Protein AF-A0A1J7H686-F1 (afdb_monomer_lite)

pLDDT: mean 70.65, std 25.79, range [24.3, 98.88]

Radius of gyration: 44.84 Å; chains: 1; bounding box: 92×86×165 Å

Sequence (521 aa):
MHNPRNVSSAALVGDIDTSAPTTIPLVNSVSRFGEVKRVTKETNVAVRINLDGSGVADSSTGIPFLDHMLDQIASHGVFDVHVKATGDIHIDDHHTNEDVALAIGTALLQALGDRKGINRFGDFSAPLDEALVHVSLDLSGRPHLGYNLDIPTQRVGTYDTQLVEHFFQSLVNTSGMTLHIRQLAGTNSHHIIEATFKAFARALRQATEHDPRRLGTVPSYIGWMGVRKKETRFVTEDTTSDDKVEDLNEEVSASESGSESGSESEGDEDVKLPEPSKIAVNNRGALLDKLGDIIWPENVEWTHKLAIDIDQEQEVDVNDDLARELAFYTQALEGTKQAFDKIQSTGQPFLRPPDYYAEMVKTDTHMVKVKGRLLAEKRKMEEADERRKARESKKLAKEIQAQKTKERAKQKKEDIESVKQWRKQRQKSGFASGGNDAEFNFEDGKVFERSKKKRPGVLPGDRSGGKARQGFSKGKKPNKRESRDSKFGFGGRKGLKKQNTADTTYGINKGSAQGNKKRKR

Foldseek 3Di:
DDDDDDDDDDDDDDDDPPPDDPPPPPPPDDFLKFWDWDDDPFKTKIKIKTQCAQLAAADDLVPVLVSVLVSLLSNLLVMHIHMDMDGDCVVHCAVSLLVSLLRLLQGLQRSCPQVWQFQQKFWFWFADVFWIKIKIKGLFQAQAEAEDDDQPDQDDPRHGLVSLVSSNNSSSVNNSMHMYMDTPGDDHNSRHSSSRSSNCSRRVSRRGHGDPVRVGARPDPVRGRHDDDPDPDDDDDDDDDDDDDDDDDDDDDDDDDDDDDDDDDDDDDCPPDDDDDPPPVPPVVVVVVVVVVVDDPPPDPPPPPLDDDDDDPDDFDPPPPLSVVVVVVVRVVVSVVVNVVVVVVVVDDDDDDPDPVSVVPPDPVVVVVVVVVSVVVVVVVVVVVVVVVVVVVVVVQVVVVVVVVVVVVVVVVVVVVVVVVVVVVVVVVDDDDDDDPDDPPPPDDDDPDPPPPDDPDDDPPDPDDDDDDDDDDDDDDDDPQCVQCVVANHPHDDDDDDDDDPVVPPDDDDDDDDDDDDDDD

Secondary structure (DSSP, 8-state):
--------------------------------EEEEEEE-SSEEEEEEEESS----EEEE-S-HHHHHHHHHHHHHHT-EEEEEEEE-TTT-SHHHHHHHHHHHHHHHHHHHTT--SB--EEEEEEEETTEEEEEEEE--SS-EEEE-----SSEETTEETHHHHHHHHHHHHHHT-EEEEEEEE-S-HHHHHHHHHHHHHHHHHHHHSB-TTSTT--S-TTS--S----------------------------------------------PPPPPS-----HHHHHHHHHTS---TTS---TT-------SSPPPTT-HHHHHHHHHHHHHHHHHHHHHHHHHTT--------HHHHTS--HHHHHHHHHHHHHHHHHHHHHHHHHHHHHHHHHHHHHHHHHHHHHHHHHHHHHHHHHHHHHHHHHTT-------------S-----------TT--TT-----PPPP---------TTHHHHHHH-TT--PPPPPPPPGGGSS---------------

Organism: Lupinus angustifolius (NCBI:txid3871)

InterPro domains:
  IPR000807 Imidazoleglycerol-phosphate dehydratase [MF_00076] (32-225)
  IPR000807 Imidazoleglycerol-phosphate dehydratase [PF00475] (61-204)
  IPR000807 Imidazoleglycerol-phosphate dehydratase [PTHR23133] (22-223)
  IPR000807 Imidazoleglycerol-phosphate dehydratase [cd07914] (34-220)
  IPR008610 Eukaryotic rRNA processing [PF05890] (281-517)
  IPR020565 Imidazoleglycerol-phosphate dehydratase, conserved site [PS00954] (91-104)
  IPR020565 Imidazoleglycerol-phosphate dehydratase, conserved site [PS00955] (186-198)
  IPR020568 Ribosomal protein uS5 domain 2-type superfamily [SSF54211] (32-116)
  IPR020568 Ribosomal protein uS5 domain 2-type superfamily [SSF54211] (117-209)
  IPR038494 Imidazole glycerol phosphate dehydratase domain superfamily [G3DSA:3.30.230.40] (22-119)
  IPR038494 Imidazole glycerol phosphate dehydratase domain superfamily [G3DSA:3.30.230.40] (120-226)

Structure (mmCIF, N/CA/C/O backbone):
data_AF-A0A1J7H686-F1
#
_entry.id   AF-A0A1J7H686-F1
#
loop_
_atom_site.group_PDB
_atom_site.id
_atom_site.type_symbol
_atom_site.label_atom_id
_atom_site.label_alt_id
_atom_site.label_comp_id
_atom_site.label_asym_id
_atom_site.label_entity_id
_atom_site.label_seq_id
_atom_site.pdbx_PDB_ins_code
_atom_site.Cartn_x
_atom_site.Cartn_y
_atom_site.Cartn_z
_atom_site.occupancy
_atom_site.B_iso_or_equiv
_atom_site.auth_seq_id
_atom_site.auth_comp_id
_atom_site.auth_asym_id
_atom_site.auth_atom_id
_atom_site.pdbx_PDB_model_num
ATOM 1 N N . MET A 1 1 ? -12.361 -36.913 -59.552 1.00 39.75 1 MET A N 1
ATOM 2 C CA . MET A 1 1 ? -11.935 -36.413 -60.878 1.00 39.75 1 MET A CA 1
ATOM 3 C C . MET A 1 1 ? -13.042 -35.552 -61.465 1.00 39.75 1 MET A C 1
ATOM 5 O O . MET A 1 1 ? -14.134 -36.077 -61.627 1.00 39.75 1 MET A O 1
ATOM 9 N N . HIS A 1 2 ? -12.764 -34.285 -61.775 1.00 31.27 2 HIS A N 1
ATOM 10 C CA . HIS A 1 2 ? -13.362 -33.489 -62.862 1.00 31.27 2 HIS A CA 1
ATOM 11 C C . HIS A 1 2 ? -12.447 -32.267 -63.078 1.00 31.27 2 HIS A C 1
ATOM 13 O O . HIS A 1 2 ? -11.793 -31.836 -62.130 1.00 31.27 2 HIS A O 1
ATOM 19 N N . ASN A 1 3 ? -12.319 -31.783 -64.316 1.00 30.92 3 ASN A N 1
ATOM 20 C CA . ASN A 1 3 ? -11.260 -30.841 -64.718 1.00 30.92 3 ASN A CA 1
ATOM 21 C C . ASN A 1 3 ? -11.789 -29.387 -64.819 1.00 30.92 3 ASN A C 1
ATOM 23 O O . ASN A 1 3 ? -12.965 -29.214 -65.143 1.00 30.92 3 ASN A O 1
ATOM 27 N N . PRO A 1 4 ? -10.967 -28.344 -64.581 1.00 52.16 4 PRO A N 1
ATOM 28 C CA . PRO A 1 4 ? -11.414 -26.947 -64.546 1.00 52.16 4 PRO A CA 1
ATOM 29 C C . PRO A 1 4 ? -11.365 -26.262 -65.924 1.00 52.16 4 PRO A C 1
ATOM 31 O O . PRO A 1 4 ? -10.678 -26.732 -66.834 1.00 52.16 4 PRO A O 1
ATOM 34 N N . ARG A 1 5 ? -12.014 -25.092 -66.057 1.00 31.86 5 ARG A N 1
ATOM 35 C CA . ARG A 1 5 ? -11.754 -24.113 -67.135 1.00 31.86 5 ARG A CA 1
ATOM 36 C C . ARG A 1 5 ? -11.869 -22.661 -66.649 1.00 31.86 5 ARG A C 1
ATOM 38 O O . ARG A 1 5 ? -12.797 -22.322 -65.926 1.00 31.86 5 ARG A O 1
ATOM 45 N N . ASN A 1 6 ? -10.932 -21.826 -67.101 1.00 33.28 6 ASN A N 1
ATOM 46 C CA . ASN A 1 6 ? -10.921 -20.367 -66.939 1.00 33.28 6 ASN A CA 1
ATOM 47 C C . ASN A 1 6 ? -11.877 -19.674 -67.920 1.00 33.28 6 ASN A C 1
ATOM 49 O O . ASN A 1 6 ? -11.956 -20.121 -69.061 1.00 33.28 6 ASN A O 1
ATOM 53 N N . VAL A 1 7 ? -12.445 -18.531 -67.514 1.00 30.75 7 VAL A N 1
ATOM 54 C CA . VAL A 1 7 ? -12.477 -17.207 -68.199 1.00 30.75 7 VAL A CA 1
ATOM 55 C C . VAL A 1 7 ? -13.204 -16.208 -67.272 1.00 30.75 7 VAL A C 1
ATOM 57 O O . VAL A 1 7 ? -14.028 -16.637 -66.473 1.00 30.75 7 VAL A O 1
ATOM 60 N N . SER A 1 8 ? -12.990 -14.888 -67.289 1.00 29.44 8 SER A N 1
ATOM 61 C CA . SER A 1 8 ? -11.933 -14.034 -67.870 1.00 29.44 8 SER A CA 1
ATOM 62 C C . SER A 1 8 ? -12.016 -12.643 -67.220 1.00 29.44 8 SER A C 1
ATOM 64 O O . SER A 1 8 ? -13.100 -12.222 -66.823 1.00 29.44 8 SER A O 1
ATOM 66 N N . SER A 1 9 ? -10.916 -11.892 -67.163 1.00 31.05 9 SER A N 1
ATOM 67 C CA . SER A 1 9 ? -10.921 -10.501 -66.687 1.00 31.05 9 SER A CA 1
ATOM 68 C C . SER A 1 9 ? -11.555 -9.535 -67.697 1.00 31.05 9 SER A C 1
ATOM 70 O O . SER A 1 9 ? -11.098 -9.460 -68.838 1.00 31.05 9 SER A O 1
ATOM 72 N N . ALA A 1 10 ? -12.511 -8.723 -67.251 1.00 30.67 10 ALA A N 1
ATOM 73 C CA . ALA A 1 10 ? -12.923 -7.484 -67.909 1.00 30.67 10 ALA A CA 1
ATOM 74 C C . ALA A 1 10 ? -13.130 -6.416 -66.826 1.00 30.67 10 ALA A C 1
ATOM 76 O O . ALA A 1 10 ? -13.775 -6.687 -65.814 1.00 30.67 10 ALA A O 1
ATOM 77 N N . ALA A 1 11 ? -12.539 -5.234 -67.000 1.00 32.09 11 ALA A N 1
ATOM 78 C CA . ALA A 1 11 ? -12.583 -4.177 -65.996 1.00 32.09 11 ALA A CA 1
ATOM 79 C C . ALA A 1 11 ? -13.784 -3.249 -66.213 1.00 32.09 11 ALA A C 1
ATOM 81 O O . ALA A 1 11 ? -14.026 -2.793 -67.330 1.00 32.09 11 ALA A O 1
ATOM 82 N N . LEU A 1 12 ? -14.463 -2.898 -65.123 1.00 31.48 12 LEU A N 1
ATOM 83 C CA . LEU A 1 12 ? -15.243 -1.670 -65.016 1.00 31.48 12 LEU A CA 1
ATOM 84 C C . LEU A 1 12 ? -14.747 -0.924 -63.782 1.00 31.48 12 LEU A C 1
ATOM 86 O O . LEU A 1 12 ? -14.776 -1.458 -62.675 1.00 31.48 12 LEU A O 1
ATOM 90 N N . VAL A 1 13 ? -14.252 0.293 -63.997 1.00 36.62 13 VAL A N 1
ATOM 91 C CA . VAL A 1 13 ? -13.918 1.219 -62.915 1.00 36.62 13 VAL A CA 1
ATOM 92 C C . VAL A 1 13 ? -15.229 1.820 -62.421 1.00 36.62 13 VAL A C 1
ATOM 94 O O . VAL A 1 13 ? -15.971 2.407 -63.205 1.00 36.62 13 VAL A O 1
ATOM 97 N N . GLY A 1 14 ? -15.509 1.644 -61.136 1.00 29.59 14 GLY A N 1
ATOM 98 C CA . GLY A 1 14 ? -16.566 2.336 -60.411 1.00 29.59 14 GLY A CA 1
ATOM 99 C C . GLY A 1 14 ? -15.992 2.765 -59.071 1.00 29.59 14 GLY A C 1
ATOM 100 O O . GLY A 1 14 ? -15.323 1.965 -58.411 1.00 29.59 14 GLY A O 1
ATOM 101 N N . ASP A 1 15 ? -16.177 4.031 -58.718 1.00 31.72 15 ASP A N 1
ATOM 102 C CA . ASP A 1 15 ? -15.486 4.643 -57.590 1.00 31.72 15 ASP A CA 1
ATOM 103 C C . ASP A 1 15 ? -15.891 3.996 -56.261 1.00 31.72 15 ASP A C 1
ATOM 105 O O . ASP A 1 15 ? -17.068 3.949 -55.894 1.00 31.72 15 ASP A O 1
ATOM 109 N N . ILE A 1 16 ? -14.896 3.496 -55.525 1.00 34.72 16 ILE A N 1
ATOM 110 C CA . ILE A 1 16 ? -15.087 3.051 -54.146 1.00 34.72 16 ILE A CA 1
ATOM 111 C C . ILE A 1 16 ? -15.113 4.309 -53.284 1.00 34.72 16 ILE A C 1
ATOM 113 O O . ILE A 1 16 ? -14.063 4.828 -52.902 1.00 34.72 16 ILE A O 1
ATOM 117 N N . ASP A 1 17 ? -16.322 4.793 -52.998 1.00 32.09 17 ASP A N 1
ATOM 118 C CA . ASP A 1 17 ? -16.550 5.821 -51.986 1.00 32.09 17 ASP A CA 1
ATOM 119 C C . ASP A 1 17 ? -15.909 5.368 -50.666 1.00 32.09 17 ASP A C 1
ATOM 121 O O . ASP A 1 17 ? -16.207 4.291 -50.136 1.00 32.09 17 ASP A O 1
ATOM 125 N N . THR A 1 18 ? -14.946 6.149 -50.178 1.00 35.16 18 THR A N 1
ATOM 126 C CA . THR A 1 18 ? -14.102 5.767 -49.048 1.00 35.16 18 THR A CA 1
ATOM 127 C C . THR A 1 18 ? -14.877 5.941 -47.751 1.00 35.16 18 THR A C 1
ATOM 129 O O . THR A 1 18 ? -14.749 6.964 -47.076 1.00 35.16 18 THR A O 1
ATOM 132 N N . SER A 1 19 ? -15.676 4.926 -47.408 1.00 35.41 19 SER A N 1
ATOM 133 C CA . SER A 1 19 ? -16.452 4.861 -46.169 1.00 35.41 19 SER A CA 1
ATOM 134 C C . SER A 1 19 ? -15.579 5.257 -44.978 1.00 35.41 19 SER A C 1
ATOM 136 O O . SER A 1 19 ? -14.616 4.553 -44.652 1.00 35.41 19 SER A O 1
ATOM 138 N N . ALA A 1 20 ? -15.897 6.397 -44.363 1.00 36.56 20 ALA A N 1
ATOM 139 C CA . ALA A 1 20 ? -15.092 6.969 -43.294 1.00 36.56 20 ALA A CA 1
ATOM 140 C C . ALA A 1 20 ? -14.883 5.948 -42.160 1.00 36.56 20 ALA A C 1
ATOM 142 O O . ALA A 1 20 ? -15.819 5.210 -41.832 1.00 36.56 20 ALA A O 1
ATOM 143 N N . PRO A 1 21 ? -13.691 5.894 -41.535 1.00 37.41 21 PRO A N 1
ATOM 144 C CA . PRO A 1 21 ? -13.490 5.044 -40.373 1.00 37.41 21 PRO A CA 1
ATOM 145 C C . PRO A 1 21 ? -14.493 5.460 -39.298 1.00 37.41 21 PRO A C 1
ATOM 147 O O . PRO A 1 21 ? -14.532 6.630 -38.916 1.00 37.41 21 PRO A O 1
ATOM 150 N N . THR A 1 22 ? -15.304 4.512 -38.821 1.00 34.34 22 THR A N 1
ATOM 151 C CA . THR A 1 22 ? -16.288 4.763 -37.764 1.00 34.34 22 THR A CA 1
ATOM 152 C C . THR A 1 22 ? -15.555 5.176 -36.496 1.00 34.34 22 THR A C 1
ATOM 154 O O . THR A 1 22 ? -15.101 4.334 -35.718 1.00 34.34 22 THR A O 1
ATOM 157 N N . THR A 1 23 ? -15.418 6.483 -36.295 1.00 33.94 23 THR A N 1
ATOM 158 C CA . THR A 1 23 ? -14.852 7.062 -35.088 1.00 33.94 23 THR A CA 1
ATOM 159 C C . THR A 1 23 ? -15.766 6.707 -33.929 1.00 33.94 23 THR A C 1
ATOM 161 O O . THR A 1 23 ? -16.833 7.291 -33.743 1.00 33.94 23 THR A O 1
ATOM 164 N N . ILE A 1 24 ? -15.336 5.716 -33.142 1.00 41.66 24 ILE A N 1
ATOM 165 C CA . ILE A 1 24 ? -15.872 5.475 -31.803 1.00 41.66 24 ILE A CA 1
ATOM 166 C C . ILE A 1 24 ? -15.877 6.844 -31.113 1.00 41.66 24 ILE A C 1
ATOM 168 O O . ILE A 1 24 ? -14.822 7.488 -31.098 1.00 41.66 24 ILE A O 1
ATOM 172 N N . PRO A 1 25 ? -17.025 7.332 -30.608 1.00 34.59 25 PRO A N 1
ATOM 173 C CA . PRO A 1 25 ? -17.081 8.650 -30.006 1.00 34.59 25 PRO A CA 1
ATOM 174 C C . PRO A 1 25 ? -16.126 8.656 -28.820 1.00 34.59 25 PRO A C 1
ATOM 176 O O . PRO A 1 25 ? -16.355 7.958 -27.829 1.00 34.59 25 PRO A O 1
ATOM 179 N N . LEU A 1 26 ? -15.037 9.416 -28.949 1.00 38.59 26 LEU A N 1
ATOM 180 C CA . LEU A 1 26 ? -14.107 9.639 -27.859 1.00 38.59 26 LEU A CA 1
ATOM 181 C C . LEU A 1 26 ? -14.907 10.358 -26.776 1.00 38.59 26 LEU A C 1
ATOM 183 O O . LEU A 1 26 ? -15.254 11.531 -26.919 1.00 38.59 26 LEU A O 1
ATOM 187 N N . VAL A 1 27 ? -15.290 9.619 -25.737 1.00 45.78 27 VAL A N 1
ATOM 188 C CA . VAL A 1 27 ? -15.970 10.200 -24.586 1.00 45.78 27 VAL A CA 1
ATOM 189 C C . VAL A 1 27 ? -15.028 11.268 -24.049 1.00 45.78 27 VAL A C 1
ATOM 191 O O . VAL A 1 27 ? -13.878 10.958 -23.748 1.00 45.78 27 VAL A O 1
ATOM 194 N N . ASN A 1 28 ? -15.504 12.511 -23.935 1.00 42.47 28 ASN A N 1
ATOM 195 C CA . ASN A 1 28 ? -14.782 13.575 -23.240 1.00 42.47 28 ASN A CA 1
ATOM 196 C C . ASN A 1 28 ? -14.765 13.242 -21.740 1.00 42.47 28 ASN A C 1
ATOM 198 O O . ASN A 1 28 ? -15.527 13.793 -20.946 1.00 42.47 28 ASN A O 1
ATOM 202 N N . SER A 1 29 ? -13.934 12.268 -21.375 1.00 56.56 29 SER A N 1
ATOM 203 C CA . SER A 1 29 ? -13.688 11.841 -20.012 1.00 56.56 29 SER A CA 1
ATOM 204 C C . SER A 1 29 ? -13.017 12.984 -19.270 1.00 56.56 29 SER A C 1
ATOM 206 O O . SER A 1 29 ? -11.906 13.393 -19.611 1.00 56.56 29 SER A O 1
ATOM 208 N N . VAL A 1 30 ? -13.693 13.491 -18.242 1.00 72.75 30 VAL A N 1
ATOM 209 C CA . VAL A 1 30 ? -13.059 14.358 -17.251 1.00 72.75 30 VAL A CA 1
ATOM 210 C C . VAL A 1 30 ? -11.894 13.571 -16.653 1.00 72.75 30 VAL A C 1
ATOM 212 O O . VAL A 1 30 ? -12.115 12.502 -16.087 1.00 72.75 30 VAL A O 1
ATOM 215 N N . SER A 1 31 ? -10.676 14.090 -16.834 1.00 82.62 31 SER A N 1
ATOM 216 C CA . SER A 1 31 ? -9.424 13.504 -16.339 1.00 82.62 31 SER A CA 1
ATOM 217 C C . SER A 1 31 ? -9.568 13.048 -14.885 1.00 82.62 31 SER A C 1
ATOM 219 O O . SER A 1 31 ? -9.949 13.829 -14.007 1.00 82.62 31 SER A O 1
ATOM 221 N N . ARG A 1 32 ? -9.294 11.765 -14.636 1.00 93.94 32 ARG A N 1
ATOM 222 C CA . ARG A 1 32 ? -9.446 11.146 -13.318 1.00 93.94 32 ARG A CA 1
ATOM 223 C C . ARG A 1 32 ? -8.250 11.492 -12.444 1.00 93.94 32 ARG A C 1
ATOM 225 O O . ARG A 1 32 ? -7.170 10.916 -12.563 1.00 93.94 32 ARG A O 1
ATOM 232 N N . PHE A 1 33 ? -8.476 12.455 -11.563 1.00 94.62 33 PHE A N 1
ATOM 233 C CA . PHE A 1 33 ? -7.445 13.174 -10.830 1.00 94.62 33 PHE A CA 1
ATOM 234 C C . PHE A 1 33 ? -7.692 13.118 -9.318 1.00 94.62 33 PHE A C 1
ATOM 236 O O . PHE A 1 33 ? -8.837 13.176 -8.865 1.00 94.62 33 PHE A O 1
ATOM 243 N N . GLY A 1 34 ? -6.616 13.025 -8.538 1.00 96.75 34 GLY A N 1
ATOM 244 C CA . GLY A 1 34 ? -6.642 13.065 -7.077 1.00 96.75 34 GLY A CA 1
ATOM 245 C C . GLY A 1 34 ?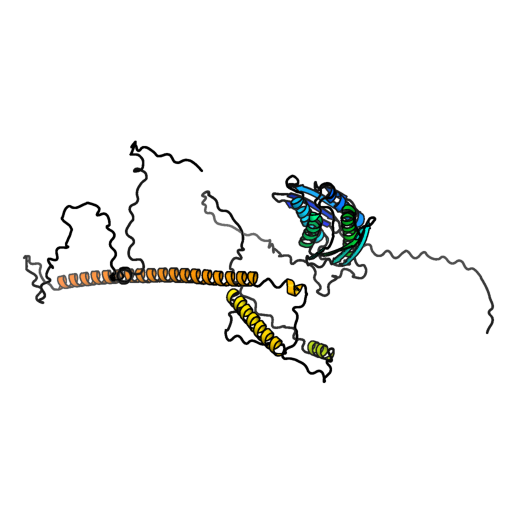 -5.516 13.937 -6.529 1.00 96.75 34 GLY A C 1
ATOM 246 O O . GLY A 1 34 ? -4.386 13.880 -7.018 1.00 96.75 34 GLY A O 1
ATOM 247 N N . GLU A 1 35 ? -5.821 14.729 -5.504 1.00 97.50 35 GLU A N 1
ATOM 248 C CA . GLU A 1 35 ? -4.879 15.634 -4.848 1.00 97.50 35 GLU A CA 1
ATOM 249 C C . GLU A 1 35 ? -5.025 15.551 -3.325 1.00 97.50 35 GLU A C 1
ATOM 251 O O . GLU A 1 35 ? -6.110 15.688 -2.750 1.00 97.50 35 GLU A O 1
ATOM 256 N N . VAL A 1 36 ? -3.904 15.289 -2.656 1.00 97.81 36 VAL A N 1
ATOM 257 C CA . VAL A 1 36 ? -3.842 15.033 -1.218 1.00 97.81 36 VAL A CA 1
ATOM 258 C C . VAL A 1 36 ? -2.710 15.843 -0.620 1.00 97.81 36 VAL A C 1
ATOM 260 O O . VAL A 1 36 ? -1.552 15.683 -1.000 1.00 97.81 36 VAL A O 1
ATOM 263 N N . LYS A 1 37 ? -3.040 16.664 0.378 1.00 97.62 37 LYS A N 1
ATOM 264 C CA . LYS A 1 37 ? -2.063 17.309 1.251 1.00 97.62 37 LYS A CA 1
ATOM 265 C C . LYS A 1 37 ? -2.237 16.790 2.674 1.00 97.62 37 LYS A C 1
ATOM 267 O O . LYS A 1 37 ? -3.321 16.902 3.243 1.00 97.62 37 LYS A O 1
ATOM 272 N N . ARG A 1 38 ? -1.171 16.228 3.240 1.00 94.81 38 ARG A N 1
ATOM 273 C CA . ARG A 1 38 ? -1.128 15.611 4.571 1.00 94.81 38 ARG A CA 1
ATOM 274 C C . ARG A 1 38 ? 0.029 16.226 5.356 1.00 94.81 38 ARG A C 1
ATOM 276 O O . ARG A 1 38 ? 1.131 16.337 4.834 1.00 94.81 38 ARG A O 1
ATOM 283 N N . VAL A 1 39 ? -0.226 16.649 6.592 1.00 96.94 39 VAL A N 1
ATOM 284 C CA . VAL A 1 39 ? 0.766 17.318 7.450 1.00 96.94 39 VAL A CA 1
ATOM 285 C C . VAL A 1 39 ? 0.673 16.735 8.857 1.00 96.94 39 VAL A C 1
ATOM 287 O O . VAL A 1 39 ? -0.416 16.715 9.433 1.00 96.94 39 VAL A O 1
ATOM 290 N N . THR A 1 40 ? 1.793 16.263 9.400 1.00 95.75 40 THR A N 1
ATOM 291 C CA . THR A 1 40 ? 1.935 15.786 10.786 1.00 95.75 40 THR A CA 1
ATOM 292 C C . THR A 1 40 ? 3.018 16.597 11.506 1.00 95.75 40 THR A C 1
ATOM 294 O O . THR A 1 40 ? 3.242 17.764 11.180 1.00 95.75 40 THR A O 1
ATOM 297 N N . LYS A 1 41 ? 3.648 16.020 12.537 1.00 95.38 41 LYS A N 1
ATOM 298 C CA . LYS A 1 41 ? 4.842 16.586 13.177 1.00 95.38 41 LYS A CA 1
ATOM 299 C C . LYS A 1 41 ? 6.129 16.041 12.556 1.00 95.38 41 LYS A C 1
ATOM 301 O O . LYS A 1 41 ? 7.133 16.742 12.590 1.00 95.38 41 LYS A O 1
ATOM 306 N N . GLU A 1 42 ? 6.077 14.830 12.004 1.00 95.38 42 GLU A N 1
ATOM 307 C CA . GLU A 1 42 ? 7.183 14.172 11.306 1.00 95.38 42 GLU A CA 1
ATOM 308 C C . GLU A 1 42 ? 7.294 14.651 9.849 1.00 95.38 42 GLU A C 1
ATOM 310 O O . GLU A 1 42 ? 8.391 14.961 9.388 1.00 95.38 42 GLU A O 1
ATOM 315 N N . THR A 1 43 ? 6.167 14.766 9.124 1.00 97.19 43 THR A N 1
ATOM 316 C CA . THR A 1 43 ? 6.167 15.025 7.671 1.00 97.19 43 THR A CA 1
ATOM 317 C C . THR A 1 43 ? 5.172 16.096 7.206 1.00 97.19 43 THR A C 1
ATOM 319 O O . THR A 1 43 ? 4.168 16.416 7.846 1.00 97.19 43 THR A O 1
ATOM 322 N N . ASN A 1 44 ? 5.441 16.642 6.021 1.00 97.88 44 ASN A N 1
ATOM 323 C CA . ASN A 1 44 ? 4.538 17.470 5.228 1.00 97.88 44 ASN A CA 1
ATOM 324 C C . ASN A 1 44 ? 4.614 16.975 3.780 1.00 97.88 44 ASN A C 1
ATOM 326 O O . ASN A 1 44 ? 5.668 17.062 3.150 1.00 97.88 44 ASN A O 1
ATOM 330 N N . VAL A 1 45 ? 3.507 16.428 3.281 1.00 98.19 45 VAL A N 1
ATOM 331 C CA . VAL A 1 45 ? 3.418 15.687 2.019 1.00 98.19 45 VAL A CA 1
ATOM 332 C C . VAL A 1 45 ? 2.298 16.265 1.158 1.00 98.19 45 VAL A C 1
ATOM 334 O O . VAL A 1 45 ? 1.164 16.421 1.615 1.00 98.19 45 VAL A O 1
ATOM 337 N N . ALA A 1 46 ? 2.600 16.544 -0.107 1.00 98.31 46 ALA A N 1
ATOM 338 C CA . ALA A 1 46 ? 1.638 16.882 -1.148 1.00 98.31 46 ALA A CA 1
ATOM 339 C C . ALA A 1 46 ? 1.792 15.907 -2.325 1.00 98.31 46 ALA A C 1
ATOM 341 O O . ALA A 1 46 ? 2.881 15.765 -2.881 1.00 98.31 46 ALA A O 1
ATOM 342 N N . VAL A 1 47 ? 0.699 15.242 -2.699 1.00 98.38 47 VAL A N 1
ATOM 343 C CA . VAL A 1 47 ? 0.634 14.274 -3.801 1.00 98.38 47 VAL A CA 1
ATOM 344 C C . VAL A 1 47 ? -0.471 14.670 -4.767 1.00 98.38 47 VAL A C 1
ATOM 346 O O . VAL A 1 47 ? -1.576 15.013 -4.345 1.00 98.38 47 VAL A O 1
ATOM 349 N N . ARG A 1 48 ? -0.177 14.580 -6.065 1.00 98.12 48 ARG A N 1
ATOM 350 C CA . ARG A 1 48 ? -1.088 14.899 -7.163 1.00 98.12 48 ARG A CA 1
ATOM 351 C C . ARG A 1 48 ? -0.950 13.830 -8.247 1.00 98.12 48 ARG A C 1
ATOM 353 O O . ARG A 1 48 ? 0.140 13.677 -8.797 1.00 98.12 48 ARG A O 1
ATOM 360 N N . ILE A 1 49 ? -2.020 13.088 -8.532 1.00 97.88 49 ILE A N 1
ATOM 361 C CA . ILE A 1 49 ? -2.008 11.965 -9.487 1.00 97.88 49 ILE A CA 1
ATOM 362 C C . ILE A 1 49 ? -3.114 12.142 -10.529 1.00 97.88 49 ILE A C 1
ATOM 364 O O . ILE A 1 49 ? -4.277 12.318 -10.170 1.00 97.88 49 ILE A O 1
ATOM 368 N N . ASN A 1 50 ? -2.752 12.031 -11.808 1.00 97.31 50 ASN A N 1
ATOM 369 C CA . ASN A 1 50 ? -3.677 11.853 -12.930 1.00 97.31 50 ASN A CA 1
ATOM 370 C C . ASN A 1 50 ? -3.603 10.402 -13.434 1.00 97.31 50 ASN A C 1
ATOM 372 O O . ASN A 1 50 ? -2.535 9.948 -13.848 1.00 97.31 50 ASN A O 1
ATOM 376 N N . LEU A 1 51 ? -4.734 9.689 -13.416 1.00 96.25 51 LEU A N 1
ATOM 377 C CA . LEU A 1 51 ? -4.852 8.329 -13.957 1.00 96.25 51 LEU A CA 1
ATOM 378 C C . LEU A 1 51 ? -4.961 8.305 -15.489 1.00 96.25 51 LEU A C 1
ATOM 380 O O . LEU A 1 51 ? -4.593 7.312 -16.109 1.00 96.25 51 LEU A O 1
ATOM 384 N N . ASP A 1 52 ? -5.449 9.389 -16.093 1.00 95.00 52 ASP A N 1
ATOM 385 C CA . ASP A 1 52 ? -5.572 9.570 -17.545 1.00 95.00 52 ASP A CA 1
ATOM 386 C C . ASP A 1 52 ? -4.425 10.461 -18.042 1.00 95.00 52 ASP A C 1
ATOM 388 O O . ASP A 1 52 ? -4.635 11.555 -18.573 1.00 95.00 52 ASP A O 1
ATOM 392 N N . GLY A 1 53 ? -3.200 10.036 -17.726 1.00 93.19 53 GLY A N 1
ATOM 393 C CA . GLY A 1 53 ? -1.991 10.840 -17.858 1.00 93.19 53 GLY A CA 1
ATOM 394 C C . GLY A 1 53 ? -1.202 10.644 -19.145 1.00 93.19 53 GLY A C 1
ATOM 395 O O . GLY A 1 53 ? -1.617 9.993 -20.104 1.00 93.19 53 GLY A O 1
ATOM 396 N N . SER A 1 54 ? -0.019 11.249 -19.136 1.00 93.56 54 SER A N 1
ATOM 397 C CA . SER A 1 54 ? 0.991 11.189 -20.194 1.00 93.56 54 SER A CA 1
ATOM 398 C C . SER A 1 54 ? 2.310 10.550 -19.739 1.00 93.56 54 SER A C 1
ATOM 400 O O . SER A 1 54 ? 3.171 10.273 -20.573 1.00 93.56 54 SER A O 1
ATOM 402 N N . GLY A 1 55 ? 2.452 10.268 -18.439 1.00 93.94 55 GLY A N 1
ATOM 403 C CA . GLY A 1 55 ? 3.661 9.699 -17.838 1.00 93.94 55 GLY A CA 1
ATOM 404 C C . GLY A 1 55 ? 4.616 10.737 -17.243 1.00 93.94 55 GLY A C 1
ATOM 405 O O . GLY A 1 55 ? 5.797 10.437 -17.072 1.00 93.94 55 GLY A O 1
ATOM 406 N N . VAL A 1 56 ? 4.147 11.961 -16.963 1.00 96.00 56 VAL A N 1
ATOM 407 C CA . VAL A 1 56 ? 4.980 13.021 -16.371 1.00 96.00 56 VAL A CA 1
ATOM 408 C C . VAL A 1 56 ? 5.307 12.693 -14.916 1.00 96.00 56 VAL A C 1
ATOM 410 O O . VAL A 1 56 ? 4.407 12.524 -14.097 1.00 96.00 56 VAL A O 1
ATOM 413 N N . ALA A 1 57 ? 6.596 12.668 -14.585 1.00 96.38 57 ALA A N 1
ATOM 414 C CA . ALA A 1 57 ? 7.081 12.492 -13.223 1.00 96.38 57 ALA A CA 1
ATOM 415 C C . ALA A 1 57 ? 7.639 13.808 -12.658 1.00 96.38 57 ALA A C 1
ATOM 417 O O . ALA A 1 57 ? 8.363 14.533 -13.341 1.00 96.38 57 ALA A O 1
ATOM 418 N N . ASP A 1 58 ? 7.294 14.110 -11.409 1.00 97.25 58 ASP A N 1
ATOM 419 C CA . ASP A 1 58 ? 7.769 15.272 -10.651 1.00 97.25 58 ASP A CA 1
ATOM 420 C C . ASP A 1 58 ? 7.921 14.890 -9.164 1.00 97.25 58 ASP A C 1
ATOM 422 O O . ASP A 1 58 ? 7.358 15.509 -8.250 1.00 97.25 58 ASP A O 1
ATOM 426 N N . SER A 1 59 ? 8.659 13.806 -8.927 1.00 96.94 59 SER A N 1
ATOM 427 C CA . SER A 1 59 ? 8.926 13.227 -7.609 1.00 96.94 59 SER A CA 1
ATOM 428 C C . SER A 1 59 ? 10.034 13.993 -6.880 1.00 96.94 59 SER A C 1
ATOM 430 O O . SER A 1 59 ? 11.102 14.254 -7.428 1.00 96.94 59 SER A O 1
ATOM 432 N N . SER A 1 60 ? 9.782 14.404 -5.639 1.00 98.00 60 SER A N 1
ATOM 433 C CA . SER A 1 60 ? 10.804 14.914 -4.723 1.00 98.00 60 SER A CA 1
ATOM 434 C C . SER A 1 60 ? 10.353 14.690 -3.281 1.00 98.00 60 SER A C 1
ATOM 436 O O . SER A 1 60 ? 9.676 15.518 -2.667 1.00 98.00 60 SER A O 1
ATOM 438 N N . THR A 1 61 ? 10.686 13.514 -2.764 1.00 97.06 61 THR A N 1
ATOM 439 C CA . THR A 1 61 ? 10.377 13.054 -1.405 1.00 97.06 61 THR A CA 1
ATOM 440 C C . THR A 1 61 ? 11.489 13.372 -0.408 1.00 97.06 61 THR A C 1
ATOM 442 O O . THR A 1 61 ? 11.268 13.327 0.798 1.00 97.06 61 THR A O 1
ATOM 445 N N . GLY A 1 62 ? 12.691 13.667 -0.914 1.00 95.50 62 GLY A N 1
ATOM 446 C CA . GLY A 1 62 ? 13.924 13.736 -0.127 1.00 95.50 62 GLY A CA 1
ATOM 447 C C . GLY A 1 62 ? 14.651 12.391 -0.014 1.00 95.50 62 GLY A C 1
ATOM 448 O O . GLY A 1 62 ? 15.774 12.363 0.485 1.00 95.50 62 GLY A O 1
ATOM 449 N N . ILE A 1 63 ? 14.058 11.303 -0.521 1.00 97.50 63 ILE A N 1
ATOM 450 C CA . ILE A 1 63 ? 14.628 9.953 -0.569 1.00 97.50 63 ILE A CA 1
ATOM 451 C C . ILE A 1 63 ? 14.908 9.618 -2.051 1.00 97.50 63 ILE A C 1
ATOM 453 O O . ILE A 1 63 ? 14.006 9.158 -2.754 1.00 97.50 63 ILE A O 1
ATOM 457 N N . PRO A 1 64 ? 16.141 9.802 -2.570 1.00 97.69 64 PRO A N 1
ATOM 458 C CA . PRO A 1 64 ? 16.391 9.775 -4.019 1.00 97.69 64 PRO A CA 1
ATOM 459 C C . PRO A 1 64 ? 16.080 8.441 -4.712 1.00 97.69 64 PRO A C 1
ATOM 461 O O . PRO A 1 64 ? 15.765 8.416 -5.899 1.00 97.69 64 PRO A O 1
ATOM 464 N N . PHE A 1 65 ? 16.161 7.322 -3.985 1.00 98.19 65 PHE A N 1
ATOM 465 C CA . PHE A 1 65 ? 15.782 6.014 -4.523 1.00 98.19 65 PHE A CA 1
ATOM 466 C C . PHE A 1 65 ? 14.258 5.844 -4.614 1.00 98.19 65 PHE A C 1
ATOM 468 O O . PHE A 1 65 ? 13.770 5.278 -5.589 1.00 98.19 65 PHE A O 1
ATOM 475 N N . LEU A 1 66 ? 13.501 6.377 -3.645 1.00 98.31 66 LEU A N 1
ATOM 476 C CA . LEU A 1 66 ? 12.038 6.389 -3.700 1.00 98.31 66 LEU A CA 1
ATOM 477 C C . LEU A 1 66 ? 11.552 7.289 -4.840 1.00 98.31 66 LEU A C 1
ATOM 479 O O . LEU A 1 66 ? 10.656 6.886 -5.572 1.00 98.31 66 LEU A O 1
ATOM 483 N N . ASP A 1 67 ? 12.186 8.446 -5.051 1.00 98.31 67 ASP A N 1
ATOM 484 C CA . ASP A 1 67 ? 11.889 9.328 -6.187 1.00 98.31 67 ASP A CA 1
ATOM 485 C C . ASP A 1 67 ? 12.041 8.581 -7.528 1.00 98.31 67 ASP A C 1
ATOM 487 O O . ASP A 1 67 ? 11.090 8.504 -8.303 1.00 98.31 67 ASP A O 1
ATOM 491 N N . HIS A 1 68 ? 13.170 7.894 -7.742 1.00 98.31 68 HIS A N 1
ATOM 492 C CA . HIS A 1 68 ? 13.389 7.044 -8.925 1.00 98.31 68 HIS A CA 1
ATOM 493 C C . HIS A 1 68 ? 12.359 5.901 -9.064 1.00 98.31 68 HIS A C 1
ATOM 495 O O . HIS A 1 68 ? 11.968 5.556 -10.182 1.00 98.31 68 HIS A O 1
ATOM 501 N N . MET A 1 69 ? 11.873 5.325 -7.956 1.00 98.50 69 MET A N 1
ATOM 502 C CA . MET A 1 69 ? 10.799 4.315 -7.973 1.00 98.50 69 MET A CA 1
ATOM 503 C C . MET A 1 69 ? 9.427 4.902 -8.341 1.00 98.50 69 MET A C 1
ATOM 505 O O . MET A 1 69 ? 8.676 4.279 -9.097 1.00 98.50 69 MET A O 1
ATOM 509 N N . LEU A 1 70 ? 9.097 6.104 -7.859 1.00 98.44 70 LEU A N 1
ATOM 510 C CA . LEU A 1 70 ? 7.871 6.825 -8.221 1.00 98.44 70 LEU A CA 1
ATOM 511 C C . LEU A 1 70 ? 7.874 7.227 -9.704 1.00 98.44 70 LEU A C 1
ATOM 513 O O . LEU A 1 70 ? 6.850 7.101 -10.380 1.00 98.44 70 LEU A O 1
ATOM 517 N N . ASP A 1 71 ? 9.036 7.588 -10.244 1.00 98.19 71 ASP A N 1
ATOM 518 C CA . ASP A 1 71 ? 9.209 7.879 -11.668 1.00 98.19 71 ASP A CA 1
ATOM 519 C C . ASP A 1 71 ? 8.954 6.632 -12.547 1.00 98.19 71 ASP A C 1
ATOM 521 O O . ASP A 1 71 ? 8.435 6.753 -13.662 1.00 98.19 71 ASP A O 1
ATOM 525 N N . GLN A 1 72 ? 9.201 5.413 -12.035 1.00 98.38 72 GLN A N 1
ATOM 526 C CA . GLN A 1 72 ? 8.786 4.179 -12.724 1.00 98.38 72 GLN A CA 1
ATOM 527 C C . GLN A 1 72 ? 7.258 4.019 -12.755 1.00 98.38 72 GLN A C 1
ATOM 529 O O . GLN A 1 72 ? 6.726 3.526 -13.754 1.00 98.38 72 GLN A O 1
ATOM 534 N N . ILE A 1 73 ? 6.546 4.445 -11.700 1.00 98.06 73 ILE A N 1
ATOM 535 C CA . ILE A 1 73 ? 5.073 4.435 -11.662 1.00 98.06 73 ILE A CA 1
ATOM 536 C C . ILE A 1 73 ? 4.514 5.374 -12.729 1.00 98.06 73 ILE A C 1
ATOM 538 O O . ILE A 1 73 ? 3.636 4.964 -13.489 1.00 98.06 73 ILE A O 1
ATOM 542 N N . ALA A 1 74 ? 5.050 6.592 -12.834 1.00 97.69 74 ALA A N 1
ATOM 543 C CA . ALA A 1 74 ? 4.662 7.545 -13.870 1.00 97.69 74 ALA A CA 1
ATOM 544 C C . ALA A 1 74 ? 4.934 6.989 -15.279 1.00 97.69 74 ALA A C 1
ATOM 546 O O . ALA A 1 74 ? 4.008 6.806 -16.070 1.00 97.69 74 ALA A O 1
ATOM 547 N N . SER A 1 75 ? 6.188 6.624 -15.566 1.00 97.69 75 SER A N 1
ATOM 548 C CA . SER A 1 75 ? 6.649 6.183 -16.890 1.00 97.69 75 SER A CA 1
ATOM 549 C C . SER A 1 75 ? 5.944 4.914 -17.391 1.00 97.69 75 SER A C 1
ATOM 551 O O . SER A 1 75 ? 5.438 4.863 -18.516 1.00 97.69 75 SER A O 1
ATOM 553 N N . HIS A 1 76 ? 5.852 3.873 -16.556 1.00 97.94 76 HIS A N 1
ATOM 554 C CA . HIS A 1 76 ? 5.260 2.596 -16.967 1.00 97.94 76 HIS A CA 1
ATOM 555 C C . HIS A 1 76 ? 3.744 2.526 -16.739 1.00 97.94 76 HIS A C 1
ATOM 557 O O . HIS A 1 76 ? 3.065 1.776 -17.447 1.00 97.94 76 HIS A O 1
ATOM 563 N N . GLY A 1 77 ? 3.189 3.322 -15.825 1.00 96.50 77 GLY A N 1
ATOM 564 C CA . GLY A 1 77 ? 1.744 3.482 -15.669 1.00 96.50 77 GLY A CA 1
ATOM 565 C C . GLY A 1 77 ? 1.129 4.416 -16.715 1.00 96.50 77 GLY A C 1
ATOM 566 O O . GLY A 1 77 ? -0.032 4.253 -17.072 1.00 96.50 77 GLY A O 1
ATOM 567 N N . VAL A 1 78 ? 1.929 5.330 -17.278 1.00 97.19 78 VAL A N 1
ATOM 568 C CA . VAL A 1 78 ? 1.476 6.495 -18.065 1.00 97.19 78 VAL A CA 1
ATOM 569 C C . VAL A 1 78 ? 0.566 7.405 -17.222 1.00 97.19 78 VAL A C 1
ATOM 571 O O . VAL A 1 78 ? -0.415 7.975 -17.686 1.00 97.19 78 VAL A O 1
ATOM 574 N N . PHE A 1 79 ? 0.916 7.531 -15.943 1.00 97.56 79 PHE A N 1
ATOM 575 C CA . PHE A 1 79 ? 0.267 8.416 -14.980 1.00 97.56 79 PHE A CA 1
ATOM 576 C C . PHE A 1 79 ? 1.070 9.708 -14.857 1.00 97.56 79 PHE A C 1
ATOM 578 O O . PHE A 1 79 ? 2.298 9.661 -14.894 1.00 97.56 79 PHE A O 1
ATOM 585 N N . ASP A 1 80 ? 0.408 10.849 -14.659 1.00 98.06 80 ASP A N 1
ATOM 586 C CA . ASP A 1 80 ? 1.133 12.056 -14.246 1.00 98.06 80 ASP A CA 1
ATOM 587 C C . ASP A 1 80 ? 1.202 12.066 -12.716 1.00 98.06 80 ASP A C 1
ATOM 589 O O . ASP A 1 80 ? 0.165 12.098 -12.047 1.00 98.06 80 ASP A O 1
ATOM 593 N N . VAL A 1 81 ? 2.413 11.988 -12.165 1.00 98.12 81 VAL A N 1
ATOM 594 C CA . VAL A 1 81 ? 2.688 11.808 -10.734 1.00 98.12 81 VAL A CA 1
ATOM 595 C C . VAL A 1 81 ? 3.558 12.960 -10.246 1.00 98.12 81 VAL A C 1
ATOM 597 O O . VAL A 1 81 ? 4.741 13.043 -10.571 1.00 98.12 81 VAL A O 1
ATOM 600 N N . HIS A 1 82 ? 2.982 13.831 -9.420 1.00 98.19 82 HIS A N 1
ATOM 601 C CA . HIS A 1 82 ? 3.733 14.841 -8.679 1.00 98.19 82 HIS A CA 1
ATOM 602 C C . HIS A 1 82 ? 3.716 14.482 -7.198 1.00 98.19 82 HIS A C 1
ATOM 604 O O . HIS A 1 82 ? 2.646 14.295 -6.611 1.00 98.19 82 HIS A O 1
ATOM 610 N N . VAL A 1 83 ? 4.894 14.430 -6.583 1.00 98.38 83 VAL A N 1
ATOM 611 C CA . VAL A 1 83 ? 5.047 14.184 -5.147 1.00 98.38 83 VAL A CA 1
ATOM 612 C C . VAL A 1 83 ? 6.054 15.178 -4.601 1.00 98.38 83 VAL A C 1
ATOM 614 O O . VAL A 1 83 ? 7.181 15.239 -5.084 1.00 98.38 83 VAL A O 1
ATOM 617 N N . LYS A 1 84 ? 5.661 15.945 -3.584 1.00 98.44 84 LYS A N 1
ATOM 618 C CA . LYS A 1 84 ? 6.563 16.785 -2.790 1.00 98.44 84 LYS A CA 1
ATOM 619 C C . LYS A 1 84 ? 6.424 16.388 -1.329 1.00 98.44 84 LYS A C 1
ATOM 621 O O . LYS A 1 84 ? 5.340 16.533 -0.767 1.00 98.44 84 LYS A O 1
ATOM 626 N N . ALA A 1 85 ? 7.500 15.906 -0.717 1.00 97.81 85 ALA A N 1
ATOM 627 C CA . ALA A 1 85 ? 7.543 15.642 0.716 1.00 97.81 85 ALA A CA 1
ATOM 628 C C . ALA A 1 85 ? 8.741 16.329 1.371 1.00 97.81 85 ALA A C 1
ATOM 630 O O . ALA A 1 85 ? 9.813 16.463 0.787 1.00 97.81 85 ALA A O 1
ATOM 631 N N . THR A 1 86 ? 8.540 16.750 2.614 1.00 97.19 86 THR A N 1
ATOM 632 C CA . THR A 1 86 ? 9.605 17.138 3.538 1.00 97.19 86 THR A CA 1
ATOM 633 C C . THR A 1 86 ? 9.327 16.447 4.862 1.00 97.19 86 THR A C 1
ATOM 635 O O . THR A 1 86 ? 8.229 16.616 5.398 1.00 97.19 86 THR A O 1
ATOM 638 N N . GLY A 1 87 ? 10.293 15.700 5.387 1.00 94.69 87 GLY A N 1
ATOM 639 C CA . GLY A 1 87 ? 10.144 14.973 6.642 1.00 94.69 87 GLY A CA 1
ATOM 640 C C . GLY A 1 87 ? 11.449 14.834 7.415 1.00 94.69 87 GLY A C 1
ATOM 641 O O . GLY A 1 87 ? 12.488 15.391 7.050 1.00 94.69 87 GLY A O 1
ATOM 642 N N . ASP A 1 88 ? 11.390 14.084 8.503 1.00 94.12 88 ASP A N 1
ATOM 643 C CA . ASP A 1 88 ? 12.436 13.892 9.500 1.00 94.12 88 ASP A CA 1
ATOM 644 C C . ASP A 1 88 ? 13.511 12.859 9.106 1.00 94.12 88 ASP A C 1
ATOM 646 O O . ASP A 1 88 ? 14.039 12.155 9.957 1.00 94.12 88 ASP A O 1
ATOM 650 N N . ILE A 1 89 ? 13.946 12.882 7.837 1.00 93.19 89 ILE A N 1
ATOM 651 C CA . ILE A 1 89 ? 14.950 11.994 7.191 1.00 93.19 89 ILE A CA 1
ATOM 652 C C . ILE A 1 89 ? 16.296 11.896 7.959 1.00 93.19 89 ILE A C 1
ATOM 654 O O . ILE A 1 89 ? 17.100 10.992 7.752 1.00 93.19 89 ILE A O 1
ATOM 658 N N . HIS A 1 90 ? 16.556 12.828 8.878 1.00 91.38 90 HIS A N 1
ATOM 659 C CA . HIS A 1 90 ? 17.702 12.816 9.792 1.00 91.38 90 HIS A CA 1
ATOM 660 C C . HIS A 1 90 ? 17.577 11.813 10.961 1.00 91.38 90 HIS A C 1
ATOM 662 O O . HIS A 1 90 ? 18.554 11.616 11.686 1.00 91.38 90 HIS A O 1
ATOM 668 N N . ILE A 1 91 ? 16.393 11.225 11.161 1.00 92.00 91 ILE A N 1
ATOM 669 C CA . ILE A 1 91 ? 16.116 10.120 12.083 1.00 92.00 91 ILE A CA 1
ATOM 670 C C . ILE A 1 91 ? 16.227 8.814 11.290 1.00 92.00 91 ILE A C 1
ATOM 672 O O . ILE A 1 91 ? 17.183 8.065 11.485 1.00 92.00 91 ILE A O 1
ATOM 676 N N . ASP A 1 92 ? 15.300 8.590 10.356 1.00 92.31 92 ASP A N 1
ATOM 677 C CA . ASP A 1 92 ? 15.368 7.572 9.308 1.00 92.31 92 ASP A CA 1
ATOM 678 C C . ASP A 1 92 ? 14.436 7.924 8.126 1.00 92.31 92 ASP A C 1
ATOM 680 O O . ASP A 1 92 ? 13.781 8.966 8.101 1.00 92.31 92 ASP A O 1
ATOM 684 N N . ASP A 1 93 ? 14.389 7.052 7.118 1.00 94.81 93 ASP A N 1
ATOM 685 C CA . ASP A 1 93 ? 13.537 7.202 5.935 1.00 94.81 93 ASP A CA 1
ATOM 686 C C . ASP A 1 93 ? 12.051 6.808 6.186 1.00 94.81 93 ASP A C 1
ATOM 688 O O . ASP A 1 93 ? 11.222 6.942 5.281 1.00 94.81 93 ASP A O 1
ATOM 692 N N . HIS A 1 94 ? 11.687 6.292 7.374 1.00 97.25 94 HIS A N 1
ATOM 693 C CA . HIS A 1 94 ? 10.449 5.528 7.609 1.00 97.25 94 HIS A CA 1
ATOM 694 C C . HIS A 1 94 ? 9.189 6.384 7.502 1.00 97.25 94 HIS A C 1
ATOM 696 O O . HIS A 1 94 ? 8.340 6.107 6.652 1.00 97.25 94 HIS A O 1
ATOM 702 N N . HIS A 1 95 ? 9.068 7.437 8.320 1.00 97.44 95 HIS A N 1
ATOM 703 C CA . HIS A 1 95 ? 7.871 8.289 8.339 1.00 97.44 95 HIS A CA 1
ATOM 704 C C . HIS A 1 95 ? 7.633 8.945 6.974 1.00 97.44 95 HIS A C 1
ATOM 706 O O . HIS A 1 95 ? 6.504 9.014 6.494 1.00 97.44 95 HIS A O 1
ATOM 712 N N . THR A 1 96 ? 8.711 9.377 6.309 1.00 97.81 96 THR A N 1
ATOM 713 C CA . THR A 1 96 ? 8.638 10.000 4.979 1.00 97.81 96 THR A CA 1
ATOM 714 C C . THR A 1 96 ? 8.165 9.000 3.919 1.00 97.81 96 THR A C 1
ATOM 716 O O . THR A 1 96 ? 7.289 9.333 3.121 1.00 97.81 96 THR A O 1
ATOM 719 N N . ASN A 1 97 ? 8.670 7.762 3.931 1.00 98.38 97 ASN A N 1
ATOM 720 C CA . ASN A 1 97 ? 8.226 6.700 3.025 1.00 98.38 97 ASN A CA 1
ATOM 721 C C . ASN A 1 97 ? 6.763 6.279 3.273 1.00 98.38 97 ASN A C 1
ATOM 723 O O . ASN A 1 97 ? 5.987 6.175 2.320 1.00 98.38 97 ASN A O 1
ATOM 727 N N . GLU A 1 98 ? 6.375 6.063 4.535 1.00 98.31 98 GLU A N 1
ATOM 728 C CA . GLU A 1 98 ? 4.996 5.724 4.904 1.00 98.31 98 GLU A CA 1
ATOM 729 C C . GLU A 1 98 ? 4.021 6.834 4.493 1.00 98.31 98 GLU A C 1
ATOM 731 O O . GLU A 1 98 ? 3.027 6.567 3.818 1.00 98.31 98 GLU A O 1
ATOM 736 N N . ASP A 1 99 ? 4.305 8.085 4.846 1.00 97.94 99 ASP A N 1
ATOM 737 C CA . ASP A 1 99 ? 3.365 9.185 4.638 1.00 97.94 99 ASP A CA 1
ATOM 738 C C . ASP A 1 99 ? 3.197 9.559 3.162 1.00 97.94 99 ASP A C 1
ATOM 740 O O . ASP A 1 99 ? 2.100 9.948 2.745 1.00 97.94 99 ASP A O 1
ATOM 744 N N . VAL A 1 100 ? 4.243 9.364 2.353 1.00 98.56 100 VAL A N 1
ATOM 745 C CA . VAL A 1 100 ? 4.161 9.414 0.887 1.00 98.56 100 VAL A CA 1
ATOM 746 C C . VAL A 1 100 ? 3.258 8.298 0.358 1.00 98.56 100 VAL A C 1
ATOM 748 O O . VAL A 1 100 ? 2.356 8.579 -0.432 1.00 98.56 100 VAL A O 1
ATOM 751 N N . ALA A 1 101 ? 3.417 7.057 0.826 1.00 98.50 101 ALA A N 1
ATOM 752 C CA . ALA A 1 101 ? 2.567 5.938 0.417 1.00 98.50 101 ALA A CA 1
ATOM 753 C C . ALA A 1 101 ? 1.090 6.118 0.818 1.00 98.50 101 ALA A C 1
ATOM 755 O O . ALA A 1 101 ? 0.195 5.872 0.004 1.00 98.50 101 ALA A O 1
ATOM 756 N N . LEU A 1 102 ? 0.823 6.600 2.039 1.00 98.38 102 LEU A N 1
ATOM 757 C CA . LEU A 1 102 ? -0.524 6.930 2.523 1.00 98.38 102 LEU A CA 1
ATOM 758 C C . LEU A 1 102 ? -1.171 8.040 1.675 1.00 98.38 102 LEU A C 1
ATOM 760 O O . LEU A 1 102 ? -2.358 7.967 1.343 1.00 98.38 102 LEU A O 1
ATOM 764 N N . ALA A 1 103 ? -0.406 9.070 1.299 1.00 98.38 103 ALA A N 1
ATOM 765 C CA . ALA A 1 103 ? -0.900 10.151 0.451 1.00 98.38 103 ALA A CA 1
ATOM 766 C C . ALA A 1 103 ? -1.160 9.683 -0.996 1.00 98.38 103 ALA A C 1
ATOM 768 O O . ALA A 1 103 ? -2.206 10.013 -1.556 1.00 98.38 103 ALA A O 1
ATOM 769 N N . ILE A 1 104 ? -0.277 8.854 -1.567 1.00 98.50 104 ILE A N 1
ATOM 770 C CA . ILE A 1 104 ? -0.452 8.218 -2.885 1.00 98.50 104 ILE A CA 1
ATOM 771 C C . ILE A 1 104 ? -1.699 7.338 -2.912 1.00 98.50 104 ILE A C 1
ATOM 773 O O . ILE A 1 104 ? -2.548 7.518 -3.785 1.00 98.50 104 ILE A O 1
ATOM 777 N N . GLY A 1 105 ? -1.865 6.423 -1.953 1.00 97.94 105 GLY A N 1
ATOM 778 C CA . GLY A 1 105 ? -3.040 5.553 -1.917 1.00 97.94 105 GLY A CA 1
ATOM 779 C C . GLY A 1 105 ? -4.343 6.342 -1.745 1.00 97.94 105 GLY A C 1
ATOM 780 O O . GLY A 1 105 ? -5.335 6.045 -2.413 1.00 97.94 105 GLY A O 1
ATOM 781 N N . THR A 1 106 ? -4.326 7.419 -0.953 1.00 97.94 106 THR A N 1
ATOM 782 C CA . THR A 1 106 ? -5.470 8.338 -0.822 1.00 97.94 106 THR A CA 1
ATOM 783 C C . THR A 1 106 ? -5.767 9.087 -2.132 1.00 97.94 106 THR A C 1
ATOM 785 O O . THR A 1 106 ? -6.933 9.214 -2.508 1.00 97.94 106 THR A O 1
ATOM 788 N N . ALA A 1 107 ? -4.748 9.545 -2.868 1.00 97.94 107 ALA A N 1
ATOM 789 C CA . ALA A 1 107 ? -4.925 10.219 -4.158 1.00 97.94 107 ALA A CA 1
ATOM 790 C C . ALA A 1 107 ? -5.465 9.256 -5.233 1.00 97.94 107 ALA A C 1
ATOM 792 O O . ALA A 1 107 ? -6.385 9.609 -5.971 1.00 97.94 107 ALA A O 1
ATOM 793 N N . LEU A 1 108 ? -4.984 8.007 -5.256 1.00 97.50 108 LEU A N 1
ATOM 794 C CA . LEU A 1 108 ? -5.537 6.938 -6.096 1.00 97.50 108 LEU A CA 1
ATOM 795 C C . LEU A 1 108 ? -7.012 6.652 -5.758 1.00 97.50 108 LEU A C 1
ATOM 797 O O . LEU A 1 108 ? -7.825 6.502 -6.669 1.00 97.50 108 LEU A O 1
ATOM 801 N N . LEU A 1 109 ? -7.389 6.619 -4.471 1.00 96.19 109 LEU A N 1
ATOM 802 C CA . LEU A 1 109 ? -8.787 6.449 -4.048 1.00 96.19 109 LEU A CA 1
ATOM 803 C C . LEU A 1 109 ? -9.688 7.587 -4.551 1.00 96.19 109 LEU A C 1
ATOM 805 O O . LEU A 1 109 ? -10.796 7.313 -5.014 1.00 96.19 109 LEU A O 1
ATOM 809 N N . GLN A 1 110 ? -9.225 8.839 -4.472 1.00 95.62 110 GLN A N 1
ATOM 810 C CA . GLN A 1 110 ? -9.960 9.995 -4.993 1.00 95.62 110 GLN A CA 1
ATOM 811 C C . GLN A 1 110 ? -10.143 9.906 -6.514 1.00 95.62 110 GLN A C 1
ATOM 813 O O . GLN A 1 110 ? -11.277 9.965 -6.990 1.00 95.62 110 GLN A O 1
ATOM 818 N N . ALA A 1 111 ? -9.050 9.703 -7.259 1.00 95.50 111 ALA A N 1
ATOM 819 C CA . ALA A 1 111 ? -9.058 9.652 -8.720 1.00 95.50 111 ALA A CA 1
ATOM 820 C C . ALA A 1 111 ? -9.924 8.503 -9.272 1.00 95.50 111 ALA A C 1
ATOM 822 O O . ALA A 1 111 ? -10.584 8.646 -10.299 1.00 95.50 111 ALA A O 1
ATOM 823 N N . LEU A 1 112 ? -9.973 7.366 -8.568 1.00 93.69 112 LEU A N 1
ATOM 824 C CA . LEU A 1 112 ? -10.822 6.224 -8.922 1.00 93.69 112 LEU A CA 1
ATOM 825 C C . LEU A 1 112 ? -12.326 6.469 -8.727 1.00 93.69 112 LEU A C 1
ATOM 827 O O . LEU A 1 112 ? -13.134 5.798 -9.380 1.00 93.69 112 LEU A O 1
ATOM 831 N N . GLY A 1 113 ? -12.709 7.374 -7.821 1.00 91.25 113 GLY A N 1
ATOM 832 C CA . GLY A 1 113 ? -14.100 7.715 -7.515 1.00 91.25 113 GLY A CA 1
ATOM 833 C C . GLY A 1 113 ? -15.009 6.491 -7.331 1.00 91.25 113 GLY A C 1
ATOM 834 O O . GLY A 1 113 ? -14.749 5.606 -6.514 1.00 91.25 113 GLY A O 1
ATOM 835 N N . ASP A 1 114 ? -16.075 6.430 -8.131 1.00 88.31 114 ASP A N 1
ATOM 836 C CA . ASP A 1 114 ? -17.087 5.364 -8.113 1.00 88.31 114 ASP A CA 1
ATOM 837 C C . ASP A 1 114 ? -16.610 4.007 -8.678 1.00 88.31 114 ASP A C 1
ATOM 839 O O . ASP A 1 114 ? -17.362 3.030 -8.623 1.00 88.31 114 ASP A O 1
ATOM 843 N N . ARG A 1 115 ? -15.399 3.923 -9.256 1.00 88.56 115 ARG A N 1
ATOM 844 C CA . ARG A 1 115 ? -14.832 2.703 -9.879 1.00 88.56 115 ARG A CA 1
ATOM 845 C C . ARG A 1 115 ? -15.738 2.080 -10.964 1.00 88.56 115 ARG A C 1
ATOM 847 O O . ARG A 1 115 ? -15.774 0.863 -11.150 1.00 88.56 115 ARG A O 1
ATOM 854 N N . LYS A 1 116 ? -16.492 2.923 -11.677 1.00 86.31 116 LYS A N 1
ATOM 855 C CA . LYS A 1 116 ? -17.427 2.557 -12.758 1.00 86.31 116 LYS A CA 1
ATOM 856 C C . LYS A 1 116 ? -16.708 2.412 -14.100 1.00 86.31 116 LYS A C 1
ATOM 858 O O . LYS A 1 116 ? -15.868 3.235 -14.447 1.00 86.31 116 LYS A O 1
ATOM 863 N N . GLY A 1 117 ? -17.061 1.382 -14.871 1.00 87.69 117 GLY A N 1
ATOM 864 C CA . GLY A 1 117 ? -16.580 1.184 -16.241 1.00 87.69 117 GLY A CA 1
ATOM 865 C C . GLY A 1 117 ? -15.080 0.913 -16.396 1.00 87.69 117 GLY A C 1
ATOM 866 O O . GLY A 1 117 ? -14.581 1.046 -17.508 1.00 87.69 117 GLY A O 1
ATOM 867 N N . ILE A 1 118 ? -14.358 0.578 -15.325 1.00 94.50 118 ILE A N 1
ATOM 868 C CA . ILE A 1 118 ? -12.935 0.198 -15.370 1.00 94.50 118 ILE A CA 1
ATOM 869 C C . ILE A 1 118 ? -12.767 -1.324 -15.478 1.00 94.50 118 ILE A C 1
ATOM 871 O O . ILE A 1 118 ? -13.676 -2.077 -15.118 1.00 94.50 118 ILE A O 1
ATOM 875 N N . ASN A 1 119 ? -11.591 -1.780 -15.912 1.00 95.50 119 ASN A N 1
ATOM 876 C CA . ASN A 1 119 ? -11.227 -3.203 -15.933 1.00 95.50 119 ASN A CA 1
ATOM 877 C C . ASN A 1 119 ? -11.213 -3.838 -14.527 1.00 95.50 119 ASN A C 1
ATOM 879 O O . ASN A 1 119 ? -11.479 -5.035 -14.398 1.00 95.50 119 ASN A O 1
ATOM 883 N N . ARG A 1 120 ? -10.945 -3.035 -13.478 1.00 95.44 120 ARG A N 1
ATOM 884 C CA . ARG A 1 120 ? -10.873 -3.385 -12.038 1.00 95.44 120 ARG A CA 1
ATOM 885 C C . ARG A 1 120 ? -9.714 -4.306 -11.647 1.00 95.44 120 ARG A C 1
ATOM 887 O O . ARG A 1 120 ? -9.133 -4.095 -10.584 1.00 95.44 120 ARG A O 1
ATOM 894 N N . PHE A 1 121 ? -9.415 -5.309 -12.461 1.00 97.88 121 PHE A N 1
ATOM 895 C CA . PHE A 1 121 ? -8.311 -6.240 -12.268 1.00 97.88 121 PHE A CA 1
ATOM 896 C C . PHE A 1 121 ? -7.134 -5.865 -13.167 1.00 97.88 121 PHE A C 1
ATOM 898 O O . PHE A 1 121 ? -7.335 -5.442 -14.307 1.00 97.88 121 PHE A O 1
ATOM 905 N N . GLY A 1 122 ? -5.920 -6.054 -12.662 1.00 98.19 122 GLY A N 1
ATOM 906 C CA . GLY A 1 122 ? -4.688 -5.883 -13.421 1.00 98.19 122 GLY A CA 1
ATOM 907 C C . GLY A 1 122 ? -3.661 -6.928 -13.018 1.00 98.19 122 GLY A C 1
ATOM 908 O O . GLY A 1 122 ? -3.538 -7.240 -11.836 1.00 98.19 122 GLY A O 1
ATOM 909 N N . ASP A 1 123 ? -2.949 -7.476 -13.994 1.00 98.50 123 ASP A N 1
ATOM 910 C CA . ASP A 1 123 ? -2.012 -8.581 -13.818 1.00 98.50 123 ASP A CA 1
ATOM 911 C C . ASP A 1 123 ? -0.832 -8.411 -14.781 1.00 98.50 123 ASP A C 1
ATOM 913 O O . ASP A 1 123 ? -1.006 -8.338 -15.999 1.00 98.50 123 ASP A O 1
ATOM 917 N N . PHE A 1 124 ? 0.379 -8.282 -14.238 1.00 98.75 124 PHE A N 1
ATOM 918 C CA . PHE A 1 124 ? 1.577 -8.062 -15.040 1.00 98.75 124 PHE A CA 1
ATOM 919 C C . PHE A 1 124 ? 2.828 -8.631 -14.372 1.00 98.75 124 PHE A C 1
ATOM 921 O O . PHE A 1 124 ? 3.037 -8.475 -13.171 1.00 98.75 124 PHE A O 1
ATOM 928 N N . SER A 1 125 ? 3.712 -9.236 -15.167 1.00 98.62 125 SER A N 1
ATOM 929 C CA . SER A 1 125 ? 5.054 -9.632 -14.727 1.00 98.62 125 SER A CA 1
ATOM 930 C C . SER A 1 125 ? 6.109 -8.810 -15.458 1.00 98.62 125 SER A C 1
ATOM 932 O O . SER A 1 125 ? 6.154 -8.828 -16.687 1.00 98.62 125 SER A O 1
ATOM 934 N N . ALA A 1 126 ? 6.956 -8.095 -14.715 1.00 98.25 126 ALA A N 1
ATOM 935 C CA . ALA A 1 126 ? 8.050 -7.305 -15.271 1.00 98.25 126 ALA A CA 1
ATOM 936 C C . ALA A 1 126 ? 9.404 -7.948 -14.922 1.00 98.25 126 ALA A C 1
ATOM 938 O O . ALA A 1 126 ? 9.669 -8.194 -13.740 1.00 98.25 126 ALA A O 1
ATOM 939 N N . PRO A 1 127 ? 10.265 -8.217 -15.918 1.00 98.38 127 PRO A N 1
ATOM 940 C CA . PRO A 1 127 ? 11.667 -8.513 -15.683 1.00 98.38 127 PRO A CA 1
ATOM 941 C C . PRO A 1 127 ? 12.494 -7.226 -15.542 1.00 98.38 127 PRO A C 1
ATOM 943 O O . PRO A 1 127 ? 12.145 -6.183 -16.103 1.00 98.38 127 PRO A O 1
ATOM 946 N N . LEU A 1 128 ? 13.633 -7.335 -14.864 1.00 97.81 128 LEU A N 1
ATOM 947 C CA . LEU A 1 128 ? 14.757 -6.407 -14.967 1.00 97.81 128 LEU A CA 1
ATOM 948 C C . LEU A 1 128 ? 16.039 -7.224 -14.774 1.00 97.81 128 LEU A C 1
ATOM 950 O O . LEU A 1 128 ? 16.279 -7.748 -13.691 1.00 97.81 128 LEU A O 1
ATOM 954 N N . ASP A 1 129 ? 16.817 -7.368 -15.845 1.00 98.06 129 ASP A N 1
ATOM 955 C CA . ASP A 1 129 ? 17.985 -8.249 -15.944 1.00 98.06 129 ASP A CA 1
ATOM 956 C C . ASP A 1 129 ? 17.709 -9.677 -15.431 1.00 98.06 129 ASP A C 1
ATOM 958 O O . ASP A 1 129 ? 17.023 -10.439 -16.115 1.00 98.06 129 ASP A O 1
ATOM 962 N N . GLU A 1 130 ? 18.225 -10.068 -14.260 1.00 98.12 130 GLU A N 1
ATOM 963 C CA . GLU A 1 130 ? 17.996 -11.391 -13.661 1.00 98.12 130 GLU A CA 1
ATOM 964 C C . GLU A 1 130 ? 16.774 -11.452 -12.727 1.00 98.12 130 GLU A C 1
ATOM 966 O O . GLU A 1 130 ? 16.358 -12.541 -12.321 1.00 98.12 130 GLU A O 1
ATOM 971 N N . ALA A 1 131 ? 16.194 -10.299 -12.384 1.00 98.56 131 ALA A N 1
ATOM 972 C CA . ALA A 1 131 ? 15.002 -10.196 -11.558 1.00 98.56 131 ALA A CA 1
ATOM 973 C C . ALA A 1 131 ? 13.717 -10.346 -12.379 1.00 98.56 131 ALA A C 1
ATOM 975 O O . ALA A 1 131 ? 13.611 -9.878 -13.512 1.00 98.56 131 ALA A O 1
ATOM 976 N N . LEU A 1 132 ? 12.709 -10.977 -11.777 1.00 98.69 132 LEU A N 1
ATOM 977 C CA . LEU A 1 132 ? 11.370 -11.122 -12.338 1.00 98.69 132 LEU A CA 1
ATOM 978 C C . LEU A 1 132 ? 10.344 -11.043 -11.211 1.00 98.69 132 LEU A C 1
ATOM 980 O O . LEU A 1 132 ? 10.314 -11.910 -10.332 1.00 98.69 132 LEU A O 1
ATOM 984 N N . VAL A 1 133 ? 9.480 -10.028 -11.267 1.00 98.75 133 VAL A N 1
ATOM 985 C CA . VAL A 1 133 ? 8.413 -9.814 -10.282 1.00 98.75 133 VAL A CA 1
ATOM 986 C C . VAL A 1 133 ? 7.054 -9.785 -10.970 1.00 98.75 133 VAL A C 1
ATOM 988 O O . VAL A 1 133 ? 6.860 -9.135 -11.997 1.00 98.75 133 VAL A O 1
ATOM 991 N N . HIS A 1 134 ? 6.107 -10.507 -10.381 1.00 98.81 134 HIS A N 1
ATOM 992 C CA . HIS A 1 134 ? 4.722 -10.639 -10.807 1.00 98.81 134 HIS A CA 1
ATOM 993 C C . HIS A 1 134 ? 3.819 -9.857 -9.857 1.00 98.81 134 HIS A C 1
ATOM 995 O O . HIS A 1 134 ? 3.763 -10.162 -8.666 1.00 98.81 134 HIS A O 1
ATOM 1001 N N . VAL A 1 135 ? 3.053 -8.904 -10.383 1.00 98.88 135 VAL A N 1
ATOM 1002 C CA . VAL A 1 135 ? 2.090 -8.113 -9.613 1.00 98.88 135 VAL A CA 1
ATOM 1003 C C . VAL A 1 135 ? 0.680 -8.332 -10.145 1.00 98.88 135 VAL A C 1
ATOM 1005 O O . VAL A 1 135 ? 0.434 -8.207 -11.341 1.00 98.88 135 VAL A O 1
ATOM 1008 N N . SER A 1 136 ? -0.237 -8.658 -9.238 1.00 98.75 136 SER A N 1
ATOM 1009 C CA . SER A 1 136 ? -1.658 -8.874 -9.520 1.00 98.75 136 SER A CA 1
ATOM 1010 C C . SER A 1 136 ? -2.490 -8.065 -8.535 1.00 98.75 136 SER A C 1
ATOM 1012 O O . SER A 1 136 ? -2.199 -8.087 -7.336 1.00 98.75 136 SER A O 1
ATOM 1014 N N . LEU A 1 137 ? -3.498 -7.329 -9.002 1.00 98.38 137 LEU A N 1
ATOM 1015 C CA . LEU A 1 137 ? -4.316 -6.478 -8.140 1.00 98.38 137 LEU A CA 1
ATOM 1016 C C . LEU A 1 137 ? -5.790 -6.397 -8.548 1.00 98.38 137 LEU A C 1
ATOM 1018 O O . LEU A 1 137 ? -6.155 -6.496 -9.718 1.00 98.38 137 LEU A O 1
ATOM 1022 N N . ASP A 1 138 ? -6.631 -6.189 -7.538 1.00 98.06 138 ASP A N 1
ATOM 1023 C CA . ASP A 1 138 ? -8.069 -5.935 -7.628 1.00 98.06 138 ASP A CA 1
ATOM 1024 C C . ASP A 1 138 ? -8.360 -4.598 -6.929 1.00 98.06 138 ASP A C 1
ATOM 1026 O O . ASP A 1 138 ? -8.087 -4.431 -5.735 1.00 98.06 138 ASP A O 1
ATOM 1030 N N . LEU A 1 139 ? -8.950 -3.643 -7.654 1.00 96.62 139 LEU A N 1
ATOM 1031 C CA . LEU A 1 139 ? -9.412 -2.347 -7.136 1.00 96.62 139 LEU A CA 1
ATOM 1032 C C . LEU A 1 139 ? -10.701 -2.506 -6.304 1.00 96.62 139 LEU A C 1
ATOM 1034 O O . LEU A 1 139 ? -11.738 -1.883 -6.542 1.00 96.62 139 LEU A O 1
ATOM 1038 N N . SER A 1 140 ? -10.601 -3.348 -5.281 1.00 92.81 140 SER A N 1
ATOM 1039 C CA . SER A 1 140 ? -11.683 -4.146 -4.710 1.00 92.81 140 SER A CA 1
ATOM 1040 C C . SER A 1 140 ? -12.548 -3.451 -3.653 1.00 92.81 140 SER A C 1
ATOM 1042 O O . SER A 1 140 ? -13.605 -3.969 -3.282 1.00 92.81 140 SER A O 1
ATOM 1044 N N . GLY A 1 141 ? -12.064 -2.327 -3.120 1.00 91.69 141 GLY A N 1
ATOM 1045 C CA . GLY A 1 141 ? -12.605 -1.646 -1.942 1.00 91.69 141 GLY A CA 1
ATOM 1046 C C . GLY A 1 141 ? -12.126 -2.238 -0.609 1.00 91.69 141 GLY A C 1
ATOM 1047 O O . GLY A 1 141 ? -12.551 -1.764 0.442 1.00 91.69 141 GLY A O 1
ATOM 1048 N N . ARG A 1 142 ? -11.266 -3.269 -0.627 1.00 94.75 142 ARG A N 1
ATOM 1049 C CA . ARG A 1 142 ? -10.760 -3.978 0.561 1.00 94.75 142 ARG A CA 1
ATOM 1050 C C . ARG A 1 142 ? -9.224 -3.929 0.587 1.00 94.75 142 ARG A C 1
ATOM 1052 O O . ARG A 1 142 ? -8.616 -4.508 -0.318 1.00 94.75 142 ARG A O 1
ATOM 1059 N N . PRO A 1 143 ? -8.598 -3.272 1.583 1.00 97.38 143 PRO A N 1
ATOM 1060 C CA . PRO A 1 143 ? -7.145 -3.222 1.701 1.00 97.38 143 PRO A CA 1
ATOM 1061 C C . PRO A 1 143 ? -6.589 -4.614 2.020 1.00 97.38 143 PRO A C 1
ATOM 1063 O O . PRO A 1 143 ? -7.023 -5.256 2.977 1.00 97.38 143 PRO A O 1
ATOM 1066 N N . HIS A 1 144 ? -5.646 -5.092 1.212 1.00 98.38 144 HIS A N 1
ATOM 1067 C CA . HIS A 1 144 ? -4.889 -6.316 1.481 1.00 98.38 144 HIS A CA 1
ATOM 1068 C C . HIS A 1 144 ? -3.580 -6.304 0.692 1.00 98.38 144 HIS A C 1
ATOM 1070 O O . HIS A 1 144 ? -3.589 -5.969 -0.493 1.00 98.38 144 HIS A O 1
ATOM 1076 N N . LEU A 1 145 ? -2.488 -6.713 1.337 1.00 98.69 145 LEU A N 1
ATOM 1077 C CA . LEU A 1 145 ? -1.205 -6.984 0.702 1.00 98.69 145 LEU A CA 1
ATOM 1078 C C . LEU A 1 145 ? -0.848 -8.461 0.909 1.00 98.69 145 LEU A C 1
ATOM 1080 O O . LEU A 1 145 ? -0.847 -8.948 2.038 1.00 98.69 145 LEU A O 1
ATOM 1084 N N . GLY A 1 146 ? -0.509 -9.153 -0.176 1.00 98.50 146 GLY A N 1
ATOM 1085 C CA . GLY A 1 146 ? 0.305 -10.363 -0.136 1.00 98.50 146 GLY A CA 1
ATOM 1086 C C . GLY A 1 146 ? 1.661 -10.066 -0.766 1.00 98.50 146 GLY A C 1
ATOM 1087 O O . GLY A 1 146 ? 1.721 -9.719 -1.943 1.00 98.50 146 GLY A O 1
ATOM 1088 N N . TYR A 1 147 ? 2.736 -10.192 0.002 1.00 98.56 147 TYR A N 1
ATOM 1089 C CA . TYR A 1 147 ? 4.094 -9.811 -0.390 1.00 98.56 147 TYR A CA 1
ATOM 1090 C C . TYR A 1 147 ? 5.061 -10.951 -0.056 1.00 98.56 147 TYR A C 1
ATOM 1092 O O . TYR A 1 147 ? 4.870 -11.646 0.942 1.00 98.56 147 TYR A O 1
ATOM 1100 N N . ASN A 1 148 ? 6.063 -11.189 -0.906 1.00 97.56 148 ASN A N 1
ATOM 1101 C CA . ASN A 1 148 ? 7.090 -12.209 -0.656 1.00 97.56 148 ASN A CA 1
ATOM 1102 C C . ASN A 1 148 ? 8.478 -11.861 -1.232 1.00 97.56 148 ASN A C 1
ATOM 1104 O O . ASN A 1 148 ? 9.242 -12.778 -1.537 1.00 97.56 148 ASN A O 1
ATOM 1108 N N . LEU A 1 149 ? 8.791 -10.574 -1.437 1.00 97.62 149 LEU A N 1
ATOM 1109 C CA . LEU A 1 149 ? 10.102 -10.202 -1.973 1.00 97.62 149 LEU A CA 1
ATOM 1110 C C . LEU A 1 149 ? 11.209 -10.586 -0.982 1.00 97.62 149 LEU A C 1
ATOM 1112 O O . LEU A 1 149 ? 11.175 -10.186 0.180 1.00 97.62 149 LEU A O 1
ATOM 1116 N N . ASP A 1 150 ? 12.200 -11.323 -1.472 1.00 97.69 150 ASP A N 1
ATOM 1117 C CA . ASP A 1 150 ? 13.427 -11.659 -0.756 1.00 97.69 150 ASP A CA 1
ATOM 1118 C C . ASP A 1 150 ? 14.528 -10.727 -1.270 1.00 97.69 150 ASP A C 1
ATOM 1120 O O . ASP A 1 150 ? 15.065 -10.913 -2.368 1.00 97.69 150 ASP A O 1
ATOM 1124 N N . ILE A 1 151 ? 14.777 -9.655 -0.512 1.00 98.19 151 ILE A N 1
ATOM 1125 C CA . ILE A 1 151 ? 15.685 -8.564 -0.875 1.00 98.19 151 ILE A CA 1
ATOM 1126 C C . ILE A 1 151 ? 16.987 -8.737 -0.069 1.00 98.19 151 ILE A C 1
ATOM 1128 O O . ILE A 1 151 ? 17.011 -8.428 1.125 1.00 98.19 151 ILE A O 1
ATOM 1132 N N . PRO A 1 152 ? 18.091 -9.213 -0.678 1.00 97.44 152 PRO A N 1
ATOM 1133 C CA . PRO A 1 152 ? 19.244 -9.728 0.068 1.00 97.44 152 PRO A CA 1
ATOM 1134 C C . PRO A 1 152 ? 20.168 -8.656 0.676 1.00 97.44 152 PRO A C 1
ATOM 1136 O O . PRO A 1 152 ? 21.114 -9.001 1.387 1.00 97.44 152 PRO A O 1
ATOM 1139 N N . THR A 1 153 ? 19.935 -7.363 0.421 1.00 97.62 153 THR A N 1
ATOM 1140 C CA . THR A 1 153 ? 20.667 -6.256 1.068 1.00 97.62 153 THR A CA 1
ATOM 1141 C C . THR A 1 153 ? 19.732 -5.400 1.915 1.00 97.62 153 THR A C 1
ATOM 1143 O O . THR A 1 153 ? 18.599 -5.146 1.526 1.00 97.62 153 THR A O 1
ATOM 1146 N N . GLN A 1 154 ? 20.218 -4.905 3.058 1.00 97.31 154 GLN A N 1
ATOM 1147 C CA . GLN A 1 154 ? 19.444 -4.049 3.977 1.00 97.31 154 GLN A CA 1
ATOM 1148 C C . GLN A 1 154 ? 19.204 -2.628 3.440 1.00 97.31 154 GLN A C 1
ATOM 1150 O O . GLN A 1 154 ? 18.274 -1.946 3.853 1.00 97.31 154 GLN A O 1
ATOM 1155 N N . ARG A 1 155 ? 20.069 -2.155 2.537 1.00 96.81 155 ARG A N 1
ATOM 1156 C CA . ARG A 1 155 ? 20.012 -0.813 1.944 1.00 96.81 155 ARG A CA 1
ATOM 1157 C C . ARG A 1 155 ? 20.249 -0.903 0.433 1.00 96.81 155 ARG A C 1
ATOM 1159 O O . ARG A 1 155 ? 20.977 -1.793 -0.024 1.00 96.81 155 ARG A O 1
ATOM 1166 N N . VAL A 1 156 ? 19.669 0.028 -0.323 1.00 97.19 156 VAL A N 1
ATOM 1167 C CA . VAL A 1 156 ? 19.985 0.307 -1.736 1.00 97.19 156 VAL A CA 1
ATOM 1168 C C . VAL A 1 156 ? 20.249 1.807 -1.868 1.00 97.19 156 VAL A C 1
ATOM 1170 O O . VAL A 1 156 ? 19.380 2.636 -1.601 1.00 97.19 156 VAL A O 1
ATOM 1173 N N . GLY A 1 157 ? 21.488 2.174 -2.207 1.00 95.25 157 GLY A N 1
ATOM 1174 C CA . GLY A 1 157 ? 21.962 3.544 -1.998 1.00 95.25 157 GLY A CA 1
ATOM 1175 C C . GLY A 1 157 ? 21.891 3.900 -0.510 1.00 95.25 157 GLY A C 1
ATOM 1176 O O . GLY A 1 157 ? 22.507 3.225 0.314 1.00 95.25 157 GLY A O 1
ATOM 1177 N N . THR A 1 158 ? 21.118 4.931 -0.163 1.00 94.56 158 THR A N 1
ATOM 1178 C CA . THR A 1 158 ? 20.795 5.271 1.232 1.00 94.56 158 THR A CA 1
ATOM 1179 C C . THR A 1 158 ? 19.509 4.625 1.746 1.00 94.56 158 THR A C 1
ATOM 1181 O O . THR A 1 158 ? 19.354 4.547 2.955 1.00 94.56 158 THR A O 1
ATOM 1184 N N . TYR A 1 159 ? 18.598 4.166 0.884 1.00 97.88 159 TYR A N 1
ATOM 1185 C CA . TYR A 1 159 ? 17.229 3.780 1.258 1.00 97.88 159 TYR A CA 1
ATOM 1186 C C . TYR A 1 159 ? 17.150 2.377 1.871 1.00 97.88 159 TYR A C 1
ATOM 1188 O O . TYR A 1 159 ? 17.788 1.450 1.366 1.00 97.88 159 TYR A O 1
ATOM 1196 N N . ASP A 1 160 ? 16.386 2.221 2.957 1.00 97.62 160 ASP A N 1
ATOM 1197 C CA . ASP A 1 160 ? 16.197 0.936 3.646 1.00 97.62 160 ASP A CA 1
ATOM 1198 C C . ASP A 1 160 ? 15.243 0.006 2.892 1.00 97.62 160 ASP A C 1
ATOM 1200 O O . ASP A 1 160 ? 14.140 0.399 2.512 1.00 97.62 160 ASP A O 1
ATOM 1204 N N . THR A 1 161 ? 15.633 -1.250 2.692 1.00 97.94 161 THR A N 1
ATOM 1205 C CA . THR A 1 161 ? 14.842 -2.186 1.882 1.0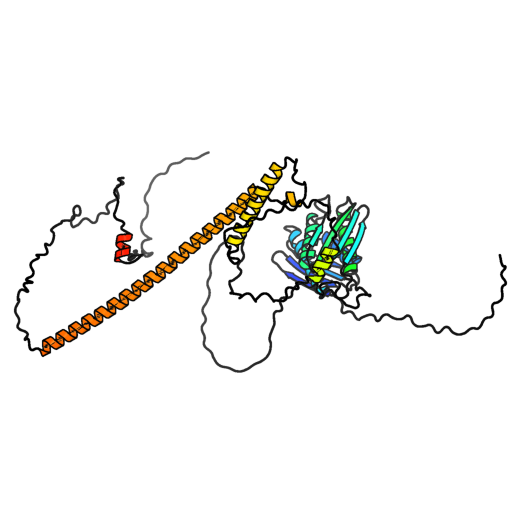0 97.94 161 THR A CA 1
ATOM 1206 C C . THR A 1 161 ? 13.604 -2.719 2.596 1.00 97.94 161 THR A C 1
ATOM 1208 O O . THR A 1 161 ? 12.655 -3.122 1.922 1.00 97.94 161 THR A O 1
ATOM 1211 N N . GLN A 1 162 ? 13.536 -2.637 3.931 1.00 97.31 162 GLN A N 1
ATOM 1212 C CA . GLN A 1 162 ? 12.318 -2.975 4.684 1.00 97.31 162 GLN A CA 1
ATOM 1213 C C . GLN A 1 162 ? 11.160 -2.011 4.372 1.00 97.31 162 GLN A C 1
ATOM 1215 O O . GLN A 1 162 ? 9.985 -2.371 4.473 1.00 97.31 162 GLN A O 1
ATOM 1220 N N . LEU A 1 163 ? 11.478 -0.793 3.926 1.00 98.12 163 LEU A N 1
ATOM 1221 C CA . LEU A 1 163 ? 10.489 0.234 3.610 1.00 98.12 163 LEU A CA 1
ATOM 1222 C C . LEU A 1 163 ? 9.731 -0.019 2.302 1.00 98.12 163 LEU A C 1
ATOM 1224 O O . LEU A 1 163 ? 8.677 0.585 2.101 1.00 98.12 163 LEU A O 1
ATOM 1228 N N . VAL A 1 164 ? 10.197 -0.947 1.459 1.00 98.50 164 VAL A N 1
ATOM 1229 C CA . VAL A 1 164 ? 9.494 -1.374 0.238 1.00 98.50 164 VAL A CA 1
ATOM 1230 C C . VAL A 1 164 ? 8.176 -2.068 0.591 1.00 98.50 164 VAL A C 1
ATOM 1232 O O . VAL A 1 164 ? 7.136 -1.752 0.012 1.00 98.50 164 VAL A O 1
ATOM 1235 N N . GLU A 1 165 ? 8.187 -2.963 1.583 1.00 98.50 165 GLU A N 1
ATOM 1236 C CA . GLU A 1 165 ? 6.972 -3.637 2.053 1.00 98.50 165 GLU A CA 1
ATOM 1237 C C . GLU A 1 165 ? 6.026 -2.639 2.733 1.00 98.50 165 GLU A C 1
ATOM 1239 O O . GLU A 1 165 ? 4.846 -2.574 2.385 1.00 98.50 165 GLU A O 1
ATOM 1244 N N . HIS A 1 166 ? 6.555 -1.784 3.619 1.00 98.06 166 HIS A N 1
ATOM 1245 C CA . HIS A 1 166 ? 5.785 -0.713 4.263 1.00 98.06 166 HIS A CA 1
ATOM 1246 C C . HIS A 1 166 ? 5.163 0.263 3.250 1.00 98.06 166 HIS A C 1
ATOM 1248 O O . HIS A 1 166 ? 4.012 0.662 3.424 1.00 98.06 166 HIS A O 1
ATOM 1254 N N . PHE A 1 167 ? 5.865 0.611 2.164 1.00 98.75 167 PHE A N 1
ATOM 1255 C CA . PHE A 1 167 ? 5.330 1.467 1.101 1.00 98.75 167 PHE A CA 1
ATOM 1256 C C . PHE A 1 167 ? 4.079 0.837 0.476 1.00 98.75 167 PHE A C 1
ATOM 1258 O O . PHE A 1 167 ? 3.010 1.450 0.457 1.00 98.75 167 PHE A O 1
ATOM 1265 N N . PHE A 1 168 ? 4.165 -0.414 0.014 1.00 98.75 168 PHE A N 1
ATOM 1266 C CA . PHE A 1 168 ? 3.003 -1.077 -0.581 1.00 98.75 168 PHE A CA 1
ATOM 1267 C C . PHE A 1 168 ? 1.896 -1.345 0.446 1.00 98.75 168 PHE A C 1
ATOM 1269 O O . PHE A 1 168 ? 0.720 -1.180 0.118 1.00 98.75 168 PHE A O 1
ATOM 1276 N N . GLN A 1 169 ? 2.236 -1.666 1.698 1.00 98.62 169 GLN A N 1
ATOM 1277 C CA . GLN A 1 169 ? 1.262 -1.890 2.767 1.00 98.62 169 GLN A CA 1
ATOM 1278 C C . GLN A 1 169 ? 0.463 -0.614 3.094 1.00 98.62 169 GLN A C 1
ATOM 1280 O O . GLN A 1 169 ? -0.765 -0.662 3.216 1.00 98.62 169 GLN A O 1
ATOM 1285 N N . SER A 1 170 ? 1.121 0.542 3.171 1.00 98.44 170 SER A N 1
ATOM 1286 C CA . SER A 1 170 ? 0.468 1.833 3.420 1.00 98.44 170 SER A CA 1
ATOM 1287 C C . SER A 1 170 ? -0.328 2.338 2.209 1.00 98.44 170 SER A C 1
ATOM 1289 O O . SER A 1 170 ? -1.425 2.892 2.366 1.00 98.44 170 SER A O 1
ATOM 1291 N N . LEU A 1 171 ? 0.150 2.056 0.992 1.00 98.56 171 LEU A N 1
ATOM 1292 C CA . LEU A 1 171 ? -0.571 2.340 -0.250 1.00 98.56 171 LEU A CA 1
ATOM 1293 C C . LEU A 1 171 ? -1.881 1.539 -0.341 1.00 98.56 171 LEU A C 1
ATOM 1295 O O . LEU A 1 171 ? -2.926 2.124 -0.644 1.00 98.56 171 LEU A O 1
ATOM 1299 N N . VAL A 1 172 ? -1.885 0.227 -0.053 1.00 98.12 172 VAL A N 1
ATOM 1300 C CA . VAL A 1 172 ? -3.134 -0.569 -0.096 1.00 98.12 172 VAL A CA 1
ATOM 1301 C C . VAL A 1 172 ? -4.132 -0.142 0.977 1.00 98.12 172 VAL A C 1
ATOM 1303 O O . VAL A 1 172 ? -5.330 -0.087 0.693 1.00 98.12 172 VAL A O 1
ATOM 1306 N N . ASN A 1 173 ? -3.646 0.218 2.172 1.00 97.31 173 ASN A N 1
ATOM 1307 C CA . ASN A 1 173 ? -4.473 0.620 3.313 1.00 97.31 173 ASN A CA 1
ATOM 1308 C C . ASN A 1 173 ? -5.336 1.850 3.007 1.00 97.31 173 ASN A C 1
ATOM 1310 O O . ASN A 1 173 ? -6.509 1.887 3.374 1.00 97.31 173 ASN A O 1
ATOM 1314 N N . THR A 1 174 ? -4.776 2.834 2.302 1.00 97.69 174 THR A N 1
ATOM 1315 C CA . THR A 1 174 ? -5.467 4.088 1.959 1.00 97.69 174 THR A CA 1
ATOM 1316 C C . THR A 1 174 ? -6.185 4.045 0.612 1.00 97.69 174 THR A C 1
ATOM 1318 O O . THR A 1 174 ? -7.244 4.653 0.471 1.00 97.69 174 THR A O 1
ATOM 1321 N N . SER A 1 175 ? -5.678 3.288 -0.367 1.00 97.00 175 SER A N 1
ATOM 1322 C CA . SER A 1 175 ? -6.356 3.116 -1.664 1.00 97.00 175 SER A CA 1
ATOM 1323 C C . SER A 1 175 ? -7.545 2.153 -1.623 1.00 97.00 175 SER A C 1
ATOM 1325 O O . SER A 1 175 ? -8.424 2.215 -2.489 1.00 97.00 175 SER A O 1
ATOM 1327 N N . GLY A 1 176 ? -7.601 1.242 -0.645 1.00 94.62 176 GLY A N 1
ATOM 1328 C CA . GLY A 1 176 ? -8.608 0.183 -0.605 1.00 94.62 176 GLY A CA 1
ATOM 1329 C C . GLY A 1 176 ? -8.512 -0.729 -1.831 1.00 94.62 176 GLY A C 1
ATOM 1330 O O . GLY A 1 176 ? -9.510 -0.940 -2.535 1.00 94.62 176 GLY A O 1
ATOM 1331 N N . MET A 1 177 ? -7.303 -1.218 -2.119 1.00 96.62 177 MET A N 1
ATOM 1332 C CA . MET A 1 177 ? -7.044 -2.244 -3.134 1.00 96.62 177 MET A CA 1
ATOM 1333 C C . MET A 1 177 ? -6.514 -3.534 -2.502 1.00 96.62 177 MET A C 1
ATOM 1335 O O . MET A 1 177 ? -5.916 -3.529 -1.428 1.00 96.62 177 MET A O 1
ATOM 1339 N N . THR A 1 178 ? -6.719 -4.639 -3.204 1.00 98.50 178 THR A N 1
ATOM 1340 C CA . THR A 1 178 ? -6.128 -5.942 -2.905 1.00 98.50 178 THR A CA 1
ATOM 1341 C C . THR A 1 178 ? -4.954 -6.132 -3.861 1.00 98.50 178 THR A C 1
ATOM 1343 O O . THR A 1 178 ? -5.159 -6.072 -5.070 1.00 98.50 178 THR A O 1
ATOM 1346 N N . LEU A 1 179 ? -3.743 -6.317 -3.338 1.00 98.75 179 LEU A N 1
ATOM 1347 C CA . LEU A 1 179 ? -2.490 -6.332 -4.097 1.00 98.75 179 LEU A CA 1
ATOM 1348 C C . LEU A 1 179 ? -1.663 -7.567 -3.730 1.00 98.75 179 LEU A C 1
ATOM 1350 O O . LEU A 1 179 ? -1.425 -7.832 -2.554 1.00 98.75 179 LEU A O 1
ATOM 1354 N N . HIS A 1 180 ? -1.181 -8.290 -4.736 1.00 98.81 180 HIS A N 1
ATOM 1355 C CA . HIS A 1 180 ? -0.238 -9.390 -4.581 1.00 98.81 180 HIS A CA 1
ATOM 1356 C C . HIS A 1 180 ? 1.039 -9.097 -5.367 1.00 98.81 180 HIS A C 1
ATOM 1358 O O . HIS A 1 180 ? 0.995 -8.949 -6.587 1.00 98.81 180 HIS A O 1
ATOM 1364 N N . ILE A 1 181 ? 2.169 -9.048 -4.665 1.00 98.81 181 ILE A N 1
ATOM 1365 C CA . ILE A 1 181 ? 3.517 -8.862 -5.207 1.00 98.81 181 ILE A CA 1
ATOM 1366 C C . ILE A 1 181 ? 4.277 -10.174 -5.006 1.00 98.81 181 ILE A C 1
ATOM 1368 O O . ILE A 1 181 ? 4.403 -10.644 -3.874 1.00 98.81 181 ILE A O 1
ATOM 1372 N N . ARG A 1 182 ? 4.761 -10.778 -6.099 1.00 98.69 182 ARG A N 1
ATOM 1373 C CA . ARG A 1 182 ? 5.453 -12.072 -6.075 1.00 98.69 182 ARG A CA 1
ATOM 1374 C C . ARG A 1 182 ? 6.806 -12.035 -6.780 1.00 98.69 182 ARG A C 1
ATOM 1376 O O . ARG A 1 182 ? 6.848 -11.876 -7.999 1.00 98.69 182 ARG A O 1
ATOM 1383 N N . GLN A 1 183 ? 7.892 -12.263 -6.047 1.00 98.38 183 GLN A N 1
ATOM 1384 C CA . GLN A 1 183 ? 9.207 -12.544 -6.632 1.00 98.38 183 GLN A CA 1
ATOM 1385 C C . GLN A 1 183 ? 9.189 -13.935 -7.275 1.00 98.38 183 GLN A C 1
ATOM 1387 O O . GLN A 1 183 ? 8.730 -14.905 -6.668 1.00 98.38 183 GLN A O 1
ATOM 1392 N N . LEU A 1 184 ? 9.661 -14.021 -8.519 1.00 98.38 184 LEU A N 1
ATOM 1393 C CA . LEU A 1 184 ? 9.827 -15.274 -9.264 1.00 98.38 184 LEU A CA 1
ATOM 1394 C C . LEU A 1 184 ? 11.310 -15.575 -9.526 1.00 98.38 184 LEU A C 1
ATOM 1396 O O . LEU A 1 184 ? 11.705 -16.738 -9.543 1.00 98.38 184 LEU A O 1
ATOM 1400 N N . ALA A 1 185 ? 12.121 -14.529 -9.710 1.00 98.00 185 ALA A N 1
ATOM 1401 C CA . ALA A 1 185 ? 13.579 -14.579 -9.795 1.00 98.00 185 ALA A CA 1
ATOM 1402 C C . ALA A 1 185 ? 14.185 -13.227 -9.368 1.00 98.00 185 ALA A C 1
ATOM 1404 O O . ALA A 1 185 ? 13.465 -12.230 -9.269 1.00 98.00 185 ALA A O 1
ATOM 1405 N N . GLY A 1 186 ? 15.499 -13.195 -9.145 1.00 97.38 186 GLY A N 1
ATOM 1406 C CA . GLY A 1 186 ? 16.275 -11.991 -8.826 1.00 97.38 186 GLY A CA 1
ATOM 1407 C C . GLY A 1 186 ? 17.318 -12.237 -7.743 1.00 97.38 186 GLY A C 1
ATOM 1408 O O . GLY A 1 186 ? 17.115 -13.073 -6.864 1.00 97.38 186 GLY A O 1
ATOM 1409 N N . THR A 1 187 ? 18.436 -11.517 -7.816 1.00 96.62 187 THR A N 1
ATOM 1410 C CA . THR A 1 187 ? 19.514 -11.543 -6.809 1.00 96.62 187 THR A CA 1
ATOM 1411 C C . THR A 1 187 ? 20.057 -10.150 -6.485 1.00 96.62 187 THR A C 1
ATOM 1413 O O . THR A 1 187 ? 20.605 -9.951 -5.401 1.00 96.62 187 THR A O 1
ATOM 1416 N N . ASN A 1 188 ? 19.883 -9.167 -7.371 1.00 98.25 188 ASN A N 1
ATOM 1417 C CA . ASN A 1 188 ? 20.201 -7.771 -7.102 1.00 98.25 188 ASN A CA 1
ATOM 1418 C C . ASN A 1 188 ? 18.980 -7.051 -6.503 1.00 98.25 188 ASN A C 1
ATOM 1420 O O . ASN A 1 188 ? 17.949 -6.894 -7.158 1.00 98.25 188 ASN A O 1
ATOM 1424 N N . SER A 1 189 ? 19.120 -6.547 -5.274 1.00 98.50 189 SER A N 1
ATOM 1425 C CA . SER A 1 189 ? 18.087 -5.784 -4.561 1.00 98.50 189 SER A CA 1
ATOM 1426 C C . SER A 1 189 ? 17.508 -4.622 -5.374 1.00 98.50 189 SER A C 1
ATOM 1428 O O . SER A 1 189 ? 16.298 -4.417 -5.361 1.00 98.50 189 SER A O 1
ATOM 1430 N N . HIS A 1 190 ? 18.341 -3.878 -6.116 1.00 98.56 190 HIS A N 1
ATOM 1431 C CA . HIS A 1 190 ? 17.865 -2.793 -6.985 1.00 98.56 190 HIS A CA 1
ATOM 1432 C C . HIS A 1 190 ? 16.939 -3.351 -8.069 1.00 98.56 190 HIS A C 1
ATOM 1434 O O . HIS A 1 190 ? 15.847 -2.829 -8.279 1.00 98.56 190 HIS A O 1
ATOM 1440 N N . HIS A 1 191 ? 17.359 -4.431 -8.734 1.00 98.62 191 HIS A N 1
ATOM 1441 C CA . HIS A 1 191 ? 16.626 -5.028 -9.851 1.00 98.62 191 HIS A CA 1
ATOM 1442 C C . HIS A 1 191 ? 15.276 -5.598 -9.397 1.00 98.62 191 HIS A C 1
ATOM 1444 O O . HIS A 1 191 ? 14.264 -5.366 -10.054 1.00 98.62 191 HIS A O 1
ATOM 1450 N N . ILE A 1 192 ? 15.240 -6.263 -8.236 1.00 98.75 192 ILE A N 1
ATOM 1451 C CA . ILE A 1 192 ? 14.018 -6.789 -7.606 1.00 98.75 192 ILE A CA 1
ATOM 1452 C C . ILE A 1 192 ? 13.017 -5.661 -7.310 1.00 98.75 192 ILE A C 1
ATOM 1454 O O . ILE A 1 192 ? 11.841 -5.758 -7.673 1.00 98.75 192 ILE A O 1
ATOM 1458 N N . ILE A 1 193 ? 13.466 -4.572 -6.675 1.00 98.69 193 ILE A N 1
ATOM 1459 C CA . ILE A 1 193 ? 12.574 -3.468 -6.299 1.00 98.69 193 ILE A CA 1
ATOM 1460 C C . ILE A 1 193 ? 12.099 -2.718 -7.552 1.00 98.69 193 ILE A C 1
ATOM 1462 O O . ILE A 1 193 ? 10.900 -2.513 -7.728 1.00 98.69 193 ILE A O 1
ATOM 1466 N N . GLU A 1 194 ? 12.992 -2.379 -8.481 1.00 98.75 194 GLU A N 1
ATOM 1467 C CA . GLU A 1 194 ? 12.613 -1.641 -9.690 1.00 98.75 194 GLU A CA 1
ATOM 1468 C C . GLU A 1 194 ? 11.704 -2.474 -10.618 1.00 98.75 194 GLU A C 1
ATOM 1470 O O . GLU A 1 194 ? 10.729 -1.942 -11.156 1.00 98.75 194 GLU A O 1
ATOM 1475 N N . ALA A 1 195 ? 11.923 -3.791 -10.737 1.00 98.75 195 ALA A N 1
ATOM 1476 C CA . ALA A 1 195 ? 10.979 -4.701 -11.393 1.00 98.75 195 ALA A CA 1
ATOM 1477 C C . ALA A 1 195 ? 9.608 -4.721 -10.693 1.00 98.75 195 ALA A C 1
ATOM 1479 O O . ALA A 1 195 ? 8.579 -4.730 -11.370 1.00 98.75 195 ALA A O 1
ATOM 1480 N N . THR A 1 196 ? 9.569 -4.659 -9.357 1.00 98.81 196 THR A N 1
ATOM 1481 C CA . THR A 1 196 ? 8.315 -4.571 -8.586 1.00 98.81 196 THR A CA 1
ATOM 1482 C C . THR A 1 196 ? 7.530 -3.312 -8.934 1.00 98.81 196 THR A C 1
ATOM 1484 O O . THR A 1 196 ? 6.353 -3.404 -9.285 1.00 98.81 196 THR A O 1
ATOM 1487 N N . PHE A 1 197 ? 8.169 -2.139 -8.892 1.00 98.75 197 PHE A N 1
ATOM 1488 C CA . PHE A 1 197 ? 7.513 -0.872 -9.223 1.00 98.75 197 PHE A CA 1
ATOM 1489 C C . PHE A 1 197 ? 7.060 -0.832 -10.692 1.00 98.75 197 PHE A C 1
ATOM 1491 O O . PHE A 1 197 ? 5.941 -0.401 -10.972 1.00 98.75 197 PHE A O 1
ATOM 1498 N N . LYS A 1 198 ? 7.852 -1.380 -11.626 1.00 98.69 198 LYS A N 1
ATOM 1499 C CA . LYS A 1 198 ? 7.479 -1.523 -13.047 1.00 98.69 198 LYS A CA 1
ATOM 1500 C C . LYS A 1 198 ? 6.281 -2.455 -13.266 1.00 98.69 198 LYS A C 1
ATOM 1502 O O . LYS A 1 198 ? 5.385 -2.124 -14.045 1.00 98.69 198 LYS A O 1
ATOM 1507 N N . ALA A 1 199 ? 6.234 -3.596 -12.575 1.00 98.75 199 ALA A N 1
ATOM 1508 C CA . ALA A 1 199 ? 5.110 -4.529 -12.638 1.00 98.75 199 ALA A CA 1
ATOM 1509 C C . ALA A 1 199 ? 3.838 -3.925 -12.023 1.00 98.75 199 ALA A C 1
ATOM 1511 O O . ALA A 1 199 ? 2.777 -3.968 -12.648 1.00 98.75 199 ALA A O 1
ATOM 1512 N N . PHE A 1 200 ? 3.954 -3.289 -10.853 1.00 98.81 200 PHE A N 1
ATOM 1513 C CA . PHE A 1 200 ? 2.858 -2.573 -10.198 1.00 98.81 200 PHE A CA 1
ATOM 1514 C C . PHE A 1 200 ? 2.286 -1.464 -11.084 1.00 98.81 200 PHE A C 1
ATOM 1516 O O . PHE A 1 200 ? 1.073 -1.395 -11.255 1.00 98.81 200 PHE A O 1
ATOM 1523 N N . ALA A 1 201 ? 3.137 -0.650 -11.712 1.00 98.50 201 ALA A N 1
ATOM 1524 C CA . ALA A 1 201 ? 2.714 0.421 -12.610 1.00 98.50 201 ALA A CA 1
ATOM 1525 C C . ALA A 1 201 ? 1.875 -0.098 -13.793 1.00 98.50 201 ALA A C 1
ATOM 1527 O O . ALA A 1 201 ? 0.815 0.450 -14.101 1.00 98.50 201 ALA A O 1
ATOM 1528 N N . ARG A 1 202 ? 2.315 -1.196 -14.427 1.00 98.50 202 ARG A N 1
ATOM 1529 C CA . ARG A 1 202 ? 1.600 -1.839 -15.544 1.00 98.50 202 ARG A CA 1
ATOM 1530 C C . ARG A 1 202 ? 0.288 -2.496 -15.107 1.00 98.50 202 ARG A C 1
ATOM 1532 O O . ARG A 1 202 ? -0.725 -2.298 -15.777 1.00 98.50 202 ARG A O 1
ATOM 1539 N N . ALA A 1 203 ? 0.284 -3.225 -13.989 1.00 98.62 203 ALA A N 1
ATOM 1540 C CA . ALA A 1 203 ? -0.926 -3.835 -13.438 1.00 98.62 203 ALA A CA 1
ATOM 1541 C C . ALA A 1 203 ? -1.948 -2.767 -13.001 1.00 98.62 203 ALA A C 1
ATOM 1543 O O . ALA A 1 203 ? -3.129 -2.864 -13.330 1.00 98.62 203 ALA A O 1
ATOM 1544 N N . LEU A 1 204 ? -1.501 -1.699 -12.330 1.00 98.44 204 LEU A N 1
ATOM 1545 C CA . LEU A 1 204 ? -2.368 -0.598 -11.911 1.00 98.44 204 LEU A CA 1
ATOM 1546 C C . LEU A 1 204 ? -2.976 0.110 -13.123 1.00 98.44 204 LEU A C 1
ATOM 1548 O O . LEU A 1 204 ? -4.191 0.292 -13.157 1.00 98.44 204 LEU A O 1
ATOM 1552 N N . ARG A 1 205 ? -2.167 0.422 -14.148 1.00 98.00 205 ARG A N 1
ATOM 1553 C CA . ARG A 1 205 ? -2.657 0.964 -15.423 1.00 98.00 205 ARG A CA 1
ATOM 1554 C C . ARG A 1 205 ? -3.769 0.088 -15.991 1.00 98.00 205 ARG A C 1
ATOM 1556 O O . ARG A 1 205 ? -4.878 0.584 -16.168 1.00 98.00 205 ARG A O 1
ATOM 1563 N N . GLN A 1 206 ? -3.512 -1.207 -16.191 1.00 97.75 206 GLN A N 1
ATOM 1564 C CA . GLN A 1 206 ? -4.504 -2.141 -16.727 1.00 97.75 206 GLN A CA 1
ATOM 1565 C C . GLN A 1 206 ? -5.806 -2.132 -15.912 1.00 97.75 206 GLN A C 1
ATOM 1567 O O . GLN A 1 206 ? -6.880 -2.070 -16.501 1.00 97.75 206 GLN A O 1
ATOM 1572 N N . ALA A 1 207 ? -5.732 -2.134 -14.578 1.00 97.44 207 ALA A N 1
ATOM 1573 C CA . ALA A 1 207 ? -6.909 -2.111 -13.709 1.00 97.44 207 ALA A CA 1
ATOM 1574 C C . ALA A 1 207 ? -7.693 -0.785 -13.766 1.00 97.44 207 ALA A C 1
ATOM 1576 O O . ALA A 1 207 ? -8.923 -0.794 -13.645 1.00 97.44 207 ALA A O 1
ATOM 1577 N N . THR A 1 208 ? -6.989 0.341 -13.939 1.00 96.38 208 THR A N 1
ATOM 1578 C CA . THR A 1 208 ? -7.566 1.693 -14.055 1.00 96.38 208 THR A CA 1
ATOM 1579 C C . THR A 1 208 ? -8.102 2.018 -15.450 1.00 96.38 208 THR A C 1
ATOM 1581 O O . THR A 1 208 ? -8.970 2.882 -15.566 1.00 96.38 208 THR A O 1
ATOM 1584 N N . GLU A 1 209 ? -7.625 1.355 -16.506 1.00 94.94 209 GLU A N 1
ATOM 1585 C CA . GLU A 1 209 ? -8.128 1.536 -17.871 1.00 94.94 209 GLU A CA 1
ATOM 1586 C C . GLU A 1 209 ? -9.627 1.201 -17.971 1.00 94.94 209 GLU A C 1
ATOM 1588 O O . GLU A 1 209 ? -10.165 0.360 -17.242 1.00 94.94 209 GLU A O 1
ATOM 1593 N N . HIS A 1 210 ? -10.318 1.894 -18.877 1.00 91.44 210 HIS A N 1
ATOM 1594 C CA . HIS A 1 210 ? -11.743 1.691 -19.114 1.00 91.44 210 HIS A CA 1
ATOM 1595 C C . HIS A 1 210 ? -12.006 0.412 -19.918 1.00 91.44 210 HIS A C 1
ATOM 1597 O O . HIS A 1 210 ? -11.403 0.201 -20.966 1.00 91.44 210 HIS A O 1
ATOM 1603 N N . ASP A 1 211 ? -12.953 -0.410 -19.455 1.00 91.25 211 ASP A N 1
ATOM 1604 C CA . ASP A 1 211 ? -13.409 -1.604 -20.174 1.00 91.25 211 ASP A CA 1
ATOM 1605 C C . ASP A 1 211 ? -14.433 -1.176 -21.248 1.00 91.25 211 ASP A C 1
ATOM 1607 O O . ASP A 1 211 ? -15.571 -0.820 -20.903 1.00 91.25 211 ASP A O 1
ATOM 1611 N N . PRO A 1 212 ? -14.088 -1.222 -22.552 1.00 87.19 212 PRO A N 1
ATOM 1612 C CA . PRO A 1 212 ? -14.960 -0.727 -23.617 1.00 87.19 212 PRO A CA 1
ATOM 1613 C C . PRO A 1 212 ? -16.237 -1.565 -23.784 1.00 87.19 212 PRO A C 1
ATOM 1615 O O . PRO A 1 212 ? -17.178 -1.126 -24.442 1.00 87.19 212 PRO A O 1
ATOM 1618 N N . ARG A 1 213 ? -16.303 -2.767 -23.192 1.00 85.75 213 ARG A N 1
ATOM 1619 C CA . ARG A 1 213 ? -17.460 -3.670 -23.273 1.00 85.75 213 ARG A CA 1
ATOM 1620 C C . ARG A 1 213 ? -18.424 -3.513 -22.096 1.00 85.75 213 ARG A C 1
ATOM 1622 O O . ARG A 1 213 ? -19.547 -4.002 -22.185 1.00 85.75 213 ARG A O 1
ATOM 1629 N N . ARG A 1 214 ? -18.025 -2.839 -21.008 1.00 78.75 214 ARG A N 1
ATOM 1630 C CA . ARG A 1 214 ? -18.866 -2.650 -19.804 1.00 78.75 214 ARG A CA 1
ATOM 1631 C C . ARG A 1 214 ? -19.797 -1.447 -19.843 1.00 78.75 214 ARG A C 1
ATOM 1633 O O . ARG A 1 214 ? -20.645 -1.353 -18.957 1.00 78.75 214 ARG A O 1
ATOM 1640 N N . LEU A 1 215 ? -19.647 -0.536 -20.808 1.00 79.88 215 LEU A N 1
ATOM 1641 C CA . LEU A 1 215 ? -20.532 0.625 -21.005 1.00 79.88 215 LEU A CA 1
ATOM 1642 C C . LEU A 1 215 ? -20.806 1.422 -19.704 1.00 79.88 215 LEU A C 1
ATOM 1644 O O . LEU A 1 215 ? -21.936 1.807 -19.419 1.00 79.88 215 LEU A O 1
ATOM 1648 N N . GLY A 1 216 ? -19.776 1.626 -18.873 1.00 76.69 216 GLY A N 1
ATOM 1649 C CA . GLY A 1 216 ? -19.879 2.381 -17.614 1.00 76.69 216 GLY A CA 1
ATOM 1650 C C . GLY A 1 216 ? -20.448 1.622 -16.403 1.00 76.69 216 GLY A C 1
ATOM 1651 O O . GLY A 1 216 ? -20.530 2.197 -15.318 1.00 76.69 216 GLY A O 1
ATOM 1652 N N . THR A 1 217 ? -20.812 0.342 -16.529 1.00 83.12 217 THR A N 1
ATOM 1653 C CA . THR A 1 217 ? -21.302 -0.459 -15.387 1.00 83.12 217 THR A CA 1
ATOM 1654 C C . THR A 1 217 ? -20.237 -0.694 -14.304 1.00 83.12 217 THR A C 1
ATOM 1656 O O . THR A 1 217 ? -19.033 -0.669 -14.565 1.00 83.12 217 THR A O 1
ATOM 1659 N N . VAL A 1 218 ? -20.670 -0.925 -13.057 1.00 81.88 218 VAL A N 1
ATOM 1660 C CA . VAL A 1 218 ? -19.775 -1.302 -11.946 1.00 81.88 218 VAL A CA 1
ATOM 1661 C C . VAL A 1 218 ? -19.309 -2.754 -12.152 1.00 81.88 218 VAL A C 1
ATOM 1663 O O . VAL A 1 218 ? -20.159 -3.642 -12.220 1.00 81.88 218 VAL A O 1
ATOM 1666 N N . PRO A 1 219 ? -17.997 -3.056 -12.206 1.00 80.25 219 PRO A N 1
ATOM 1667 C CA . PRO A 1 219 ? -17.478 -4.420 -12.360 1.00 80.25 219 PRO A CA 1
ATOM 1668 C C . PRO A 1 219 ? -17.560 -5.245 -11.053 1.00 80.25 219 PRO A C 1
ATOM 1670 O O . PRO A 1 219 ? -16.575 -5.820 -10.591 1.00 80.25 219 PRO A O 1
ATOM 1673 N N . SER A 1 220 ? -18.746 -5.324 -10.440 1.00 74.50 220 SER A N 1
ATOM 1674 C CA . SER A 1 220 ? -19.026 -6.096 -9.221 1.00 74.50 220 SER A CA 1
ATOM 1675 C C . SER A 1 220 ? -20.425 -6.706 -9.262 1.00 74.50 220 SER A C 1
ATOM 1677 O O . SER A 1 220 ? -21.401 -5.997 -9.484 1.00 74.50 220 SER A O 1
ATOM 1679 N N . TYR A 1 221 ? -20.527 -8.004 -8.961 1.00 47.28 221 TYR A N 1
ATOM 1680 C CA . TYR A 1 221 ? -21.800 -8.721 -8.772 1.00 47.28 221 TYR A CA 1
ATOM 1681 C C . TYR A 1 221 ? -22.694 -8.069 -7.695 1.00 47.28 221 TYR A C 1
ATOM 1683 O O . TYR A 1 221 ? -23.914 -8.099 -7.804 1.00 47.28 221 TYR A O 1
ATOM 1691 N N . ILE A 1 222 ? -22.088 -7.423 -6.693 1.00 58.16 222 ILE A N 1
ATOM 1692 C CA . ILE A 1 222 ? -22.785 -6.773 -5.569 1.00 58.16 222 ILE A CA 1
ATOM 1693 C C . ILE A 1 222 ? -23.257 -5.346 -5.949 1.00 58.16 222 ILE A C 1
ATOM 1695 O O . ILE A 1 222 ? -23.932 -4.678 -5.174 1.00 58.16 222 ILE A O 1
ATOM 1699 N N . GLY A 1 223 ? -22.900 -4.839 -7.137 1.00 48.38 223 GLY A N 1
ATOM 1700 C CA . GLY A 1 223 ? -23.306 -3.514 -7.633 1.00 48.38 223 GLY A CA 1
ATOM 1701 C C . GLY A 1 223 ? -22.601 -2.312 -6.985 1.00 48.38 223 GLY A C 1
ATOM 1702 O O . GLY A 1 223 ? -22.746 -1.192 -7.469 1.00 48.38 223 GLY A O 1
ATOM 1703 N N . TRP A 1 224 ? -21.797 -2.523 -5.939 1.00 55.03 224 TRP A N 1
ATOM 1704 C CA . TRP A 1 224 ? -21.067 -1.480 -5.209 1.00 55.03 224 TRP A CA 1
ATOM 1705 C C . TRP A 1 224 ? -19.610 -1.887 -4.930 1.00 55.03 224 TRP A C 1
ATOM 1707 O O . TRP A 1 224 ? -19.319 -3.074 -4.762 1.00 55.03 224 TRP A O 1
ATOM 1717 N N . MET A 1 225 ? -18.698 -0.903 -4.889 1.00 56.44 225 MET A N 1
ATOM 1718 C CA . MET A 1 225 ? -17.262 -1.072 -4.570 1.00 56.44 225 MET A CA 1
ATOM 1719 C C . MET A 1 225 ? -16.637 0.115 -3.801 1.00 56.44 225 MET A C 1
ATOM 1721 O O . MET A 1 225 ? -15.419 0.174 -3.639 1.00 56.44 225 MET A O 1
ATOM 1725 N N . GLY A 1 226 ? -17.437 1.086 -3.349 1.00 51.56 226 GLY A N 1
ATOM 1726 C CA . GLY A 1 226 ? -16.938 2.269 -2.639 1.00 51.56 226 GLY A CA 1
ATOM 1727 C C . GLY A 1 226 ? -16.758 2.049 -1.132 1.00 51.56 226 GLY A C 1
ATOM 1728 O O . GLY A 1 226 ? -17.493 1.283 -0.503 1.00 51.56 226 GLY A O 1
ATOM 1729 N N . VAL A 1 227 ? -15.838 2.792 -0.517 1.00 47.19 227 VAL A N 1
ATOM 1730 C CA . VAL A 1 227 ? -15.818 2.959 0.946 1.00 47.19 227 VAL A CA 1
ATOM 1731 C C . VAL A 1 227 ? -17.075 3.740 1.361 1.00 47.19 227 VAL A C 1
ATOM 1733 O O . VAL A 1 227 ? -17.485 4.672 0.667 1.00 47.19 227 VAL A O 1
ATOM 1736 N N . ARG A 1 228 ? -17.718 3.371 2.480 1.00 36.62 228 ARG A N 1
ATOM 1737 C CA . ARG A 1 228 ? -18.913 4.078 2.979 1.00 36.62 228 ARG A CA 1
ATOM 1738 C C . ARG A 1 228 ? -18.556 5.519 3.370 1.00 36.62 228 ARG A C 1
ATOM 1740 O O . ARG A 1 228 ? -17.999 5.742 4.442 1.00 36.62 228 ARG A O 1
ATOM 1747 N N . LYS A 1 229 ? -18.925 6.501 2.537 1.00 30.72 229 LYS A N 1
ATOM 1748 C CA . LYS A 1 229 ? -18.935 7.918 2.931 1.00 30.72 229 LYS A CA 1
ATOM 1749 C C . LYS A 1 229 ? -19.892 8.091 4.116 1.00 30.72 229 LYS A C 1
ATOM 1751 O O . LYS A 1 229 ? -21.076 7.786 3.995 1.00 30.72 229 LYS A O 1
ATOM 1756 N N . LYS A 1 230 ? -19.401 8.613 5.246 1.00 29.66 230 LYS A N 1
ATOM 1757 C CA . LYS A 1 230 ? -20.271 9.254 6.242 1.00 29.66 230 LYS A CA 1
ATOM 1758 C C . LYS A 1 230 ? -20.724 10.584 5.641 1.00 29.66 230 LYS A C 1
ATOM 1760 O O . LYS A 1 230 ? -19.954 11.539 5.620 1.00 29.66 230 LYS A O 1
ATOM 1765 N N . GLU A 1 231 ? -21.941 10.632 5.108 1.00 27.23 231 GLU A N 1
ATOM 1766 C CA . GLU A 1 231 ? -22.528 11.876 4.608 1.00 27.23 231 GLU A CA 1
ATOM 1767 C C . GLU A 1 231 ? -22.849 12.814 5.776 1.00 27.23 231 GLU A C 1
ATOM 1769 O O . GLU A 1 231 ? -23.878 12.688 6.442 1.00 27.23 231 GLU A O 1
ATOM 1774 N N . THR A 1 232 ? -21.976 13.791 6.013 1.00 27.91 232 THR A N 1
ATOM 1775 C CA . THR A 1 232 ? -22.314 14.977 6.801 1.00 27.91 232 THR A CA 1
ATOM 1776 C C . THR A 1 232 ? -23.341 15.792 6.024 1.00 27.91 232 THR A C 1
ATOM 1778 O O . THR A 1 232 ? -22.985 16.584 5.148 1.00 27.91 232 THR A O 1
ATOM 1781 N N . ARG A 1 233 ? -24.626 15.580 6.322 1.00 26.09 233 ARG A N 1
ATOM 1782 C CA . ARG A 1 233 ? -25.722 16.390 5.785 1.00 26.09 233 ARG A CA 1
ATOM 1783 C C . ARG A 1 233 ? -25.625 17.814 6.324 1.00 26.09 233 ARG A C 1
ATOM 1785 O O . ARG A 1 233 ? -26.131 18.104 7.404 1.00 26.09 233 ARG A O 1
ATOM 1792 N N . PHE A 1 234 ? -25.001 18.699 5.555 1.00 25.22 234 PHE A N 1
ATOM 1793 C CA . PHE A 1 234 ? -25.259 20.125 5.690 1.00 25.22 234 PHE A CA 1
ATOM 1794 C C . PHE A 1 234 ? -26.701 20.394 5.258 1.00 25.22 234 PHE A C 1
ATOM 1796 O O . PHE A 1 234 ? -27.104 20.022 4.157 1.00 25.22 234 PHE A O 1
ATOM 1803 N N . VAL A 1 235 ? -27.465 21.027 6.144 1.00 26.42 235 VAL A N 1
ATOM 1804 C CA . VAL A 1 235 ? -28.735 21.674 5.815 1.00 26.42 235 VAL A CA 1
ATOM 1805 C C . VAL A 1 235 ? -28.463 23.172 5.840 1.00 26.42 235 VAL A C 1
ATOM 1807 O O . VAL A 1 235 ? -27.896 23.682 6.805 1.00 26.42 235 VAL A O 1
ATOM 1810 N N . THR A 1 236 ? -28.829 23.853 4.764 1.00 24.30 236 THR A N 1
ATOM 1811 C CA . THR A 1 236 ? -28.753 25.309 4.608 1.00 24.30 236 THR A CA 1
ATOM 1812 C C . THR A 1 236 ? -30.152 25.861 4.359 1.00 24.30 236 THR A C 1
ATOM 1814 O O . THR A 1 236 ? -31.013 25.112 3.905 1.00 24.30 236 THR A O 1
ATOM 1817 N N . GLU A 1 237 ? -30.319 27.167 4.595 1.00 26.16 237 GLU A N 1
ATOM 1818 C CA . GLU A 1 237 ? -31.570 27.936 4.445 1.00 26.16 237 GLU A CA 1
ATOM 1819 C C . GLU A 1 237 ? -32.615 27.639 5.560 1.00 26.16 237 GLU A C 1
ATOM 1821 O O . GLU A 1 237 ? -32.784 26.500 5.985 1.00 26.16 237 GLU A O 1
ATOM 1826 N N . ASP A 1 238 ? -33.309 28.622 6.150 1.00 25.48 238 ASP A N 1
ATOM 1827 C CA . ASP A 1 238 ? -33.260 30.082 5.946 1.00 25.48 238 ASP A CA 1
ATOM 1828 C C . ASP A 1 238 ? -33.495 30.864 7.267 1.00 25.48 238 ASP A C 1
ATOM 1830 O O . ASP A 1 238 ? -33.751 30.306 8.334 1.00 25.48 238 ASP A O 1
ATOM 1834 N N . THR A 1 239 ? -33.349 32.180 7.174 1.00 26.59 239 THR A N 1
ATOM 1835 C CA . THR A 1 239 ? -33.388 33.233 8.192 1.00 26.59 239 THR A CA 1
ATOM 1836 C C . THR A 1 239 ? -34.763 33.487 8.833 1.00 26.59 239 THR A C 1
ATOM 1838 O O . THR A 1 239 ? -35.783 33.483 8.148 1.00 26.59 239 THR A O 1
ATOM 1841 N N . THR A 1 240 ? -34.799 33.843 10.133 1.00 26.73 240 THR A N 1
ATOM 1842 C CA . THR A 1 240 ? -35.645 34.949 10.665 1.00 26.73 240 THR A CA 1
ATOM 1843 C C . THR A 1 240 ? -35.355 35.336 12.135 1.00 26.73 240 THR A C 1
ATOM 1845 O O . THR A 1 240 ? -35.303 34.483 13.012 1.00 26.73 240 THR A O 1
ATOM 1848 N N . SER A 1 241 ? -35.218 36.651 12.371 1.00 27.94 241 SER A N 1
ATOM 1849 C CA . SER A 1 241 ? -35.546 37.449 13.582 1.00 27.94 241 SER A CA 1
ATOM 1850 C C . SER A 1 241 ? -35.218 36.973 15.023 1.00 27.94 241 SER A C 1
ATOM 1852 O O . SER A 1 241 ? -35.962 36.197 15.617 1.00 27.94 241 SER A O 1
ATOM 1854 N N . ASP A 1 242 ? -34.232 37.669 15.609 1.00 28.47 242 ASP A N 1
ATOM 1855 C CA . ASP A 1 242 ? -34.329 38.515 16.826 1.00 28.47 242 ASP A CA 1
ATOM 1856 C C . ASP A 1 242 ? -34.380 37.971 18.282 1.00 28.47 242 ASP A C 1
ATOM 1858 O O . ASP A 1 242 ? -34.972 36.954 18.626 1.00 28.47 242 ASP A O 1
ATOM 1862 N N . ASP A 1 243 ? -33.786 38.803 19.155 1.00 29.36 243 ASP A N 1
ATOM 1863 C CA . ASP A 1 243 ? -34.020 38.992 20.598 1.00 29.36 243 ASP A CA 1
ATOM 1864 C C . ASP A 1 243 ? -33.778 37.839 21.607 1.00 29.36 243 ASP A C 1
ATOM 1866 O O . ASP A 1 243 ? -34.712 37.285 22.193 1.00 29.36 243 ASP A O 1
ATOM 1870 N N . LYS A 1 244 ? -32.519 37.700 22.073 1.00 29.73 244 LYS A N 1
ATOM 1871 C CA . LYS A 1 244 ? -32.049 38.518 23.227 1.00 29.73 244 LYS A CA 1
ATOM 1872 C C . LYS A 1 244 ? -30.579 38.350 23.633 1.00 29.73 244 LYS A C 1
ATOM 1874 O O . LYS A 1 244 ? -30.004 37.270 23.570 1.00 29.73 244 LYS A O 1
ATOM 1879 N N . VAL A 1 245 ? -30.030 39.449 24.151 1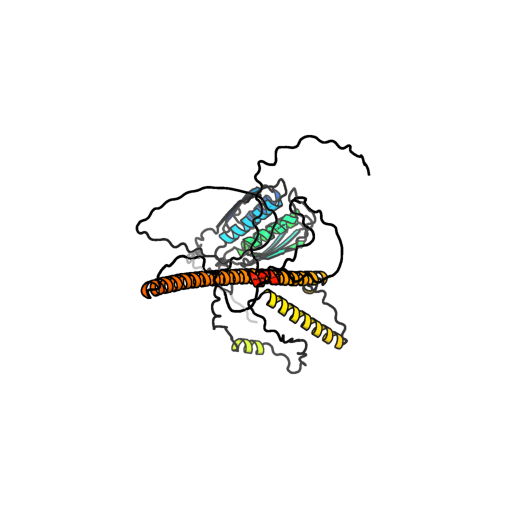.00 29.58 245 VAL A N 1
ATOM 1880 C CA . VAL A 1 245 ? -28.791 39.515 24.944 1.00 29.58 245 VAL A CA 1
ATOM 1881 C C . VAL A 1 245 ? -28.994 38.990 26.369 1.00 29.58 245 VAL A C 1
ATOM 1883 O O . VAL A 1 245 ? -30.006 39.302 26.992 1.00 29.58 245 VAL A O 1
ATOM 1886 N N . GLU A 1 246 ? -27.982 38.314 26.916 1.00 29.56 246 GLU A N 1
ATOM 1887 C CA . GLU A 1 246 ? -27.240 38.831 28.079 1.00 29.56 246 GLU A CA 1
ATOM 1888 C C . GLU A 1 246 ? -25.826 38.213 28.152 1.00 29.56 246 GLU A C 1
ATOM 1890 O O . GLU A 1 246 ? -25.512 37.274 27.421 1.00 29.56 246 GLU A O 1
ATOM 1895 N N . ASP A 1 247 ? -24.950 38.834 28.942 1.00 29.19 247 ASP A N 1
ATOM 1896 C CA . ASP A 1 247 ? -23.484 38.672 28.933 1.00 29.19 247 ASP A CA 1
ATOM 1897 C C . ASP A 1 247 ? -22.988 37.713 30.042 1.00 29.19 247 ASP A C 1
ATOM 1899 O O . ASP A 1 247 ? -23.732 37.438 30.984 1.00 29.19 247 ASP A O 1
ATOM 1903 N N . LEU A 1 248 ? -21.736 37.237 29.939 1.00 29.05 248 LEU A N 1
ATOM 1904 C CA . LEU A 1 248 ? -20.727 37.182 31.020 1.00 29.05 248 LEU A CA 1
ATOM 1905 C C . LEU A 1 248 ? -19.479 36.366 30.612 1.00 29.05 248 LEU A C 1
ATOM 1907 O O . LEU A 1 248 ? -19.556 35.173 30.320 1.00 29.05 248 LEU A O 1
ATOM 1911 N N . ASN A 1 249 ? -18.307 37.006 30.685 1.00 27.58 249 ASN A N 1
ATOM 1912 C CA . ASN A 1 249 ? -16.980 36.386 30.545 1.00 27.58 249 ASN A CA 1
ATOM 1913 C C . ASN A 1 249 ? -16.371 36.016 31.915 1.00 27.58 249 ASN A C 1
ATOM 1915 O O . ASN A 1 249 ? -16.633 36.721 32.882 1.00 27.58 249 ASN A O 1
ATOM 1919 N N . GLU A 1 250 ? -15.515 34.982 31.953 1.00 28.67 250 GLU A N 1
ATOM 1920 C CA . GLU A 1 250 ? -14.270 34.822 32.760 1.00 28.67 250 GLU A CA 1
ATOM 1921 C C . GLU A 1 250 ? -13.718 33.389 32.497 1.00 28.67 250 GLU A C 1
ATOM 1923 O O . GLU A 1 250 ? -14.442 32.410 32.659 1.00 28.67 250 GLU A O 1
ATOM 1928 N N . GLU A 1 251 ? -12.565 33.158 31.850 1.00 29.25 251 GLU A N 1
ATOM 1929 C CA . GLU A 1 251 ? -11.145 33.449 32.188 1.00 29.25 251 GLU A CA 1
ATOM 1930 C C . GLU A 1 251 ? -10.383 32.261 32.851 1.00 29.25 251 GLU A C 1
ATOM 1932 O O . GLU A 1 251 ? -10.434 32.018 34.052 1.00 29.25 251 GLU A O 1
ATOM 1937 N N . VAL A 1 252 ? -9.663 31.520 31.992 1.00 29.22 252 VAL A N 1
ATOM 1938 C CA . VAL A 1 252 ? -8.392 30.754 32.152 1.00 29.22 252 VAL A CA 1
ATOM 1939 C C . VAL A 1 252 ? -7.804 30.322 33.522 1.00 29.22 252 VAL A C 1
ATOM 1941 O O . VAL A 1 252 ? -7.405 31.135 34.348 1.00 29.22 252 VAL A O 1
ATOM 1944 N N . SER A 1 253 ? -7.483 29.015 33.636 1.00 27.98 253 SER A N 1
ATOM 1945 C CA . SER A 1 253 ? -6.157 28.411 34.006 1.00 27.98 253 SER A CA 1
ATOM 1946 C C . SER A 1 253 ? -6.288 26.862 34.107 1.00 27.98 253 SER A C 1
ATOM 1948 O O . SER A 1 253 ? -7.321 26.372 34.546 1.00 27.98 253 SER A O 1
ATOM 1950 N N . ALA A 1 254 ? -5.433 25.989 33.535 1.00 28.94 254 ALA A N 1
ATOM 1951 C CA . ALA A 1 254 ? -4.008 25.675 33.799 1.00 28.94 254 ALA A CA 1
ATOM 1952 C C . ALA A 1 254 ? -3.736 25.210 35.256 1.00 28.94 254 ALA A C 1
ATOM 1954 O O . ALA A 1 254 ? -4.149 25.897 36.178 1.00 28.94 254 ALA A O 1
ATOM 1955 N N . SER A 1 255 ? -3.021 24.121 35.596 1.00 29.44 255 SER A N 1
ATOM 1956 C CA . SER A 1 255 ? -2.332 23.000 34.887 1.00 29.44 255 SER A CA 1
ATOM 1957 C C . SER A 1 255 ? -2.106 21.841 35.927 1.00 29.44 255 SER A C 1
ATOM 1959 O O . SER A 1 255 ? -2.678 21.946 37.010 1.00 29.44 255 SER A O 1
ATOM 1961 N N . GLU A 1 256 ? -1.422 20.686 35.774 1.00 28.89 256 GLU A N 1
ATOM 1962 C CA . GLU A 1 256 ? -0.399 20.128 34.854 1.00 28.89 256 GLU A CA 1
ATOM 1963 C C . GLU A 1 256 ? -0.469 18.565 34.773 1.00 28.89 256 GLU A C 1
ATOM 1965 O O . GLU A 1 256 ? -0.954 17.923 35.703 1.00 28.89 256 GLU A O 1
ATOM 1970 N N . SER A 1 257 ? 0.216 17.962 33.780 1.00 27.44 257 SER A N 1
ATOM 1971 C CA . SER A 1 257 ? 0.899 16.632 33.807 1.00 27.44 257 SER A CA 1
ATOM 1972 C C . SER A 1 257 ? 0.110 15.295 33.808 1.00 27.44 257 SER A C 1
ATOM 1974 O O . SER A 1 257 ? -0.918 15.140 34.458 1.00 27.44 257 SER A O 1
ATOM 1976 N N . GLY A 1 258 ? 0.676 14.281 33.128 1.00 27.03 258 GLY A N 1
ATOM 1977 C CA . GLY A 1 258 ? 0.238 12.871 33.148 1.00 27.03 258 GLY A CA 1
ATOM 1978 C C . GLY A 1 258 ? 0.532 12.138 31.827 1.00 27.03 258 GLY A C 1
ATOM 1979 O O . GLY A 1 258 ? 0.134 12.617 30.772 1.00 27.03 258 GLY A O 1
ATOM 1980 N N . SER A 1 259 ? 1.247 11.008 31.867 1.00 26.52 259 SER A N 1
ATOM 1981 C CA . SER A 1 259 ? 1.689 10.237 30.686 1.00 26.52 259 SER A CA 1
ATOM 1982 C C . SER A 1 259 ? 0.975 8.884 30.527 1.00 26.52 259 SER A C 1
ATOM 1984 O O . SER A 1 259 ? 0.308 8.424 31.449 1.00 26.52 259 SER A O 1
ATOM 1986 N N . GLU A 1 260 ? 1.256 8.216 29.398 1.00 26.84 260 GLU A N 1
ATOM 1987 C CA . GLU A 1 260 ? 0.896 6.831 29.016 1.00 26.84 260 GLU A CA 1
ATOM 1988 C C . GLU A 1 260 ? -0.450 6.625 28.289 1.00 26.84 260 GLU A C 1
ATOM 1990 O O . GLU A 1 260 ? -1.191 7.569 28.023 1.00 26.84 260 GLU A O 1
ATOM 1995 N N . SER A 1 261 ? -0.650 5.401 27.787 1.00 27.34 261 SER A N 1
ATOM 1996 C CA . SER A 1 261 ? -1.338 5.106 26.524 1.00 27.34 261 SER A CA 1
ATOM 1997 C C . SER A 1 261 ? -2.531 4.147 26.641 1.00 27.34 261 SER A C 1
ATOM 1999 O O . SER A 1 261 ? -2.621 3.342 27.566 1.00 27.34 261 SER A O 1
ATOM 2001 N N . GLY A 1 262 ? -3.377 4.154 25.602 1.00 26.50 262 GLY A N 1
ATOM 2002 C CA . GLY A 1 262 ? -4.300 3.060 25.273 1.00 26.50 262 GLY A CA 1
ATOM 2003 C C . GLY A 1 262 ? -5.762 3.265 25.685 1.00 26.50 262 GLY A C 1
ATOM 2004 O O . GLY A 1 262 ? -6.057 4.012 26.615 1.00 26.50 262 GLY A O 1
ATOM 2005 N N . SER A 1 263 ? -6.654 2.532 25.001 1.00 28.47 263 SER A N 1
ATOM 2006 C CA . SER A 1 263 ? -8.134 2.601 25.055 1.00 28.47 263 SER A CA 1
ATOM 2007 C C . SER A 1 263 ? -8.715 3.976 24.667 1.00 28.47 263 SER A C 1
ATOM 2009 O O . SER A 1 263 ? -8.321 5.013 25.183 1.00 28.47 263 SER A O 1
ATOM 2011 N N . GLU A 1 264 ? -9.530 4.081 23.617 1.00 31.53 264 GLU A N 1
ATOM 2012 C CA . GLU A 1 264 ? -10.905 3.552 23.499 1.00 31.53 264 GLU A CA 1
ATOM 2013 C C . GLU A 1 264 ? -11.865 4.229 24.486 1.00 31.53 264 GLU A C 1
ATOM 2015 O O . GLU A 1 264 ? -11.734 4.123 25.702 1.00 31.53 264 GLU A O 1
ATOM 2020 N N . SER A 1 265 ? -12.825 4.958 23.917 1.00 27.47 265 SER A N 1
ATOM 2021 C CA . SER A 1 265 ? -13.892 5.672 24.614 1.00 27.47 265 SER A CA 1
ATOM 2022 C C . SER A 1 265 ? -15.033 5.887 23.620 1.00 27.47 265 SER A C 1
ATOM 2024 O O . SER A 1 265 ? -15.253 7.006 23.150 1.00 27.47 265 SER A O 1
ATOM 2026 N N . GLU A 1 266 ? -15.748 4.816 23.272 1.00 32.91 266 GLU A N 1
ATOM 2027 C CA . GLU A 1 266 ? -17.109 5.006 22.765 1.00 32.91 266 GLU A CA 1
ATOM 2028 C C . GLU A 1 266 ? -17.947 5.628 23.890 1.00 32.91 266 GLU A C 1
ATOM 2030 O O . GLU A 1 266 ? -17.818 5.255 25.058 1.00 32.91 266 GLU A O 1
ATOM 2035 N N . GLY A 1 267 ? -18.730 6.651 23.556 1.00 31.64 267 GLY A N 1
ATOM 2036 C CA . GLY A 1 267 ? -19.653 7.278 24.495 1.00 31.64 267 GLY A CA 1
ATOM 2037 C C . GLY A 1 267 ? -21.015 6.607 24.396 1.00 31.64 267 GLY A C 1
ATOM 2038 O O . GLY A 1 267 ? -21.537 6.483 23.290 1.00 31.64 267 GLY A O 1
ATOM 2039 N N . ASP A 1 268 ? -21.587 6.219 25.536 1.00 35.31 268 ASP A N 1
ATOM 2040 C CA . ASP A 1 268 ? -22.953 5.698 25.613 1.00 35.31 268 ASP A CA 1
ATOM 2041 C C . ASP A 1 268 ? -23.968 6.725 25.069 1.00 35.31 268 ASP A C 1
ATOM 2043 O O . ASP A 1 268 ? -24.325 7.690 25.750 1.00 35.31 268 ASP A O 1
ATOM 2047 N N . GLU A 1 269 ? -24.494 6.475 23.872 1.00 38.22 269 GLU A N 1
ATOM 2048 C CA . GLU A 1 269 ? -25.859 6.858 23.511 1.00 38.22 269 GLU A CA 1
ATOM 2049 C C . GLU A 1 269 ? -26.677 5.573 23.330 1.00 38.22 269 GLU A C 1
ATOM 2051 O O . GLU A 1 269 ? -26.270 4.676 22.591 1.00 38.22 269 GLU A O 1
ATOM 2056 N N . ASP A 1 270 ? -27.835 5.480 23.996 1.00 44.66 270 ASP A N 1
ATOM 2057 C CA . ASP A 1 270 ? -28.761 4.337 23.925 1.00 44.66 270 ASP A CA 1
ATOM 2058 C C . ASP A 1 270 ? -29.402 4.215 22.520 1.00 44.66 270 ASP A C 1
ATOM 2060 O O . ASP A 1 270 ? -30.581 4.527 22.304 1.00 44.66 270 ASP A O 1
ATOM 2064 N N . VAL A 1 271 ? -28.630 3.753 21.530 1.00 37.19 271 VAL A N 1
ATOM 2065 C CA . VAL A 1 271 ? -29.109 3.493 20.166 1.00 37.19 271 VAL A CA 1
ATOM 2066 C C . VAL A 1 271 ? -29.993 2.249 20.177 1.00 37.19 271 VAL A C 1
ATOM 2068 O O . VAL A 1 271 ? -29.559 1.120 19.948 1.00 37.19 271 VAL A O 1
ATOM 2071 N N . LYS A 1 272 ? -31.280 2.480 20.441 1.00 43.38 272 LYS A N 1
ATOM 2072 C CA . LYS A 1 272 ? -32.338 1.470 20.424 1.00 43.38 272 LYS A CA 1
ATOM 2073 C C . LYS A 1 272 ? -32.325 0.699 19.099 1.00 43.38 272 LYS A C 1
ATOM 2075 O O . LYS A 1 272 ? -32.725 1.233 18.064 1.00 43.38 272 LYS A O 1
ATOM 2080 N N . LEU A 1 273 ? -31.873 -0.556 19.157 1.00 39.25 273 LEU A N 1
ATOM 2081 C CA . LEU A 1 273 ? -31.682 -1.416 17.989 1.00 39.25 273 LEU A CA 1
ATOM 2082 C C . LEU A 1 273 ? -32.963 -1.498 17.131 1.00 39.25 273 LEU A C 1
ATOM 2084 O O . LEU A 1 273 ? -34.045 -1.735 17.680 1.00 39.25 273 LEU A O 1
ATOM 2088 N N . PRO A 1 274 ? -32.873 -1.324 15.798 1.00 46.69 274 PRO A N 1
ATOM 2089 C CA . PRO A 1 274 ? -34.012 -1.528 14.913 1.00 46.69 274 PRO A CA 1
ATOM 2090 C C . PRO A 1 274 ? -34.398 -3.012 14.878 1.00 46.69 274 PRO A C 1
ATOM 2092 O O . PRO A 1 274 ? -33.528 -3.884 14.856 1.00 46.69 274 PRO A O 1
ATOM 2095 N N . GLU A 1 275 ? -35.701 -3.308 14.841 1.00 46.38 275 GLU A N 1
ATOM 2096 C CA . GLU A 1 275 ? -36.180 -4.692 14.731 1.00 46.38 275 GLU A CA 1
ATOM 2097 C C . GLU A 1 275 ? -35.611 -5.375 13.471 1.00 46.38 275 GLU A C 1
ATOM 2099 O O . GLU A 1 275 ? -35.586 -4.755 12.399 1.00 46.38 275 GLU A O 1
ATOM 2104 N N . PRO A 1 276 ? -35.186 -6.652 13.553 1.00 42.91 276 PRO A N 1
ATOM 2105 C CA . PRO A 1 276 ? -34.661 -7.370 12.399 1.00 42.91 276 PRO A CA 1
ATOM 2106 C C . PRO A 1 276 ? -35.731 -7.463 11.307 1.00 42.91 276 PRO A C 1
ATOM 2108 O O . PRO A 1 276 ? -36.851 -7.934 11.533 1.00 42.91 276 PRO A O 1
ATOM 2111 N N . SER A 1 277 ? -35.384 -7.010 10.102 1.00 51.81 277 SER A N 1
ATOM 2112 C CA . SER A 1 277 ? -36.306 -6.990 8.971 1.00 51.81 277 SER A CA 1
ATOM 2113 C C . SER A 1 277 ? -36.781 -8.410 8.647 1.00 51.81 277 SER A C 1
ATOM 2115 O O . SER A 1 277 ? -35.993 -9.310 8.369 1.00 51.81 277 SER A O 1
ATOM 2117 N N . LYS A 1 278 ? -38.104 -8.618 8.644 1.00 54.09 278 LYS A N 1
ATOM 2118 C CA . LYS A 1 278 ? -38.748 -9.943 8.502 1.00 54.09 278 LYS A CA 1
ATOM 2119 C C . LYS A 1 278 ? -38.549 -10.619 7.132 1.00 54.09 278 LYS A C 1
ATOM 2121 O O . LYS A 1 278 ? -39.150 -11.655 6.870 1.00 54.09 278 LYS A O 1
ATOM 2126 N N . ILE A 1 279 ? -37.703 -10.056 6.268 1.00 54.03 279 ILE A N 1
ATOM 2127 C CA . ILE A 1 279 ? -37.326 -10.595 4.958 1.00 54.03 279 ILE A CA 1
ATOM 2128 C C . ILE A 1 279 ? -35.938 -11.245 5.065 1.00 54.03 279 ILE A C 1
ATOM 2130 O O . ILE A 1 279 ? -34.992 -10.891 4.363 1.00 54.03 279 ILE A O 1
ATOM 2134 N N . ALA A 1 280 ? -35.827 -12.247 5.938 1.00 47.97 280 ALA A N 1
ATOM 2135 C CA . ALA A 1 280 ? -34.829 -13.284 5.728 1.00 47.97 280 ALA A CA 1
ATOM 2136 C C . ALA A 1 280 ? -35.215 -14.014 4.434 1.00 47.97 280 ALA A C 1
ATOM 2138 O O . ALA A 1 280 ? -36.289 -14.618 4.363 1.00 47.97 280 ALA A O 1
ATOM 2139 N N . VAL A 1 281 ? -34.373 -13.945 3.398 1.00 57.44 281 VAL A N 1
ATOM 2140 C CA . VAL A 1 281 ? -34.620 -14.617 2.109 1.00 57.44 281 VAL A CA 1
ATOM 2141 C C . VAL A 1 281 ? -34.352 -16.116 2.270 1.00 57.44 281 VAL A C 1
ATOM 2143 O O . VAL A 1 281 ? -33.360 -16.660 1.792 1.00 57.44 281 VAL A O 1
ATOM 2146 N N . ASN A 1 282 ? -35.251 -16.792 2.987 1.00 62.06 282 ASN A N 1
ATOM 2147 C CA . ASN A 1 282 ? -35.253 -18.236 3.177 1.00 62.06 282 ASN A CA 1
ATOM 2148 C C . ASN A 1 282 ? -35.724 -18.913 1.881 1.00 62.06 282 ASN A C 1
ATOM 2150 O O . ASN A 1 282 ? -36.847 -19.413 1.779 1.00 62.06 282 ASN A O 1
ATOM 2154 N N . ASN A 1 283 ? -34.868 -18.879 0.856 1.00 68.31 283 ASN A N 1
ATOM 2155 C CA . ASN A 1 283 ? -35.106 -19.540 -0.420 1.00 68.31 283 ASN A CA 1
ATOM 2156 C C . ASN A 1 283 ? -34.878 -21.053 -0.279 1.00 68.31 283 ASN A C 1
ATOM 2158 O O . ASN A 1 283 ? -33.923 -21.627 -0.803 1.00 68.31 283 ASN A O 1
ATOM 2162 N N . ARG A 1 284 ? -35.796 -21.694 0.452 1.00 76.00 284 ARG A N 1
ATOM 2163 C CA . ARG A 1 284 ? -35.846 -23.142 0.665 1.00 76.00 284 ARG A CA 1
ATOM 2164 C C . ARG A 1 284 ? -35.862 -23.924 -0.653 1.00 76.00 284 ARG A C 1
ATOM 2166 O O . ARG A 1 284 ? -35.342 -25.029 -0.678 1.00 76.00 284 ARG A O 1
ATOM 2173 N N . GLY A 1 285 ? -36.418 -23.353 -1.727 1.00 77.44 285 GLY A N 1
ATOM 2174 C CA . GLY A 1 285 ? -36.376 -23.934 -3.073 1.00 77.44 285 GLY A CA 1
ATOM 2175 C C . GLY A 1 285 ? -34.942 -24.074 -3.576 1.00 77.44 285 GLY A C 1
ATOM 2176 O O . GLY A 1 285 ? -34.458 -25.189 -3.718 1.00 77.44 285 GLY A O 1
ATOM 2177 N N . ALA A 1 286 ? -34.218 -22.958 -3.713 1.00 72.94 286 ALA A N 1
ATOM 2178 C CA . ALA A 1 286 ? -32.828 -22.980 -4.178 1.00 72.94 286 ALA A CA 1
ATOM 2179 C C . ALA A 1 286 ? -31.880 -23.773 -3.255 1.00 72.94 286 ALA A C 1
ATOM 2181 O O . ALA A 1 286 ? -30.896 -24.332 -3.732 1.00 72.94 286 ALA A O 1
ATOM 2182 N N . LEU A 1 287 ? -32.170 -23.849 -1.949 1.00 73.75 287 LEU A N 1
ATOM 2183 C CA . LEU A 1 287 ? -31.439 -24.718 -1.017 1.00 73.75 287 LEU A CA 1
ATOM 2184 C C . LEU A 1 287 ? -31.709 -26.211 -1.259 1.00 73.75 287 LEU A C 1
ATOM 2186 O O . LEU A 1 287 ? -30.787 -27.008 -1.126 1.00 73.75 287 LEU A O 1
ATOM 2190 N N . LEU A 1 288 ? -32.938 -26.598 -1.618 1.00 78.75 288 LEU A N 1
ATOM 2191 C CA . LEU A 1 288 ? -33.281 -27.984 -1.955 1.00 78.75 288 LEU A CA 1
ATOM 2192 C C . LEU A 1 288 ? -32.769 -28.378 -3.346 1.00 78.75 288 LEU A C 1
ATOM 2194 O O . LEU A 1 288 ? -32.244 -29.478 -3.484 1.00 78.75 288 LEU A O 1
ATOM 2198 N N . ASP A 1 289 ? -32.817 -27.478 -4.332 1.00 80.25 289 ASP A N 1
ATOM 2199 C CA . ASP A 1 289 ? -32.176 -27.687 -5.639 1.00 80.25 289 ASP A CA 1
ATOM 2200 C C . ASP A 1 289 ? -30.662 -27.895 -5.464 1.00 80.25 289 ASP A C 1
ATOM 2202 O O . ASP A 1 289 ? -30.097 -28.869 -5.960 1.00 80.25 289 ASP A O 1
ATOM 2206 N N . LYS A 1 290 ? -30.004 -27.044 -4.658 1.00 74.81 290 LYS A N 1
ATOM 2207 C CA . LYS A 1 290 ? -28.580 -27.201 -4.320 1.00 74.81 290 LYS A CA 1
ATOM 2208 C C . LYS A 1 290 ? -28.269 -28.436 -3.482 1.00 74.81 290 LYS A C 1
ATOM 2210 O O . LYS A 1 290 ? -27.134 -28.895 -3.525 1.00 74.81 290 LYS A O 1
ATOM 2215 N N . LEU A 1 291 ? -29.232 -28.980 -2.740 1.00 73.25 291 LEU A N 1
ATOM 2216 C CA . LEU A 1 291 ? -29.079 -30.273 -2.072 1.00 73.25 291 LEU A CA 1
ATOM 2217 C C . LEU A 1 291 ? -29.175 -31.425 -3.088 1.00 73.25 291 LEU A C 1
ATOM 2219 O O . LEU A 1 291 ? -28.412 -32.379 -2.991 1.00 73.25 291 LEU A O 1
ATOM 2223 N N . GLY A 1 292 ? -30.057 -31.303 -4.086 1.00 71.12 292 GLY A N 1
ATOM 2224 C CA . GLY A 1 292 ? -30.202 -32.251 -5.196 1.00 71.12 292 GLY A CA 1
ATOM 2225 C C . GLY A 1 292 ? -28.988 -32.311 -6.129 1.00 71.12 292 GLY A C 1
ATOM 2226 O O . GLY A 1 292 ? -28.656 -33.390 -6.609 1.00 71.12 292 GLY A O 1
ATOM 2227 N N . ASP A 1 293 ? -28.276 -31.195 -6.325 1.00 72.88 293 ASP A N 1
ATOM 2228 C CA . ASP A 1 293 ? -26.971 -31.176 -7.010 1.00 72.88 293 ASP A CA 1
ATOM 2229 C C . ASP A 1 293 ? -25.909 -32.035 -6.286 1.00 72.88 293 ASP A C 1
ATOM 2231 O O . ASP A 1 293 ? -24.970 -32.532 -6.912 1.00 72.88 293 ASP A O 1
ATOM 2235 N N . ILE A 1 294 ? -26.024 -32.197 -4.962 1.00 67.38 294 ILE A N 1
ATOM 2236 C CA . ILE A 1 294 ? -25.036 -32.867 -4.104 1.00 67.38 294 ILE A CA 1
ATOM 2237 C C . ILE A 1 294 ? -25.522 -34.292 -3.796 1.00 67.38 294 ILE A C 1
ATOM 2239 O O . ILE A 1 294 ? -25.824 -34.648 -2.655 1.00 67.38 294 ILE A O 1
ATOM 2243 N N . ILE A 1 295 ? -25.592 -35.124 -4.838 1.00 59.69 295 ILE A N 1
ATOM 2244 C CA . ILE A 1 295 ? -25.971 -36.540 -4.721 1.00 59.69 295 ILE A CA 1
ATOM 2245 C C . ILE A 1 295 ? -24.865 -37.316 -3.987 1.00 59.69 295 ILE A C 1
ATOM 2247 O O . ILE A 1 295 ? -23.906 -37.799 -4.592 1.00 59.69 295 ILE A O 1
ATOM 2251 N N . TRP A 1 296 ? -25.011 -37.463 -2.670 1.00 59.38 296 TRP A N 1
ATOM 2252 C CA . TRP A 1 296 ? -24.248 -38.441 -1.894 1.00 59.38 296 TRP A CA 1
ATOM 2253 C C . TRP A 1 296 ? -24.746 -39.863 -2.204 1.00 59.38 296 TRP A C 1
ATOM 2255 O O . TRP A 1 296 ? -25.955 -40.059 -2.340 1.00 59.38 296 TRP A O 1
ATOM 2265 N N . PRO A 1 297 ? -23.866 -40.880 -2.293 1.00 68.38 297 PRO A N 1
ATOM 2266 C CA . PRO A 1 297 ? -24.312 -42.251 -2.508 1.00 68.38 297 PRO A CA 1
ATOM 2267 C C . PRO A 1 297 ? -25.053 -42.775 -1.271 1.00 68.38 297 PRO A C 1
ATOM 2269 O O . PRO A 1 297 ? -24.512 -42.746 -0.167 1.00 68.38 297 PRO A O 1
ATOM 2272 N N . GLU A 1 298 ? -26.253 -43.326 -1.469 1.00 58.00 298 GLU A N 1
ATOM 2273 C CA . GLU A 1 298 ? -27.149 -43.811 -0.399 1.00 58.00 298 GLU A CA 1
ATOM 2274 C C . GLU A 1 298 ? -26.515 -44.874 0.522 1.00 58.00 298 GLU A C 1
ATOM 2276 O O . GLU A 1 298 ? -26.959 -45.063 1.650 1.00 58.00 298 GLU A O 1
ATOM 2281 N N . ASN A 1 299 ? -25.462 -45.551 0.049 1.00 57.72 299 ASN A N 1
ATOM 2282 C CA . ASN A 1 299 ? -24.762 -46.636 0.743 1.00 57.72 299 ASN A CA 1
ATOM 2283 C C . ASN A 1 299 ? -23.399 -46.225 1.343 1.00 57.72 299 ASN A C 1
ATOM 2285 O O . ASN A 1 299 ? -22.554 -47.086 1.589 1.00 57.72 299 ASN A O 1
ATOM 2289 N N . VAL A 1 300 ? -23.148 -44.931 1.575 1.00 52.16 300 VAL A N 1
ATOM 2290 C CA . VAL A 1 300 ? -22.046 -44.503 2.458 1.00 52.16 300 VAL A CA 1
ATOM 2291 C C . VAL A 1 300 ? -22.546 -44.533 3.901 1.00 52.16 300 VAL A C 1
ATOM 2293 O O . VAL A 1 300 ? -23.480 -43.809 4.241 1.00 52.16 300 VAL A O 1
ATOM 2296 N N . GLU A 1 301 ? -21.908 -45.320 4.775 1.00 49.47 301 GLU A N 1
ATOM 2297 C CA . GLU A 1 301 ? -22.162 -45.239 6.220 1.00 49.47 301 GLU A CA 1
ATOM 2298 C C . GLU A 1 301 ? -21.739 -43.859 6.742 1.00 49.47 301 GLU A C 1
ATOM 2300 O O . GLU A 1 301 ? -20.569 -43.589 7.017 1.00 49.47 301 GLU A O 1
ATOM 2305 N N . TRP A 1 302 ? -22.712 -42.956 6.849 1.00 49.34 302 TRP A N 1
ATOM 2306 C CA . TRP A 1 302 ? -22.490 -41.584 7.278 1.00 49.34 302 TRP A CA 1
ATOM 2307 C C . TRP A 1 302 ? -22.105 -41.575 8.761 1.00 49.34 302 TRP A C 1
ATOM 2309 O O . TRP A 1 302 ? -22.949 -41.729 9.647 1.00 49.34 302 TRP A O 1
ATOM 2319 N N . THR A 1 303 ? -20.814 -41.386 9.050 1.00 49.50 303 THR A N 1
ATOM 2320 C CA . THR A 1 303 ? -20.231 -41.319 10.403 1.00 49.50 303 THR A CA 1
ATOM 2321 C C . THR A 1 303 ? -20.564 -39.999 11.112 1.00 49.50 303 THR A C 1
ATOM 2323 O O . THR A 1 303 ? -19.715 -39.315 11.685 1.00 49.50 303 THR A O 1
ATOM 2326 N N . HIS A 1 304 ? -21.851 -39.646 11.109 1.00 48.03 304 HIS A N 1
ATOM 2327 C CA . HIS A 1 304 ? -22.423 -38.387 11.579 1.00 48.03 304 HIS A CA 1
ATOM 2328 C C . HIS A 1 304 ? -22.537 -38.327 13.117 1.00 48.03 304 HIS A C 1
ATOM 2330 O O . HIS A 1 304 ? -23.596 -38.091 13.691 1.00 48.03 304 HIS A O 1
ATOM 2336 N N . LYS A 1 305 ? -21.415 -38.616 13.792 1.00 52.31 305 LYS A N 1
ATOM 2337 C CA . LYS A 1 305 ? -21.229 -38.622 15.257 1.00 52.31 305 LYS A CA 1
ATOM 2338 C C . LYS A 1 305 ? -19.922 -37.943 15.706 1.00 52.31 305 LYS A C 1
ATOM 2340 O O . LYS A 1 305 ? -19.538 -38.055 16.870 1.00 52.31 305 LYS A O 1
ATOM 2345 N N . LEU A 1 306 ? -19.244 -37.250 14.783 1.00 58.78 306 LEU A N 1
ATOM 2346 C CA . LEU A 1 306 ? -18.112 -36.359 15.076 1.00 58.78 306 LEU A CA 1
ATOM 2347 C C . LEU A 1 306 ? -18.557 -34.944 15.483 1.00 58.78 306 LEU A C 1
ATOM 2349 O O . LEU A 1 306 ? -17.776 -34.226 16.099 1.00 58.78 306 LEU A O 1
ATOM 2353 N N . ALA A 1 307 ? -19.809 -34.565 15.201 1.00 62.19 307 ALA A N 1
ATOM 2354 C CA . ALA A 1 307 ? -20.449 -33.445 15.883 1.00 62.19 307 ALA A CA 1
ATOM 2355 C C . ALA A 1 307 ? -20.556 -33.751 17.388 1.00 62.19 307 ALA A C 1
ATOM 2357 O O . ALA A 1 307 ? -20.822 -34.891 17.789 1.00 62.19 307 ALA A O 1
ATOM 2358 N N . ILE A 1 308 ? -20.307 -32.737 18.216 1.00 72.00 308 ILE A N 1
ATOM 2359 C CA . ILE A 1 308 ? -20.419 -32.821 19.672 1.00 72.00 308 ILE A CA 1
ATOM 2360 C C . ILE A 1 308 ? -21.169 -31.595 20.150 1.00 72.00 308 ILE A C 1
ATOM 2362 O O . ILE A 1 308 ? -20.583 -30.551 20.433 1.00 72.00 308 ILE A O 1
ATOM 2366 N N . ASP A 1 309 ? -22.477 -31.760 20.222 1.00 76.38 309 ASP A N 1
ATOM 2367 C CA . ASP A 1 309 ? -23.368 -30.779 20.802 1.00 76.38 309 ASP A CA 1
ATOM 2368 C C . ASP A 1 309 ? -23.178 -30.799 22.326 1.00 76.38 309 ASP A C 1
ATOM 2370 O O . ASP A 1 309 ? -23.196 -31.860 22.958 1.00 76.38 309 ASP A O 1
ATOM 2374 N N . ILE A 1 310 ? -22.934 -29.626 22.912 1.00 77.88 310 ILE A N 1
ATOM 2375 C CA . ILE A 1 310 ? -22.929 -29.424 24.362 1.00 77.88 310 ILE A CA 1
ATOM 2376 C C . ILE A 1 310 ? -23.983 -28.378 24.675 1.00 77.88 310 ILE A C 1
ATOM 2378 O O . ILE A 1 310 ? -23.770 -27.183 24.457 1.00 77.88 310 ILE A O 1
ATOM 2382 N N . ASP A 1 311 ? -25.102 -28.848 25.209 1.00 74.88 311 ASP A N 1
ATOM 2383 C CA . ASP A 1 311 ? -26.142 -27.999 25.766 1.00 74.88 311 ASP A CA 1
ATOM 2384 C C . ASP A 1 311 ? -25.594 -27.293 27.014 1.00 74.88 311 ASP A C 1
ATOM 2386 O O . ASP A 1 311 ? -25.170 -27.937 27.977 1.00 74.88 311 ASP A O 1
ATOM 2390 N N . GLN A 1 312 ? -25.580 -25.958 27.006 1.00 70.56 312 GLN A N 1
ATOM 2391 C CA . GLN A 1 312 ? -25.277 -25.180 28.206 1.00 70.56 312 GLN A CA 1
ATOM 2392 C C . GLN A 1 312 ? -26.567 -24.913 28.982 1.00 70.56 312 GLN A C 1
ATOM 2394 O O . GLN A 1 312 ? -27.483 -24.274 28.477 1.00 70.56 312 GLN A O 1
ATOM 2399 N N . GLU A 1 313 ? -26.613 -25.347 30.243 1.00 67.94 313 GLU A N 1
ATOM 2400 C CA . GLU A 1 313 ? -27.754 -25.122 31.149 1.00 67.94 313 GLU A CA 1
ATOM 2401 C C . GLU A 1 313 ? -27.927 -23.649 31.582 1.00 67.94 313 GLU A C 1
ATOM 2403 O O . GLU A 1 313 ? -28.871 -23.319 32.299 1.00 67.94 313 GLU A O 1
ATOM 2408 N N . GLN A 1 314 ? -27.003 -22.758 31.206 1.00 68.75 314 GLN A N 1
ATOM 2409 C CA . GLN A 1 314 ? -27.026 -21.344 31.581 1.00 68.75 314 GLN A CA 1
ATOM 2410 C C . GLN A 1 314 ? -27.534 -20.487 30.422 1.00 68.75 314 GLN A C 1
ATOM 2412 O O . GLN A 1 314 ? -26.869 -20.367 29.397 1.00 68.75 314 GLN A O 1
ATOM 2417 N N . GLU A 1 315 ? -28.684 -19.837 30.617 1.00 72.31 315 GLU A N 1
ATOM 2418 C CA . GLU A 1 315 ? -29.112 -18.735 29.755 1.00 72.31 315 GLU A CA 1
ATOM 2419 C C . GLU A 1 315 ? -28.099 -17.584 29.861 1.00 72.31 315 GLU A C 1
ATOM 2421 O O . GLU A 1 315 ? -27.826 -17.064 30.946 1.00 72.31 315 GLU A O 1
ATOM 2426 N N . VAL A 1 316 ? -27.528 -17.202 28.721 1.00 74.00 316 VAL A N 1
ATOM 2427 C CA . VAL A 1 316 ? -26.546 -16.120 28.599 1.00 74.00 316 VAL A CA 1
ATOM 2428 C C . VAL A 1 316 ? -27.266 -14.862 28.126 1.00 74.00 316 VAL A C 1
ATOM 2430 O O . VAL A 1 316 ? -27.929 -14.889 27.088 1.00 74.00 316 VAL A O 1
ATOM 2433 N N . ASP A 1 317 ? -27.117 -13.747 28.846 1.00 75.38 317 ASP A N 1
ATOM 2434 C CA . ASP A 1 317 ? -27.582 -12.454 28.340 1.00 75.38 317 ASP A CA 1
ATOM 2435 C C . ASP A 1 317 ? -26.737 -12.060 27.121 1.00 75.38 317 ASP A C 1
ATOM 2437 O O . ASP A 1 317 ? -25.520 -11.898 27.210 1.00 75.38 317 ASP A O 1
ATOM 2441 N N . VAL A 1 318 ? -27.394 -11.905 25.971 1.00 74.00 318 VAL A N 1
ATOM 2442 C CA . VAL A 1 318 ? -26.759 -11.541 24.697 1.00 74.00 318 VAL A CA 1
ATOM 2443 C C . VAL A 1 318 ? -26.034 -10.192 24.792 1.00 74.00 318 VAL A C 1
ATOM 2445 O O . VAL A 1 318 ? -25.088 -9.972 24.037 1.00 74.00 318 VAL A O 1
ATOM 2448 N N . ASN A 1 319 ? -26.443 -9.323 25.724 1.00 74.31 319 ASN A N 1
ATOM 2449 C CA . ASN A 1 319 ? -25.921 -7.968 25.912 1.00 74.31 319 ASN A CA 1
ATOM 2450 C C . ASN A 1 319 ? -24.729 -7.887 26.893 1.00 74.31 319 ASN A C 1
ATOM 2452 O O . ASN A 1 319 ? -24.093 -6.840 26.975 1.00 74.31 319 ASN A O 1
ATOM 2456 N N . ASP A 1 320 ? -24.403 -8.958 27.631 1.00 79.25 320 ASP A N 1
ATOM 2457 C CA . ASP A 1 320 ? -23.176 -9.036 28.441 1.00 79.25 320 ASP A CA 1
ATOM 2458 C C . ASP A 1 320 ? -22.075 -9.726 27.622 1.00 79.25 320 ASP A C 1
ATOM 2460 O O . ASP A 1 320 ? -21.919 -10.950 27.645 1.00 79.25 320 ASP A O 1
ATOM 2464 N N . ASP A 1 321 ? -21.302 -8.923 26.884 1.00 75.62 321 ASP A N 1
ATOM 2465 C CA . ASP A 1 321 ? -20.170 -9.387 26.070 1.00 75.62 321 ASP A CA 1
ATOM 2466 C C . ASP A 1 321 ? -19.194 -10.273 26.868 1.00 75.62 321 ASP A C 1
ATOM 2468 O O . ASP A 1 321 ? -18.699 -11.275 26.350 1.00 75.62 321 ASP A O 1
ATOM 2472 N N . LEU A 1 322 ? -18.936 -9.953 28.143 1.00 77.75 322 LEU A N 1
ATOM 2473 C CA . LEU A 1 322 ? -17.981 -10.690 28.972 1.00 77.75 322 LEU A CA 1
ATOM 2474 C C . LEU A 1 322 ? -18.542 -12.052 29.401 1.00 77.75 322 LEU A C 1
ATOM 2476 O O . LEU A 1 322 ? -17.806 -13.042 29.406 1.00 77.75 322 LEU A O 1
ATOM 2480 N N . ALA A 1 323 ? -19.830 -12.126 29.745 1.00 78.44 323 ALA A N 1
ATOM 2481 C CA . ALA A 1 323 ? -20.505 -13.396 30.000 1.00 78.44 323 ALA A CA 1
ATOM 2482 C C . ALA A 1 323 ? -20.591 -14.252 28.728 1.00 78.44 323 ALA A C 1
ATOM 2484 O O . ALA A 1 323 ? -20.318 -15.452 28.791 1.00 78.44 323 ALA A O 1
ATOM 2485 N N . ARG A 1 324 ? -20.894 -13.638 27.577 1.00 82.75 324 ARG A N 1
ATOM 2486 C CA . ARG A 1 324 ? -21.023 -14.314 26.279 1.00 82.75 324 ARG A CA 1
ATOM 2487 C C . ARG A 1 324 ? -19.708 -14.930 25.804 1.00 82.75 324 ARG A C 1
ATOM 2489 O O . ARG A 1 324 ? -19.684 -16.115 25.474 1.00 82.75 324 ARG A O 1
ATOM 2496 N N . GLU A 1 325 ? -18.606 -14.184 25.856 1.00 80.50 325 GLU A N 1
ATOM 2497 C CA . GLU A 1 325 ? -17.271 -14.704 25.523 1.00 80.50 325 GLU A CA 1
ATOM 2498 C C . GLU A 1 325 ? -16.816 -15.810 26.493 1.00 80.50 325 GLU A C 1
ATOM 2500 O O . GLU A 1 325 ? -16.231 -16.813 26.075 1.00 80.50 325 GLU A O 1
ATOM 2505 N N . LEU A 1 326 ? -17.114 -15.679 27.794 1.00 80.69 326 LEU A N 1
ATOM 2506 C CA . LEU A 1 326 ? -16.787 -16.714 28.781 1.00 80.69 326 LEU A CA 1
ATOM 2507 C C . LEU A 1 326 ? -17.590 -18.006 28.565 1.00 80.69 326 LEU A C 1
ATOM 2509 O O . LEU A 1 326 ? -17.004 -19.085 28.670 1.00 80.69 326 LEU A O 1
ATOM 2513 N N . ALA A 1 327 ? -18.884 -17.903 28.254 1.00 83.44 327 ALA A N 1
ATOM 2514 C CA . ALA A 1 327 ? -19.761 -19.044 27.994 1.00 83.44 327 ALA A CA 1
ATOM 2515 C C . ALA A 1 327 ? -19.377 -19.783 26.701 1.00 83.44 327 ALA A C 1
ATOM 2517 O O . ALA A 1 327 ? -19.226 -21.007 26.710 1.00 83.44 327 ALA A O 1
ATOM 2518 N N . PHE A 1 328 ? -19.107 -19.045 25.618 1.00 82.69 328 PHE A N 1
ATOM 2519 C CA . PHE A 1 328 ? -18.600 -19.620 24.370 1.00 82.69 328 PHE A CA 1
ATOM 2520 C C . PHE A 1 328 ? -17.255 -20.336 24.582 1.00 82.69 328 PHE A C 1
ATOM 2522 O O . PHE A 1 328 ? -17.067 -21.474 24.142 1.00 82.69 328 PHE A O 1
ATOM 2529 N N . TYR A 1 329 ? -16.332 -19.719 25.331 1.00 81.69 329 TYR A N 1
ATOM 2530 C CA . TYR A 1 329 ? -15.045 -20.330 25.662 1.00 81.69 329 TYR A CA 1
ATOM 2531 C C . TYR A 1 329 ? -15.184 -21.621 26.487 1.00 81.69 329 TYR A C 1
ATOM 2533 O O . TYR A 1 329 ? -14.443 -22.575 26.234 1.00 81.69 329 TYR A O 1
ATOM 2541 N N . THR A 1 330 ? -16.110 -21.701 27.454 1.00 83.50 330 THR A N 1
ATOM 2542 C CA . THR A 1 330 ? -16.338 -22.955 28.196 1.00 83.50 330 THR A CA 1
ATOM 2543 C C . THR A 1 330 ? -16.972 -24.030 27.318 1.00 83.50 330 THR A C 1
ATOM 2545 O O . THR A 1 330 ? -16.485 -25.160 27.344 1.00 83.50 330 THR A O 1
ATOM 2548 N N . GLN A 1 331 ? -17.958 -23.685 26.479 1.00 85.12 331 GLN A N 1
ATOM 2549 C CA . GLN A 1 331 ? -18.605 -24.624 25.552 1.00 85.12 331 GLN A CA 1
ATOM 2550 C C . GLN A 1 331 ? -17.587 -25.258 24.594 1.00 85.12 331 GLN A C 1
ATOM 2552 O O . GLN A 1 331 ? -17.481 -26.482 24.507 1.00 85.12 331 GLN A O 1
ATOM 2557 N N . ALA A 1 332 ? -16.774 -24.431 23.930 1.00 82.19 332 ALA A N 1
ATOM 2558 C CA . ALA A 1 332 ? -15.767 -24.896 22.980 1.00 82.19 332 ALA A CA 1
ATOM 2559 C C . ALA A 1 332 ? -14.678 -25.753 23.655 1.00 82.19 332 ALA A C 1
ATOM 2561 O O . ALA A 1 332 ? -14.238 -26.764 23.101 1.00 82.19 332 ALA A O 1
ATOM 2562 N N . LEU A 1 333 ? -14.258 -25.387 24.872 1.00 83.06 333 LEU A N 1
ATOM 2563 C CA . LEU A 1 333 ? -13.255 -26.126 25.644 1.00 83.06 333 LEU A CA 1
ATOM 2564 C C . LEU A 1 333 ? -13.770 -27.496 26.106 1.00 83.06 333 LEU A C 1
ATOM 2566 O O . LEU A 1 333 ? -13.007 -28.463 26.129 1.00 83.06 333 LEU A O 1
ATOM 2570 N N . GLU A 1 334 ? -15.046 -27.602 26.468 1.00 85.75 334 GLU A N 1
ATOM 2571 C CA . GLU A 1 334 ? -15.671 -28.869 26.854 1.00 85.75 334 GLU A CA 1
ATOM 2572 C C . GLU A 1 334 ? -15.953 -29.754 25.633 1.00 85.75 334 GLU A C 1
ATOM 2574 O O . GLU A 1 334 ? -15.655 -30.950 25.680 1.00 85.75 334 GLU A O 1
ATOM 2579 N N . GLY A 1 335 ? -16.381 -29.172 24.507 1.00 86.75 335 GLY A N 1
ATOM 2580 C CA . GLY A 1 335 ? -16.555 -29.890 23.239 1.00 86.75 335 GLY A CA 1
ATOM 2581 C C . GLY A 1 335 ? -15.237 -30.478 22.740 1.00 86.75 335 GLY A C 1
ATOM 2582 O O . GLY A 1 335 ? -15.167 -31.654 22.385 1.00 86.75 335 GLY A O 1
ATOM 2583 N N . THR A 1 336 ? -14.154 -29.698 22.829 1.00 83.12 336 THR A N 1
ATOM 2584 C CA . THR A 1 336 ? -12.795 -30.145 22.478 1.00 83.12 336 THR A CA 1
ATOM 2585 C C . THR A 1 336 ? -12.323 -31.309 23.358 1.00 83.12 336 THR A C 1
ATOM 2587 O O . THR A 1 336 ? -11.714 -32.245 22.843 1.00 83.12 336 THR A O 1
ATOM 2590 N N . LYS A 1 337 ? -12.626 -31.306 24.666 1.00 85.25 337 LYS A N 1
ATOM 2591 C CA . LYS A 1 337 ? -12.306 -32.441 25.556 1.00 85.25 337 LYS A CA 1
ATOM 2592 C C . LYS A 1 337 ? -13.072 -33.698 25.162 1.00 85.25 337 LYS A C 1
ATOM 2594 O O . LYS A 1 337 ? -12.454 -34.729 24.930 1.00 85.25 337 LYS A O 1
ATOM 2599 N N . GLN A 1 338 ? -14.394 -33.599 25.011 1.00 85.75 338 GLN A N 1
ATOM 2600 C CA . GLN A 1 338 ? -15.216 -34.741 24.604 1.00 85.75 338 GLN A CA 1
ATOM 2601 C C . GLN A 1 338 ? -14.812 -35.284 23.222 1.00 85.75 338 GLN A C 1
ATOM 2603 O O . GLN A 1 338 ? -14.888 -36.491 22.994 1.00 85.75 338 GLN A O 1
ATOM 2608 N N . ALA A 1 339 ? -14.353 -34.422 22.307 1.00 83.12 339 ALA A N 1
ATOM 2609 C CA . ALA A 1 339 ? -13.783 -34.836 21.025 1.00 83.12 339 ALA A CA 1
ATOM 2610 C C . ALA A 1 339 ? -12.483 -35.615 21.217 1.00 83.12 339 ALA A C 1
ATOM 2612 O O . ALA A 1 339 ? -12.328 -36.691 20.648 1.00 83.12 339 ALA A O 1
ATOM 2613 N N . PHE A 1 340 ? -11.575 -35.107 22.049 1.00 81.12 340 PHE A N 1
ATOM 2614 C CA . PHE A 1 340 ? -10.303 -35.754 22.347 1.00 81.12 340 PHE A CA 1
ATOM 2615 C C . PHE A 1 340 ? -10.493 -37.127 23.011 1.00 81.12 340 PHE A C 1
ATOM 2617 O O . PHE A 1 340 ? -9.898 -38.102 22.558 1.00 81.12 340 PHE A O 1
ATOM 2624 N N . ASP A 1 341 ? -11.387 -37.233 23.998 1.00 85.06 341 ASP A N 1
ATOM 2625 C CA . ASP A 1 341 ? -11.709 -38.490 24.686 1.00 85.06 341 ASP A CA 1
ATOM 2626 C C . ASP A 1 341 ? -12.340 -39.520 23.724 1.00 85.06 341 ASP A C 1
ATOM 2628 O O . ASP A 1 341 ? -11.965 -40.697 23.725 1.00 85.06 341 ASP A O 1
ATOM 2632 N N . LYS A 1 342 ? -13.255 -39.083 22.840 1.00 81.94 342 LYS A N 1
ATOM 2633 C CA . LYS A 1 342 ? -13.811 -39.927 21.765 1.00 81.94 342 LYS A CA 1
ATOM 2634 C C . LYS A 1 342 ? -12.732 -40.369 20.774 1.00 81.94 342 LYS A C 1
ATOM 2636 O O . LYS A 1 342 ? -12.696 -41.537 20.410 1.00 81.94 342 LYS A O 1
ATOM 2641 N N . ILE A 1 343 ? -11.847 -39.472 20.341 1.00 79.88 343 ILE A N 1
ATOM 2642 C CA . ILE A 1 343 ? -10.766 -39.804 19.402 1.00 79.88 343 ILE A CA 1
ATOM 2643 C C . ILE A 1 343 ? -9.811 -40.823 20.036 1.00 79.88 343 ILE A C 1
ATOM 2645 O O . ILE A 1 343 ? -9.514 -41.835 19.401 1.00 79.88 343 ILE A O 1
ATOM 2649 N N . GLN A 1 344 ? -9.406 -40.635 21.298 1.00 81.19 344 GLN A N 1
ATOM 2650 C CA . GLN A 1 344 ? -8.586 -41.614 22.019 1.00 81.19 344 GLN A CA 1
ATOM 2651 C C . GLN A 1 344 ? -9.259 -42.991 22.110 1.00 81.19 344 GLN A C 1
ATOM 2653 O O . GLN A 1 344 ? -8.586 -44.004 21.913 1.00 81.19 344 GLN A O 1
ATOM 2658 N N . SER A 1 345 ? -10.575 -43.056 22.346 1.00 82.38 345 SER A N 1
ATOM 2659 C CA . SER A 1 345 ? -11.287 -44.338 22.453 1.00 82.38 345 SER A CA 1
ATOM 2660 C C . SER A 1 345 ? -11.379 -45.121 21.134 1.00 82.38 345 SER A C 1
ATOM 2662 O O . SER A 1 345 ? -11.562 -46.337 21.174 1.00 82.38 345 SER A O 1
ATOM 2664 N N . THR A 1 346 ? -11.170 -44.481 19.973 1.00 80.38 346 THR A N 1
ATOM 2665 C CA . THR A 1 346 ? -11.078 -45.187 18.675 1.00 80.38 346 THR A CA 1
ATOM 2666 C C . THR A 1 346 ? -9.780 -45.981 18.494 1.00 80.38 346 THR A C 1
ATOM 2668 O O . THR A 1 346 ? -9.704 -46.820 17.598 1.00 80.38 346 THR A O 1
ATOM 2671 N N . GLY A 1 347 ? -8.742 -45.702 19.292 1.00 78.25 347 GLY A N 1
ATOM 2672 C CA . GLY A 1 347 ? -7.419 -46.322 19.162 1.00 78.25 347 GLY A CA 1
ATOM 2673 C C . GLY A 1 347 ? -6.647 -45.964 17.883 1.00 78.25 347 GLY A C 1
ATOM 2674 O O . GLY A 1 347 ? -5.570 -46.516 17.658 1.00 78.25 347 GLY A O 1
ATOM 2675 N N . GLN A 1 348 ? -7.159 -45.061 17.037 1.00 77.75 348 GLN A N 1
ATOM 2676 C CA . GLN A 1 348 ? -6.479 -44.655 15.806 1.00 77.75 348 GLN A CA 1
ATOM 2677 C C . GLN A 1 348 ? -5.331 -43.668 16.097 1.00 77.75 348 GLN A C 1
ATOM 2679 O O . GLN A 1 348 ? -5.501 -42.752 16.907 1.00 77.75 348 GLN A O 1
ATOM 2684 N N . PRO A 1 349 ? -4.166 -43.799 15.433 1.00 75.00 349 PRO A N 1
ATOM 2685 C CA . PRO A 1 349 ? -3.064 -42.856 15.587 1.00 75.00 349 PRO A CA 1
ATOM 2686 C C . PRO A 1 349 ? -3.399 -41.529 14.893 1.00 75.00 349 PRO A C 1
ATOM 2688 O O . PRO A 1 349 ? -3.248 -41.387 13.680 1.00 75.00 349 PRO A O 1
ATOM 2691 N N . PHE A 1 350 ? -3.842 -40.543 15.670 1.00 72.75 350 PHE A N 1
ATOM 2692 C CA . PHE A 1 350 ? -4.063 -39.182 15.190 1.00 72.75 350 PHE A CA 1
ATOM 2693 C C . PHE A 1 350 ? -2.787 -38.338 15.315 1.00 72.75 350 PHE A C 1
ATOM 2695 O O . PHE A 1 350 ? -2.052 -38.418 16.300 1.00 72.75 350 PHE A O 1
ATOM 2702 N N . LEU A 1 351 ? -2.544 -37.486 14.321 1.00 68.38 351 LEU A N 1
ATOM 2703 C CA . LEU A 1 351 ? -1.502 -36.460 14.341 1.00 68.38 351 LEU A CA 1
ATOM 2704 C C . LEU A 1 351 ? -2.170 -35.086 14.272 1.00 68.38 351 LEU A C 1
ATOM 2706 O O . LEU A 1 351 ? -3.154 -34.910 13.555 1.00 68.38 351 LEU A O 1
ATOM 2710 N N . ARG A 1 352 ? -1.621 -34.096 14.985 1.00 66.75 352 ARG A N 1
ATOM 2711 C CA . ARG A 1 352 ? -1.971 -32.686 14.752 1.00 66.75 352 ARG A CA 1
ATOM 2712 C C . ARG A 1 352 ? -1.510 -32.332 13.331 1.00 66.75 352 ARG A C 1
ATOM 2714 O O . ARG A 1 352 ? -0.322 -32.515 13.061 1.00 66.75 352 ARG A O 1
ATOM 2721 N N . PRO A 1 353 ? -2.388 -31.846 12.434 1.00 63.09 353 PRO A N 1
ATOM 2722 C CA . PRO A 1 353 ? -1.964 -31.435 11.102 1.00 63.09 353 PRO A CA 1
ATOM 2723 C C . PRO A 1 353 ? -0.873 -30.354 11.185 1.00 63.09 353 PRO A C 1
ATOM 2725 O O . PRO A 1 353 ? -1.015 -29.436 12.000 1.00 63.09 353 PRO A O 1
ATOM 2728 N N . PRO A 1 354 ? 0.185 -30.416 10.355 1.00 61.03 354 PRO A N 1
ATOM 2729 C CA . PRO A 1 354 ? 1.186 -29.355 10.222 1.00 61.03 354 PRO A CA 1
ATOM 2730 C C . PRO A 1 354 ? 0.634 -28.207 9.355 1.00 61.03 354 PRO A C 1
ATOM 2732 O O . PRO A 1 354 ? 1.256 -27.779 8.388 1.00 61.03 354 PRO A O 1
ATOM 2735 N N . ASP A 1 355 ? -0.592 -27.782 9.655 1.00 51.56 355 ASP A N 1
ATOM 2736 C CA . ASP A 1 355 ? -1.327 -26.759 8.920 1.00 51.56 355 ASP A CA 1
ATOM 2737 C C . ASP A 1 355 ? -1.084 -25.380 9.551 1.00 51.56 355 ASP A C 1
ATOM 2739 O O . ASP A 1 355 ? -0.990 -25.242 10.773 1.00 51.56 355 ASP A O 1
ATOM 2743 N N . TYR A 1 356 ? -1.030 -24.346 8.719 1.00 48.75 356 TYR A N 1
ATOM 2744 C CA . TYR A 1 356 ? -0.768 -22.958 9.099 1.00 48.75 356 TYR A CA 1
ATOM 2745 C C . TYR A 1 356 ? -1.754 -22.457 10.168 1.00 48.75 356 TYR A C 1
ATOM 2747 O O . TYR A 1 356 ? -1.377 -21.808 11.148 1.00 48.75 356 TYR A O 1
ATOM 2755 N N . TYR A 1 357 ? -3.027 -22.847 10.052 1.00 51.25 357 TYR A N 1
ATOM 2756 C CA . TYR A 1 357 ? -4.054 -22.533 11.048 1.00 51.25 357 TYR A CA 1
ATOM 2757 C C . TYR A 1 357 ? -3.837 -23.247 12.390 1.00 51.25 357 TYR A C 1
ATOM 2759 O O . TYR A 1 357 ? -4.252 -22.732 13.428 1.00 51.25 357 TYR A O 1
ATOM 2767 N N . ALA A 1 358 ? -3.153 -24.395 12.399 1.00 51.00 358 ALA A N 1
ATOM 2768 C CA . ALA A 1 358 ? -2.792 -25.097 13.623 1.00 51.00 358 ALA A CA 1
ATOM 2769 C C . ALA A 1 358 ? -1.608 -24.428 14.343 1.00 51.00 358 ALA A C 1
ATOM 2771 O O . ALA A 1 358 ? -1.573 -24.476 15.572 1.00 51.00 358 ALA A O 1
ATOM 2772 N N . GLU A 1 359 ? -0.677 -23.774 13.640 1.00 50.06 359 GLU A N 1
ATOM 2773 C CA . GLU A 1 359 ? 0.369 -22.942 14.266 1.00 50.06 359 GLU A CA 1
ATOM 2774 C C . GLU A 1 359 ? -0.194 -21.635 14.847 1.00 50.06 359 GLU A C 1
ATOM 2776 O O . GLU A 1 359 ? 0.222 -21.199 15.921 1.00 50.06 359 GLU A O 1
ATOM 2781 N N . MET A 1 360 ? -1.217 -21.060 14.204 1.00 52.41 360 MET A N 1
ATOM 2782 C CA . MET A 1 360 ? -1.942 -19.877 14.696 1.00 52.41 360 MET A CA 1
ATOM 2783 C C . MET A 1 360 ? -2.729 -20.117 16.003 1.00 52.41 360 MET A C 1
ATOM 2785 O O . MET A 1 360 ? -3.165 -19.158 16.651 1.00 52.41 360 MET A O 1
ATOM 2789 N N . VAL A 1 361 ? -2.884 -21.373 16.445 1.00 57.41 361 VAL A N 1
ATOM 2790 C CA . VAL A 1 361 ? -3.433 -21.702 17.771 1.00 57.41 361 VAL A CA 1
ATOM 2791 C C . VAL A 1 361 ? -2.437 -21.283 18.855 1.00 57.41 361 VAL A C 1
ATOM 2793 O O . VAL A 1 361 ? -1.494 -22.002 19.192 1.00 57.41 361 VAL A O 1
ATOM 2796 N N . LYS A 1 362 ? -2.681 -20.094 19.418 1.00 66.69 362 LYS A N 1
ATOM 2797 C CA . LYS A 1 362 ? -1.871 -19.462 20.469 1.00 66.69 362 LYS A CA 1
ATOM 2798 C C . LYS A 1 362 ? -1.597 -20.447 21.612 1.00 66.69 362 LYS A C 1
ATOM 2800 O O . LYS A 1 362 ? -2.523 -21.058 22.135 1.00 66.69 362 LYS A O 1
ATOM 2805 N N . THR A 1 363 ? -0.328 -20.560 22.015 1.00 74.75 363 THR A N 1
ATOM 2806 C CA . THR A 1 363 ? 0.136 -21.566 22.989 1.00 74.75 363 THR A CA 1
ATOM 2807 C C . THR A 1 363 ? -0.654 -21.553 24.301 1.00 74.75 363 THR A C 1
ATOM 2809 O O . THR A 1 363 ? -1.164 -20.513 24.722 1.00 74.75 363 THR A O 1
ATOM 2812 N N . ASP A 1 364 ? -0.679 -22.679 25.019 1.00 70.50 364 ASP A N 1
ATOM 2813 C CA . ASP A 1 364 ? -1.384 -22.805 26.306 1.00 70.50 364 ASP A CA 1
ATOM 2814 C C . ASP A 1 364 ? -0.997 -21.695 27.297 1.00 70.50 364 ASP A C 1
ATOM 2816 O O . ASP A 1 364 ? -1.845 -21.130 27.987 1.00 70.50 364 ASP A O 1
ATOM 2820 N N . THR A 1 365 ? 0.280 -21.296 27.310 1.00 75.38 365 THR A N 1
ATOM 2821 C CA . THR A 1 365 ? 0.771 -20.188 28.148 1.00 75.38 365 THR A CA 1
ATOM 2822 C C . THR A 1 365 ? 0.192 -18.824 27.755 1.00 75.38 365 THR A C 1
ATOM 2824 O O . THR A 1 365 ? 0.055 -17.949 28.612 1.00 75.38 365 THR A O 1
ATOM 2827 N N . HIS A 1 366 ? -0.177 -18.622 26.487 1.00 72.81 366 HIS A N 1
ATOM 2828 C CA . HIS A 1 366 ? -0.939 -17.461 26.035 1.00 72.81 366 HIS A CA 1
ATOM 2829 C C . HIS A 1 366 ? -2.415 -17.585 26.434 1.00 72.81 366 HIS A C 1
ATOM 2831 O O . HIS A 1 366 ? -2.980 -16.631 26.967 1.00 72.81 366 HIS A O 1
ATOM 2837 N N . MET A 1 367 ? -3.048 -18.745 26.246 1.00 72.88 367 MET A N 1
ATOM 2838 C CA . MET A 1 367 ? -4.463 -18.929 26.603 1.00 72.88 367 MET A CA 1
ATOM 2839 C C . MET A 1 367 ? -4.710 -18.817 28.116 1.00 72.88 367 MET A C 1
ATOM 2841 O O . MET A 1 367 ? -5.694 -18.208 28.537 1.00 72.88 367 MET A O 1
ATOM 2845 N N . VAL A 1 368 ? -3.763 -19.261 28.949 1.00 74.81 368 VAL A N 1
ATOM 2846 C CA . VAL A 1 368 ? -3.760 -19.000 30.400 1.00 74.81 368 VAL A CA 1
ATOM 2847 C C . VAL A 1 368 ? -3.665 -17.497 30.711 1.00 74.81 368 VAL A C 1
ATOM 2849 O O . VAL A 1 368 ? -4.364 -17.024 31.607 1.00 74.81 368 VAL A O 1
ATOM 2852 N N . LYS A 1 369 ? -2.876 -16.713 29.956 1.00 78.88 369 LYS A N 1
ATOM 2853 C CA . LYS A 1 369 ? -2.830 -15.242 30.105 1.00 78.88 369 LYS A CA 1
ATOM 2854 C C . LYS A 1 369 ? -4.157 -14.583 29.711 1.00 78.88 369 LYS A C 1
ATOM 2856 O O . LYS A 1 369 ? -4.591 -13.676 30.415 1.00 78.88 369 LYS A O 1
ATOM 2861 N N . VAL A 1 370 ? -4.816 -15.040 28.640 1.00 73.31 370 VAL A N 1
ATOM 2862 C CA . VAL A 1 370 ? -6.144 -14.541 28.220 1.00 73.31 370 VAL A CA 1
ATOM 2863 C C . VAL A 1 370 ? -7.185 -14.814 29.305 1.00 73.31 370 VAL A C 1
ATOM 2865 O O . VAL A 1 370 ? -7.814 -13.878 29.795 1.00 73.31 370 VAL A O 1
ATOM 2868 N N . LYS A 1 371 ? -7.285 -16.062 29.782 1.00 74.75 371 LYS A N 1
ATOM 2869 C CA . LYS A 1 371 ? -8.176 -16.433 30.893 1.00 74.75 371 LYS A CA 1
ATOM 2870 C C . LYS A 1 371 ? -7.885 -15.626 32.166 1.00 74.75 371 LYS A C 1
ATOM 2872 O O . LYS A 1 371 ? -8.809 -15.208 32.859 1.00 74.75 371 LYS A O 1
ATOM 2877 N N . GLY A 1 372 ? -6.609 -15.357 32.452 1.00 80.38 372 GLY A N 1
ATOM 2878 C CA . GLY A 1 372 ? -6.185 -14.495 33.557 1.00 80.38 372 GLY A CA 1
ATOM 2879 C C . GLY A 1 372 ? -6.643 -13.036 33.426 1.00 80.38 372 GLY A C 1
ATOM 2880 O O . GLY A 1 372 ? -7.000 -12.432 34.437 1.00 80.38 372 GLY A O 1
ATOM 2881 N N . ARG A 1 373 ? -6.683 -12.478 32.206 1.00 81.31 373 ARG A N 1
ATOM 2882 C CA . ARG A 1 373 ? -7.221 -11.129 31.944 1.00 81.31 373 ARG A CA 1
ATOM 2883 C C . ARG A 1 373 ? -8.729 -11.075 32.189 1.00 81.31 373 ARG A C 1
ATOM 2885 O O . ARG A 1 373 ? -9.148 -10.281 33.023 1.00 81.31 373 ARG A O 1
ATOM 2892 N N . LEU A 1 374 ? -9.503 -11.973 31.574 1.00 74.81 374 LEU A N 1
ATOM 2893 C CA . LEU A 1 374 ? -10.970 -12.024 31.713 1.00 74.81 374 LEU A CA 1
ATOM 2894 C C . LEU A 1 374 ? -11.413 -12.172 33.184 1.00 74.81 374 LEU A C 1
ATOM 2896 O O . LEU A 1 374 ? -12.331 -11.495 33.644 1.00 74.81 374 LEU A O 1
ATOM 2900 N N . LEU A 1 375 ? -10.713 -13.001 33.970 1.00 77.44 375 LEU A N 1
ATOM 2901 C CA . LEU A 1 375 ? -10.981 -13.151 35.408 1.00 77.44 375 LEU A CA 1
ATOM 2902 C C . LEU A 1 375 ? -10.605 -11.904 36.231 1.00 77.44 375 LEU A C 1
ATOM 2904 O O . LEU A 1 375 ? -11.284 -11.580 37.207 1.00 77.44 375 LEU A O 1
ATOM 2908 N N . ALA A 1 376 ? -9.537 -11.192 35.859 1.00 84.19 376 ALA A N 1
ATOM 2909 C CA . ALA A 1 376 ? -9.166 -9.933 36.506 1.00 84.19 376 ALA A CA 1
ATOM 2910 C C . ALA A 1 376 ? -10.143 -8.796 36.155 1.00 84.19 376 ALA A C 1
ATOM 2912 O O . ALA A 1 376 ? -10.416 -7.940 36.995 1.00 84.19 376 ALA A O 1
ATOM 2913 N N . GLU A 1 377 ? -10.679 -8.805 34.938 1.00 81.12 377 GLU A N 1
ATOM 2914 C CA . GLU A 1 377 ? -11.666 -7.863 34.414 1.00 81.12 377 GLU A CA 1
ATOM 2915 C C . GLU A 1 377 ? -13.026 -8.017 35.090 1.00 81.12 377 GLU A C 1
ATOM 2917 O O . GLU A 1 377 ? -13.514 -7.058 35.693 1.00 81.12 377 GLU A O 1
ATOM 2922 N N . LYS A 1 378 ? -13.561 -9.245 35.142 1.00 80.62 378 LYS A N 1
ATOM 2923 C CA . LYS A 1 378 ? -14.775 -9.565 35.906 1.00 80.62 378 LYS A CA 1
ATOM 2924 C C . LYS A 1 378 ? -14.682 -9.066 37.352 1.00 80.62 378 LYS A C 1
ATOM 2926 O O . LYS A 1 378 ? -15.576 -8.375 37.833 1.00 80.62 378 LYS A O 1
ATOM 2931 N N . ARG A 1 379 ? -13.548 -9.307 38.018 1.00 82.19 379 ARG A N 1
ATOM 2932 C CA . ARG A 1 379 ? -13.305 -8.822 39.385 1.00 82.19 379 ARG A CA 1
ATOM 2933 C C . ARG A 1 379 ? -13.258 -7.286 39.496 1.00 82.19 379 ARG A C 1
ATOM 2935 O O . ARG A 1 379 ? -13.689 -6.748 40.516 1.00 82.19 379 ARG A O 1
ATOM 2942 N N . LYS A 1 380 ? -12.735 -6.558 38.496 1.00 85.69 380 LYS A N 1
ATOM 2943 C CA . LYS A 1 380 ? -12.795 -5.078 38.477 1.00 85.69 380 LYS A CA 1
ATOM 2944 C C . LYS A 1 380 ? -14.244 -4.597 38.388 1.00 85.69 380 LYS A C 1
ATOM 2946 O O . LYS A 1 380 ? -14.600 -3.652 39.089 1.00 85.69 380 LYS A O 1
ATOM 2951 N N . MET A 1 381 ? -15.047 -5.239 37.538 1.00 76.25 381 MET A N 1
ATOM 2952 C CA . MET A 1 381 ? -16.461 -4.920 37.338 1.00 76.25 381 MET A CA 1
ATOM 2953 C C . MET A 1 381 ? -17.260 -5.163 38.627 1.00 76.25 381 MET A C 1
ATOM 2955 O O . MET A 1 381 ? -17.905 -4.242 39.121 1.00 76.25 381 MET A O 1
ATOM 2959 N N . GLU A 1 382 ? -17.106 -6.337 39.248 1.00 80.81 382 GLU A N 1
ATOM 2960 C CA . GLU A 1 382 ? -17.694 -6.670 40.555 1.00 80.81 382 GLU A CA 1
ATOM 2961 C C . GLU A 1 382 ? -17.337 -5.626 41.634 1.00 80.81 382 GLU A C 1
ATOM 2963 O O . GLU A 1 382 ? -18.223 -5.118 42.325 1.00 80.81 382 GLU A O 1
ATOM 2968 N N . GLU A 1 383 ? -16.062 -5.223 41.749 1.00 87.31 383 GLU A N 1
ATOM 2969 C CA . GLU A 1 383 ? -15.656 -4.214 42.738 1.00 87.31 383 GLU A CA 1
ATOM 2970 C C . GLU A 1 383 ? -16.198 -2.807 42.408 1.00 87.31 383 GLU A C 1
ATOM 2972 O O . GLU A 1 383 ? -16.557 -2.045 43.311 1.00 87.31 383 GLU A O 1
ATOM 2977 N N . ALA A 1 384 ? -16.288 -2.431 41.127 1.00 84.44 384 ALA A N 1
ATOM 2978 C CA . ALA A 1 384 ? -16.918 -1.178 40.704 1.00 84.44 384 ALA A CA 1
ATOM 2979 C C . ALA A 1 384 ? -18.408 -1.144 41.079 1.00 84.44 384 ALA A C 1
ATOM 2981 O O . ALA A 1 384 ? -18.905 -0.123 41.569 1.00 84.44 384 ALA A O 1
ATOM 2982 N N . ASP A 1 385 ? -19.091 -2.275 40.932 1.00 80.75 385 ASP A N 1
ATOM 2983 C CA . ASP A 1 385 ? -20.519 -2.408 41.176 1.00 80.75 385 ASP A CA 1
ATOM 2984 C C . ASP A 1 385 ? -20.849 -2.477 42.682 1.00 80.75 385 ASP A C 1
ATOM 2986 O O . ASP A 1 385 ? -21.776 -1.814 43.158 1.00 80.75 385 ASP A O 1
ATOM 2990 N N . GLU A 1 386 ? -20.010 -3.137 43.492 1.00 87.38 386 GLU A N 1
ATOM 2991 C CA . GLU A 1 386 ? -20.037 -2.989 44.956 1.00 87.38 386 GLU A CA 1
ATOM 2992 C C . GLU A 1 386 ? -19.828 -1.528 45.379 1.00 87.38 386 GLU A C 1
ATOM 2994 O O . GLU A 1 386 ? -20.560 -1.005 46.227 1.00 87.38 386 GLU A O 1
ATOM 2999 N N . ARG A 1 387 ? -18.860 -0.820 44.776 1.00 83.56 387 ARG A N 1
ATOM 3000 C CA . ARG A 1 387 ? -18.611 0.606 45.054 1.00 83.56 387 ARG A CA 1
ATOM 3001 C C . ARG A 1 387 ? -19.809 1.479 44.650 1.00 83.56 387 ARG A C 1
ATOM 3003 O O . ARG A 1 387 ? -20.083 2.452 45.361 1.00 83.56 387 ARG A O 1
ATOM 3010 N N . ARG A 1 388 ? -20.541 1.145 43.578 1.00 84.75 388 ARG A N 1
ATOM 3011 C CA . ARG A 1 388 ? -21.793 1.804 43.148 1.00 84.75 388 ARG A CA 1
ATOM 3012 C C . ARG A 1 388 ? -22.920 1.582 44.159 1.00 84.75 388 ARG A C 1
ATOM 3014 O O . ARG A 1 388 ? -23.404 2.555 44.745 1.00 84.75 388 ARG A O 1
ATOM 3021 N N . LYS A 1 389 ? -23.229 0.326 44.486 1.00 89.88 389 LYS A N 1
ATOM 3022 C CA . LYS A 1 389 ? -24.240 -0.063 45.491 1.00 89.88 389 LYS A CA 1
ATOM 3023 C C . LYS A 1 389 ? -23.917 0.537 46.871 1.00 89.88 389 LYS A C 1
ATOM 3025 O O . LYS A 1 389 ? -24.793 1.033 47.588 1.00 89.88 389 LYS A O 1
ATOM 3030 N N . ALA A 1 390 ? -22.631 0.637 47.220 1.00 88.81 390 ALA A N 1
ATOM 3031 C CA . ALA A 1 390 ? -22.139 1.307 48.425 1.00 88.81 390 ALA A CA 1
ATOM 3032 C C . ALA A 1 390 ? -22.154 2.853 48.360 1.00 88.81 390 ALA A C 1
ATOM 3034 O O . ALA A 1 390 ? -21.931 3.496 49.389 1.00 88.81 390 ALA A O 1
ATOM 3035 N N . ARG A 1 391 ? -22.384 3.489 47.204 1.00 86.50 391 ARG A N 1
ATOM 3036 C CA . ARG A 1 391 ? -22.663 4.937 47.076 1.00 86.50 391 ARG A CA 1
ATOM 3037 C C . ARG A 1 391 ? -24.168 5.204 47.155 1.00 86.50 391 ARG A C 1
ATOM 3039 O O . ARG A 1 391 ? -24.583 6.109 47.877 1.00 86.50 391 ARG A O 1
ATOM 3046 N N . GLU A 1 392 ? -24.974 4.397 46.475 1.00 87.56 392 GLU A N 1
ATOM 3047 C CA . GLU A 1 392 ? -26.439 4.514 46.420 1.00 87.56 392 GLU A CA 1
ATOM 3048 C C . GLU A 1 392 ? -27.081 4.287 47.796 1.00 87.56 392 GLU A C 1
ATOM 3050 O O . GLU A 1 392 ? -27.812 5.149 48.286 1.00 87.56 392 GLU A O 1
ATOM 3055 N N . SER A 1 393 ? -26.688 3.228 48.510 1.00 87.44 393 SER A N 1
ATOM 3056 C CA . SER A 1 393 ? -27.100 2.988 49.906 1.00 87.44 393 SER A CA 1
ATOM 3057 C C . SER A 1 393 ? -26.758 4.148 50.859 1.00 87.44 393 SER A C 1
ATOM 3059 O O . SER A 1 393 ? -27.517 4.435 51.785 1.00 87.44 393 SER A O 1
ATOM 3061 N N . LYS A 1 394 ? -25.657 4.879 50.620 1.00 90.69 394 LYS A N 1
ATOM 3062 C CA . LYS A 1 394 ? -25.292 6.083 51.393 1.00 90.69 394 LYS A CA 1
ATOM 3063 C C . LYS A 1 394 ? -26.136 7.307 51.022 1.00 90.69 394 LYS A C 1
ATOM 3065 O O . LYS A 1 394 ? -26.442 8.095 51.917 1.00 90.69 394 LYS A O 1
ATOM 3070 N N . LYS A 1 395 ? -26.533 7.467 49.750 1.00 90.12 395 LYS A N 1
ATOM 3071 C CA . LYS A 1 395 ? -27.526 8.481 49.336 1.00 90.12 395 LYS A CA 1
ATOM 3072 C C . LYS A 1 395 ? -28.860 8.210 50.044 1.00 90.12 395 LYS A C 1
ATOM 3074 O O . LYS A 1 395 ? -29.348 9.074 50.765 1.00 90.12 395 LYS A O 1
ATOM 3079 N N . LEU A 1 396 ? -29.369 6.982 49.943 1.00 88.06 396 LEU A N 1
ATOM 3080 C CA . LEU A 1 396 ? -30.644 6.551 50.525 1.00 88.06 396 LEU A CA 1
ATOM 3081 C C . LEU A 1 396 ? -30.660 6.677 52.063 1.00 88.06 396 LEU A C 1
ATOM 3083 O O . LEU A 1 396 ? -31.611 7.203 52.639 1.00 88.06 396 LEU A O 1
ATOM 3087 N N . ALA A 1 397 ? -29.574 6.306 52.751 1.00 90.44 397 ALA A N 1
ATOM 3088 C CA . ALA A 1 397 ? -29.454 6.509 54.199 1.00 90.44 397 ALA A CA 1
ATOM 3089 C C . ALA A 1 397 ? -29.475 8.000 54.608 1.00 90.44 397 ALA A C 1
ATOM 3091 O O . ALA A 1 397 ? -30.046 8.347 55.646 1.00 90.44 397 ALA A O 1
ATOM 3092 N N . LYS A 1 398 ? -28.883 8.889 53.794 1.00 92.44 398 LYS A N 1
ATOM 3093 C CA . LYS A 1 398 ? -28.919 10.348 53.999 1.00 92.44 398 LYS A CA 1
ATOM 3094 C C . LYS A 1 398 ? -30.328 10.913 53.761 1.00 92.44 398 LYS A C 1
ATOM 3096 O O . LYS A 1 398 ? -30.758 11.769 54.531 1.00 92.44 398 LYS A O 1
ATOM 3101 N N . GLU A 1 399 ? -31.048 10.397 52.765 1.00 89.38 399 GLU A N 1
ATOM 3102 C CA . GLU A 1 399 ? -32.453 10.721 52.466 1.00 89.38 399 GLU A CA 1
ATOM 3103 C C . GLU A 1 399 ? -33.357 10.418 53.673 1.00 89.38 399 GLU A C 1
ATOM 3105 O O . GLU A 1 399 ? -34.001 11.312 54.225 1.00 89.38 399 GLU A O 1
ATOM 3110 N N . ILE A 1 400 ? -33.307 9.179 54.182 1.00 90.56 400 ILE A N 1
ATOM 3111 C CA . ILE A 1 400 ? -34.065 8.744 55.368 1.00 90.56 400 ILE A CA 1
ATOM 3112 C C . ILE A 1 400 ? -33.696 9.582 56.602 1.00 90.56 400 ILE A C 1
ATOM 3114 O O . ILE A 1 400 ? -34.564 9.927 57.408 1.00 90.56 400 ILE A O 1
ATOM 3118 N N . GLN A 1 401 ? -32.418 9.942 56.769 1.00 87.12 401 GLN A N 1
ATOM 3119 C CA . GLN A 1 401 ? -31.994 10.808 57.869 1.00 87.12 401 GLN A CA 1
ATOM 3120 C C . GLN A 1 401 ? -32.576 12.227 57.745 1.00 87.12 401 GLN A C 1
ATOM 3122 O O . GLN A 1 401 ? -32.993 12.787 58.759 1.00 87.12 401 GLN A O 1
ATOM 3127 N N . ALA A 1 402 ? -32.650 12.788 56.534 1.00 90.31 402 ALA A N 1
ATOM 3128 C CA . ALA A 1 402 ? -33.253 14.094 56.272 1.00 90.31 402 ALA A CA 1
ATOM 3129 C C . ALA A 1 402 ? -34.784 14.087 56.449 1.00 90.31 402 ALA A C 1
ATOM 3131 O O . ALA A 1 402 ? -35.349 15.038 56.990 1.00 90.31 402 ALA A O 1
ATOM 3132 N N . GLN A 1 403 ? -35.464 13.005 56.061 1.00 91.00 403 GLN A N 1
ATOM 3133 C CA . GLN A 1 403 ? -36.893 12.827 56.335 1.00 91.00 403 GLN A CA 1
ATOM 3134 C C . GLN A 1 403 ? -37.160 12.762 57.847 1.00 91.00 403 GLN A C 1
ATOM 3136 O O . GLN A 1 403 ? -37.961 13.543 58.358 1.00 91.00 403 GLN A O 1
ATOM 3141 N N . LYS A 1 404 ? -36.411 11.940 58.596 1.00 91.44 404 LYS A N 1
ATOM 3142 C CA . LYS A 1 404 ? -36.562 11.820 60.060 1.00 91.44 404 LYS A CA 1
ATOM 3143 C C . LYS A 1 404 ? -36.192 13.092 60.833 1.00 91.44 404 LYS A C 1
ATOM 3145 O O . LYS A 1 404 ? -36.673 13.281 61.950 1.00 91.44 404 LYS A O 1
ATOM 3150 N N . THR A 1 405 ? -35.358 13.988 60.294 1.00 84.88 405 THR A N 1
ATOM 3151 C CA . THR A 1 405 ? -35.142 15.314 60.909 1.00 84.88 405 THR A CA 1
ATOM 3152 C C . THR A 1 405 ? -36.252 16.307 60.572 1.00 84.88 405 THR A C 1
ATOM 3154 O O . THR A 1 405 ? -36.635 17.062 61.465 1.00 84.88 405 THR A O 1
ATOM 3157 N N . LYS A 1 406 ? -36.823 16.278 59.356 1.00 90.81 406 LYS A N 1
ATOM 3158 C CA . LYS A 1 406 ? -38.034 17.049 59.001 1.00 90.81 406 LYS A CA 1
ATOM 3159 C C . LYS A 1 406 ? -39.236 16.633 59.860 1.00 90.81 406 LYS A C 1
ATOM 3161 O O . LYS A 1 406 ? -39.883 17.491 60.451 1.00 90.81 406 LYS A O 1
ATOM 3166 N N . GLU A 1 407 ? -39.478 15.332 60.000 1.00 91.06 407 GLU A N 1
ATOM 3167 C CA . GLU A 1 407 ? -40.540 14.750 60.834 1.00 91.06 407 GLU A CA 1
ATOM 3168 C C . GLU A 1 407 ? -40.422 15.197 62.301 1.00 91.06 407 GLU A C 1
ATOM 3170 O O . GLU A 1 407 ? -41.345 15.795 62.849 1.00 91.06 407 GLU A O 1
ATOM 3175 N N . ARG A 1 408 ? -39.240 15.030 62.912 1.00 87.88 408 ARG A N 1
ATOM 3176 C CA . ARG A 1 408 ? -38.968 15.497 64.285 1.00 87.88 408 ARG A CA 1
ATOM 3177 C C . ARG A 1 408 ? -39.052 17.016 64.448 1.00 87.88 408 ARG A C 1
ATOM 3179 O O . ARG A 1 408 ? -39.255 17.492 65.562 1.00 87.88 408 ARG A O 1
ATOM 3186 N N . ALA A 1 409 ? -38.858 17.790 63.381 1.00 89.62 409 ALA A N 1
ATOM 3187 C CA . ALA A 1 409 ? -39.067 19.236 63.400 1.00 89.62 409 ALA A CA 1
ATOM 3188 C C . ALA A 1 409 ? -40.557 19.608 63.296 1.00 89.62 409 ALA A C 1
ATOM 3190 O O . ALA A 1 409 ? -40.956 20.610 63.886 1.00 89.62 409 ALA A O 1
ATOM 3191 N N . LYS A 1 410 ? -41.376 18.800 62.604 1.00 92.31 410 LYS A N 1
ATOM 3192 C CA . LYS A 1 410 ? -42.842 18.930 62.562 1.00 92.31 410 LYS A CA 1
ATOM 3193 C C . LYS A 1 410 ? -43.456 18.590 63.923 1.00 92.31 410 LYS A C 1
ATOM 3195 O O . LYS A 1 410 ? -44.082 19.467 64.508 1.00 92.31 410 LYS A O 1
ATOM 3200 N N . GLN A 1 411 ? -43.122 17.422 64.481 1.00 89.81 411 GLN A N 1
ATOM 3201 C CA . GLN A 1 411 ? -43.529 17.001 65.831 1.00 89.81 411 GLN A CA 1
ATOM 3202 C C . GLN A 1 411 ? -43.211 18.082 66.872 1.00 89.81 411 GLN A C 1
ATOM 3204 O O . GLN A 1 411 ? -44.098 18.543 67.573 1.00 89.81 411 GLN A O 1
ATOM 3209 N N . LYS A 1 412 ? -41.984 18.625 66.880 1.00 90.44 412 LYS A N 1
ATOM 3210 C CA . LYS A 1 412 ? -41.620 19.721 67.796 1.00 90.44 412 LYS A CA 1
ATOM 3211 C C . LYS A 1 412 ? -42.428 21.010 67.621 1.00 90.44 412 LYS A C 1
ATOM 3213 O O . LYS A 1 412 ? -42.548 21.761 68.586 1.00 90.44 412 LYS A O 1
ATOM 3218 N N . LYS A 1 413 ? -42.935 21.322 66.422 1.00 91.62 413 LYS A N 1
ATOM 3219 C CA . LYS A 1 413 ? -43.848 22.463 66.232 1.00 91.62 413 LYS A CA 1
ATOM 3220 C C . LYS A 1 413 ? -45.223 22.143 66.812 1.00 91.62 413 LYS A C 1
ATOM 3222 O O . LYS A 1 413 ? -45.747 22.955 67.564 1.00 91.62 413 LYS A O 1
ATOM 3227 N N . GLU A 1 414 ? -45.736 20.948 66.540 1.00 90.88 414 GLU A N 1
ATOM 3228 C CA . GLU A 1 414 ? -47.015 20.436 67.049 1.00 90.88 414 GLU A CA 1
ATOM 3229 C C . GLU A 1 414 ? -47.014 20.336 68.592 1.00 90.88 414 GLU A C 1
ATOM 3231 O O . GLU A 1 414 ? -47.961 20.771 69.246 1.00 90.88 414 GLU A O 1
ATOM 3236 N N . ASP A 1 415 ? -45.904 19.901 69.197 1.00 87.00 415 ASP A N 1
ATOM 3237 C CA . ASP A 1 415 ? -45.656 19.921 70.647 1.00 87.00 415 ASP A CA 1
ATOM 3238 C C . ASP A 1 415 ? -45.672 21.355 71.210 1.00 87.00 415 ASP A C 1
ATOM 3240 O O . ASP A 1 415 ? -46.290 21.640 72.236 1.00 87.00 415 ASP A O 1
ATOM 3244 N N . ILE A 1 416 ? -45.004 22.301 70.539 1.00 88.06 416 ILE A N 1
ATOM 3245 C CA . ILE A 1 416 ? -44.970 23.710 70.963 1.00 88.06 416 ILE A CA 1
ATOM 3246 C C . ILE A 1 416 ? -46.352 24.364 70.815 1.00 88.06 416 ILE A C 1
ATOM 3248 O O . ILE A 1 416 ? -46.719 25.221 71.621 1.00 88.06 416 ILE A O 1
ATOM 3252 N N . GLU A 1 417 ? -47.127 23.984 69.804 1.00 87.69 417 GLU A N 1
ATOM 3253 C CA . GLU A 1 417 ? -48.471 24.502 69.550 1.00 87.69 417 GLU A CA 1
ATOM 3254 C C . GLU A 1 417 ? -49.504 23.911 70.513 1.00 87.69 417 GLU A C 1
ATOM 3256 O O . GLU A 1 417 ? -50.279 24.678 71.086 1.00 87.69 417 GLU A O 1
ATOM 3261 N N . SER A 1 418 ? -49.445 22.613 70.818 1.00 87.38 418 SER A N 1
ATOM 3262 C CA . SER A 1 418 ? -50.275 21.995 71.860 1.00 87.38 418 SER A CA 1
ATOM 3263 C C . SER A 1 418 ? -49.948 22.547 73.255 1.00 87.38 418 SER A C 1
ATOM 3265 O O . SER A 1 418 ? -50.860 22.907 73.997 1.00 87.38 418 SER A O 1
ATOM 3267 N N . VAL A 1 419 ? -48.671 22.775 73.593 1.00 81.69 419 VAL A N 1
ATOM 3268 C CA . VAL A 1 419 ? -48.280 23.458 74.845 1.00 81.69 419 VAL A CA 1
ATOM 3269 C C . VAL A 1 419 ? -48.759 24.918 74.881 1.00 81.69 419 VAL A C 1
ATOM 3271 O O . VAL A 1 419 ? -49.167 25.401 75.941 1.00 81.69 419 VAL A O 1
ATOM 3274 N N . LYS A 1 420 ? -48.769 25.642 73.751 1.00 85.00 420 LYS A N 1
ATOM 3275 C CA . LYS A 1 420 ? -49.367 26.993 73.665 1.00 85.00 420 LYS A CA 1
ATOM 3276 C C . LYS A 1 420 ? -50.888 26.961 73.848 1.00 85.00 420 LYS A C 1
ATOM 3278 O O . LYS A 1 420 ? -51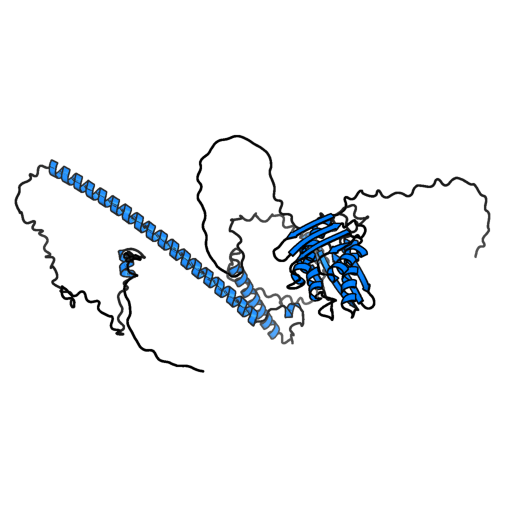.422 27.825 74.545 1.00 85.00 420 LYS A O 1
ATOM 3283 N N . GLN A 1 421 ? -51.578 25.985 73.255 1.00 83.50 421 GLN A N 1
ATOM 3284 C CA . GLN A 1 421 ? -53.018 25.779 73.431 1.00 83.50 421 GLN A CA 1
ATOM 3285 C C . GLN A 1 421 ? -53.343 25.444 74.891 1.00 83.50 421 GLN A C 1
ATOM 3287 O O . GLN A 1 421 ? -54.172 26.125 75.488 1.00 83.50 421 GLN A O 1
ATOM 3292 N N . TRP A 1 422 ? -52.619 24.504 75.506 1.00 76.12 422 TRP A N 1
ATOM 3293 C CA . TRP A 1 422 ? -52.777 24.134 76.915 1.00 76.12 422 TRP A CA 1
ATOM 3294 C C . TRP A 1 422 ? -52.514 25.314 77.861 1.00 76.12 422 TRP A C 1
ATOM 3296 O O . TRP A 1 422 ? -53.286 25.545 78.787 1.00 76.12 422 TRP A O 1
ATOM 3306 N N . ARG A 1 423 ? -51.491 26.144 77.594 1.00 73.81 423 ARG A N 1
ATOM 3307 C CA . ARG A 1 423 ? -51.262 27.397 78.343 1.00 73.81 423 ARG A CA 1
ATOM 3308 C C . ARG A 1 423 ? -52.432 28.380 78.206 1.00 73.81 423 ARG A C 1
ATOM 3310 O O . ARG A 1 423 ? -52.887 28.898 79.223 1.00 73.81 423 ARG A O 1
ATOM 3317 N N . LYS A 1 424 ? -52.965 28.596 76.994 1.00 77.06 424 LYS A N 1
ATOM 3318 C CA . LYS A 1 424 ? -54.173 29.423 76.780 1.00 77.06 424 LYS A CA 1
ATOM 3319 C C . LYS A 1 424 ? -55.406 28.844 77.482 1.00 77.06 424 LYS A C 1
ATOM 3321 O O . LYS A 1 424 ? -56.200 29.600 78.033 1.00 77.06 424 LYS A O 1
ATOM 3326 N N . GLN A 1 425 ? -55.567 27.523 77.484 1.00 73.06 425 GLN A N 1
ATOM 3327 C CA . GLN A 1 425 ? -56.672 26.832 78.146 1.00 73.06 425 GLN A CA 1
ATOM 3328 C C . GLN A 1 425 ? -56.571 26.965 79.671 1.00 73.06 425 GLN A C 1
ATOM 3330 O O . GLN A 1 425 ? -57.556 27.319 80.308 1.00 73.06 425 GLN A O 1
ATOM 3335 N N . ARG A 1 426 ? -55.367 26.809 80.240 1.00 66.69 426 ARG A N 1
ATOM 3336 C CA . ARG A 1 426 ? -55.083 26.990 81.673 1.00 66.69 426 ARG A CA 1
ATOM 3337 C C . ARG A 1 426 ? -55.240 28.444 82.142 1.00 66.69 426 ARG A C 1
ATOM 3339 O O . ARG A 1 426 ? -55.654 28.673 83.272 1.00 66.69 426 ARG A O 1
ATOM 3346 N N . GLN A 1 427 ? -54.972 29.422 81.271 1.00 63.12 427 GLN A N 1
ATOM 3347 C CA . GLN A 1 427 ? -55.308 30.832 81.516 1.00 63.12 427 GLN A CA 1
ATOM 3348 C C . GLN A 1 427 ? -56.823 31.091 81.452 1.00 63.12 427 GLN A C 1
ATOM 3350 O O . GLN A 1 427 ? -57.338 31.862 82.255 1.00 63.12 427 GLN A O 1
ATOM 3355 N N . LYS A 1 428 ? -57.557 30.428 80.546 1.00 59.50 428 LYS A N 1
ATOM 3356 C CA . LYS A 1 428 ? -59.029 30.495 80.496 1.00 59.50 428 LYS A CA 1
ATOM 3357 C C . LYS A 1 428 ? -59.722 29.746 81.642 1.00 59.50 428 LYS A C 1
ATOM 3359 O O . LYS A 1 428 ? -60.842 30.102 81.979 1.00 59.50 428 LYS A O 1
ATOM 3364 N N . SER A 1 429 ? -59.080 28.743 82.245 1.00 56.19 429 SER A N 1
ATOM 3365 C CA . SER A 1 429 ? -59.637 27.945 83.349 1.00 56.19 429 SER A CA 1
ATOM 3366 C C . SER A 1 429 ? -59.356 28.516 84.748 1.00 56.19 429 SER A C 1
ATOM 3368 O O . SER A 1 429 ? -59.465 27.787 85.730 1.00 56.19 429 SER A O 1
ATOM 3370 N N . GLY A 1 430 ? -58.962 29.790 84.856 1.00 51.97 430 GLY A N 1
ATOM 3371 C CA . GLY A 1 430 ? -59.046 30.557 86.105 1.00 51.97 430 GLY A CA 1
ATOM 3372 C C . GLY A 1 430 ? -58.121 30.152 87.261 1.00 51.97 430 GLY A C 1
ATOM 3373 O O . GLY A 1 430 ? -58.387 30.556 88.389 1.00 51.97 430 GLY A O 1
ATOM 3374 N N . PHE A 1 431 ? -57.042 29.390 87.035 1.00 45.19 431 PHE A N 1
ATOM 3375 C CA . PHE A 1 431 ? -56.109 29.063 88.123 1.00 45.19 431 PHE A CA 1
ATOM 3376 C C . PHE A 1 431 ? -55.093 30.197 88.337 1.00 45.19 431 PHE A C 1
ATOM 3378 O O . PHE A 1 431 ? -54.273 30.481 87.460 1.00 45.19 431 PHE A O 1
ATOM 3385 N N . ALA A 1 432 ? -55.168 30.861 89.492 1.00 41.59 432 ALA A N 1
ATOM 3386 C CA . ALA A 1 432 ? -54.416 32.080 89.783 1.00 41.59 432 ALA A CA 1
ATOM 3387 C C . ALA A 1 432 ? -52.913 31.844 90.036 1.00 41.59 432 ALA A C 1
ATOM 3389 O O . ALA A 1 432 ? -52.482 30.775 90.467 1.00 41.59 432 ALA A O 1
ATOM 3390 N N . SER A 1 433 ? -52.112 32.888 89.803 1.00 47.75 433 SER A N 1
ATOM 3391 C CA . SER A 1 433 ? -50.676 32.908 90.099 1.00 47.75 433 SER A CA 1
ATOM 3392 C C . SER A 1 433 ? -50.426 33.345 91.547 1.00 47.75 433 SER A C 1
ATOM 3394 O O . SER A 1 433 ? -50.311 34.539 91.812 1.00 47.75 433 SER A O 1
ATOM 3396 N N . GLY A 1 434 ? -50.322 32.387 92.470 1.00 36.91 434 GLY A N 1
ATOM 3397 C CA . GLY A 1 434 ? -49.830 32.608 93.836 1.00 36.91 434 GLY A CA 1
ATOM 3398 C C . GLY A 1 434 ? -48.370 32.171 93.969 1.00 36.91 434 GLY A C 1
ATOM 3399 O O . GLY A 1 434 ? -48.021 31.076 93.534 1.00 36.91 434 GLY A O 1
ATOM 3400 N N . GLY A 1 435 ? -47.514 33.023 94.535 1.00 45.91 435 GLY A N 1
ATOM 3401 C CA . GLY A 1 435 ? -46.094 32.720 94.725 1.00 45.91 435 GLY A CA 1
ATOM 3402 C C . GLY A 1 435 ? -45.816 31.990 96.040 1.00 45.91 435 GLY A C 1
ATOM 3403 O O . GLY A 1 435 ? -46.229 32.459 97.095 1.00 45.91 435 GLY A O 1
ATOM 3404 N N . ASN A 1 436 ? -45.091 30.875 95.961 1.00 34.72 436 ASN A N 1
ATOM 3405 C CA . ASN A 1 436 ? -44.275 30.298 97.032 1.00 34.72 436 ASN A CA 1
ATOM 3406 C C . ASN A 1 436 ? -43.339 29.244 96.420 1.00 34.72 436 ASN A C 1
ATOM 3408 O O . ASN A 1 436 ? -43.693 28.618 95.416 1.00 34.72 436 ASN A O 1
ATOM 3412 N N . ASP A 1 437 ? -42.182 29.013 97.041 1.00 48.31 437 ASP A N 1
ATOM 3413 C CA . ASP A 1 437 ? -41.336 27.856 96.736 1.00 48.31 437 ASP A CA 1
ATOM 3414 C C . ASP A 1 437 ? -42.020 26.581 97.256 1.00 48.31 437 ASP A C 1
ATOM 3416 O O . ASP A 1 437 ? -41.828 26.156 98.394 1.00 48.31 437 ASP A O 1
ATOM 3420 N N . ALA A 1 438 ? -42.883 26.004 96.418 1.00 37.53 438 ALA A N 1
ATOM 3421 C CA . ALA A 1 438 ? -43.630 24.789 96.711 1.00 37.53 438 ALA A CA 1
ATOM 3422 C C . ALA A 1 438 ? -42.960 23.572 96.058 1.00 37.53 438 ALA A C 1
ATOM 3424 O O . ALA A 1 438 ? -42.931 23.418 94.834 1.00 37.53 438 ALA A O 1
ATOM 3425 N N . GLU A 1 439 ? -42.429 22.706 96.913 1.00 43.41 439 GLU A N 1
ATOM 3426 C CA . GLU A 1 439 ? -41.810 21.424 96.595 1.00 43.41 439 GLU A CA 1
ATOM 3427 C C . GLU A 1 439 ? -42.728 20.540 95.725 1.00 43.41 439 GLU A C 1
ATOM 3429 O O . GLU A 1 439 ? -43.747 20.021 96.182 1.00 43.41 439 GLU A O 1
ATOM 3434 N N . PHE A 1 440 ? -42.365 20.348 94.451 1.00 34.81 440 PHE A N 1
ATOM 3435 C CA . PHE A 1 440 ? -43.048 19.399 93.565 1.00 34.81 440 PHE A CA 1
ATOM 3436 C C . PHE A 1 440 ? -42.654 17.962 93.934 1.00 34.81 440 PHE A C 1
ATOM 3438 O O . PHE A 1 440 ? -41.790 17.352 93.299 1.00 34.81 440 PHE A O 1
ATOM 3445 N N . ASN A 1 441 ? -43.311 17.420 94.961 1.00 35.38 441 ASN A N 1
ATOM 3446 C CA . ASN A 1 441 ? -43.239 16.003 95.295 1.00 35.38 441 ASN A CA 1
ATOM 3447 C C . ASN A 1 441 ? -43.782 15.167 94.127 1.00 35.38 441 ASN A C 1
ATOM 3449 O O . ASN A 1 441 ? -44.984 15.113 93.867 1.00 35.38 441 ASN A O 1
ATOM 3453 N N . PHE A 1 442 ? -42.868 14.529 93.395 1.00 35.06 442 PHE A N 1
ATOM 3454 C CA . PHE A 1 442 ? -43.200 13.565 92.353 1.00 35.06 442 PHE A CA 1
ATOM 3455 C C . PHE A 1 442 ? -43.484 12.217 93.023 1.00 35.06 442 PHE A C 1
ATOM 3457 O O . PHE A 1 442 ? -42.593 11.377 93.157 1.00 35.06 442 PHE A O 1
ATOM 3464 N N . GLU A 1 443 ? -44.715 12.043 93.500 1.00 44.34 443 GLU A N 1
ATOM 3465 C CA . GLU A 1 443 ? -45.155 10.851 94.233 1.00 44.34 443 GLU A CA 1
ATOM 3466 C C . GLU A 1 443 ? -45.429 9.657 93.294 1.00 44.34 443 GLU A C 1
ATOM 3468 O O . GLU A 1 443 ? -46.538 9.144 93.188 1.00 44.34 443 GLU A O 1
ATOM 3473 N N . ASP A 1 444 ? -44.375 9.199 92.612 1.00 40.31 444 ASP A N 1
ATOM 3474 C CA . ASP A 1 444 ? -44.232 7.798 92.207 1.00 40.31 444 ASP A CA 1
ATOM 3475 C C . ASP A 1 444 ? -42.776 7.350 92.450 1.00 40.31 444 ASP A C 1
ATOM 3477 O O . ASP A 1 444 ? -41.800 7.932 91.960 1.00 40.31 444 ASP A O 1
ATOM 3481 N N . GLY A 1 445 ? -42.622 6.365 93.332 1.00 46.81 445 GLY A N 1
ATOM 3482 C CA . GLY A 1 445 ? -41.461 6.243 94.209 1.00 46.81 445 GLY A CA 1
ATOM 3483 C C . GLY A 1 445 ? -40.251 5.521 93.619 1.00 46.81 445 GLY A C 1
ATOM 3484 O O . GLY A 1 445 ? -39.951 4.400 94.033 1.00 46.81 445 GLY A O 1
ATOM 3485 N N . LYS A 1 446 ? -39.471 6.171 92.741 1.00 37.88 446 LYS A N 1
ATOM 3486 C CA . LYS A 1 446 ? -38.081 5.745 92.449 1.00 37.88 446 LYS A CA 1
ATOM 3487 C C . LYS A 1 446 ? -37.071 6.889 92.490 1.00 37.88 446 LYS A C 1
ATOM 3489 O O . LYS A 1 446 ? -36.816 7.566 91.495 1.00 37.88 446 LYS A O 1
ATOM 3494 N N . VAL A 1 447 ? -36.417 7.020 93.647 1.00 33.31 447 VAL A N 1
ATOM 3495 C CA . VAL A 1 447 ? -35.243 7.880 93.865 1.00 33.31 447 VAL A CA 1
ATOM 3496 C C . VAL A 1 447 ? -34.170 7.564 92.821 1.00 33.31 447 VAL A C 1
ATOM 3498 O O . VAL A 1 447 ? -33.563 6.492 92.835 1.00 33.31 447 VAL A O 1
ATOM 3501 N N . PHE A 1 448 ? -33.909 8.506 91.914 1.00 36.22 448 PHE A N 1
ATOM 3502 C CA . PHE A 1 448 ? -32.873 8.337 90.901 1.00 36.22 448 PHE A CA 1
ATOM 3503 C C . PHE A 1 448 ? -31.494 8.610 91.515 1.00 36.22 448 PHE A C 1
ATOM 3505 O O . PHE A 1 448 ? -30.982 9.732 91.467 1.00 36.22 448 PHE A O 1
ATOM 3512 N N . GLU A 1 449 ? -30.887 7.581 92.114 1.00 41.62 449 GLU A N 1
ATOM 3513 C CA . GLU A 1 449 ? -29.538 7.671 92.673 1.00 41.62 449 GLU A CA 1
ATOM 3514 C C . GLU A 1 449 ? -28.554 8.279 91.660 1.00 41.62 449 GLU A C 1
ATOM 3516 O O . GLU A 1 449 ? -28.216 7.683 90.630 1.00 41.62 449 GLU A O 1
ATOM 3521 N N . ARG A 1 450 ? -27.999 9.453 91.987 1.00 40.91 450 ARG A N 1
ATOM 3522 C CA . ARG A 1 450 ? -26.801 9.969 91.313 1.00 40.91 450 ARG A CA 1
ATOM 3523 C C . ARG A 1 450 ? -25.624 9.063 91.661 1.00 40.91 450 ARG A C 1
ATOM 3525 O O . ARG A 1 450 ? -24.889 9.334 92.610 1.00 40.91 450 ARG A O 1
ATOM 3532 N N . SER A 1 451 ? -25.449 7.989 90.887 1.00 40.59 451 SER A N 1
ATOM 3533 C CA . SER A 1 451 ? -24.427 6.977 91.155 1.00 40.59 451 SER A CA 1
ATOM 3534 C C . SER A 1 451 ? -23.048 7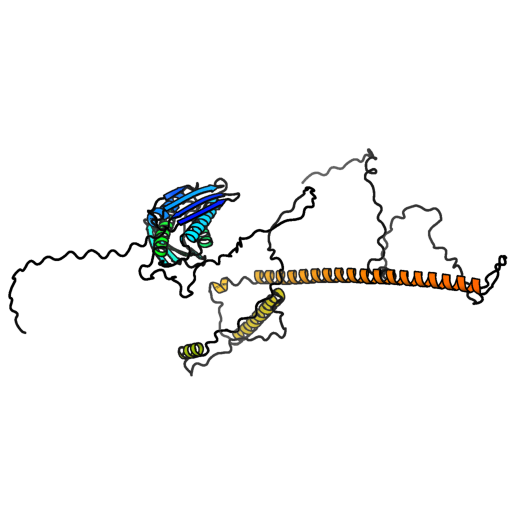.630 91.330 1.00 40.59 451 SER A C 1
ATOM 3536 O O . SER A 1 451 ? -22.481 8.196 90.392 1.00 40.59 451 SER A O 1
ATOM 3538 N N . LYS A 1 452 ? -22.483 7.549 92.543 1.00 43.03 452 LYS A N 1
ATOM 3539 C CA . LYS A 1 452 ? -21.158 8.099 92.893 1.00 43.03 452 LYS A CA 1
ATOM 3540 C C . LYS A 1 452 ? -20.009 7.254 92.314 1.00 43.03 452 LYS A C 1
ATOM 3542 O O . LYS A 1 452 ? -18.964 7.085 92.940 1.00 43.03 452 LYS A O 1
ATOM 3547 N N . LYS A 1 453 ? -20.170 6.730 91.092 1.00 42.19 453 LYS A N 1
ATOM 3548 C CA . LYS A 1 453 ? -19.120 6.028 90.346 1.00 42.19 453 LYS A CA 1
ATOM 3549 C C . LYS A 1 453 ? -18.081 7.035 89.850 1.00 42.19 453 LYS A C 1
ATOM 3551 O O . LYS A 1 453 ? -18.090 7.448 88.690 1.00 42.19 453 LYS A O 1
ATOM 3556 N N . LYS A 1 454 ? -17.162 7.407 90.753 1.00 41.69 454 LYS A N 1
ATOM 3557 C CA . LYS A 1 454 ? -15.864 8.004 90.408 1.00 41.69 454 LYS A CA 1
ATOM 3558 C C . LYS A 1 454 ? -15.276 7.205 89.241 1.00 41.69 454 LYS A C 1
ATOM 3560 O O . LYS A 1 454 ? -15.107 5.993 89.358 1.00 41.69 454 LYS A O 1
ATOM 3565 N N . ARG A 1 455 ? -14.954 7.866 88.126 1.00 43.44 455 ARG A N 1
ATOM 3566 C CA . ARG A 1 455 ? -14.130 7.247 87.079 1.00 43.44 455 ARG A CA 1
ATOM 3567 C C . ARG A 1 455 ? -12.727 7.036 87.661 1.00 43.44 455 ARG A C 1
ATOM 3569 O O . ARG A 1 455 ? -12.136 8.026 88.089 1.00 43.44 455 ARG A O 1
ATOM 3576 N N . PRO A 1 456 ? -12.185 5.807 87.702 1.00 42.19 456 PRO A N 1
ATOM 3577 C CA . PRO A 1 456 ? -10.813 5.603 88.150 1.00 42.19 456 PRO A CA 1
ATOM 3578 C C . PRO A 1 456 ? -9.822 6.270 87.184 1.00 42.19 456 PRO A C 1
ATOM 3580 O O . PRO A 1 456 ? -10.016 6.210 85.971 1.00 42.19 456 PRO A O 1
ATOM 3583 N N . GLY A 1 457 ? -8.743 6.851 87.716 1.00 54.34 457 GLY A N 1
ATOM 3584 C CA . GLY A 1 457 ? -7.530 7.133 86.938 1.00 54.34 457 GLY A CA 1
ATOM 3585 C C . GLY A 1 457 ? -7.386 8.501 86.255 1.00 54.34 457 GLY A C 1
ATOM 3586 O O . GLY A 1 457 ? -6.553 8.602 85.364 1.00 54.34 457 GLY A O 1
ATOM 3587 N N . VAL A 1 458 ? -8.130 9.547 86.643 1.00 45.62 458 VAL A N 1
ATOM 3588 C CA . VAL A 1 458 ? -7.813 10.939 86.239 1.00 45.62 458 VAL A CA 1
ATOM 3589 C C . VAL A 1 458 ? -8.006 11.895 87.420 1.00 45.62 458 VAL A C 1
ATOM 3591 O O . VAL A 1 458 ? -9.108 11.987 87.961 1.00 45.62 458 VAL A O 1
ATOM 3594 N N . LEU A 1 459 ? -6.947 12.615 87.807 1.00 46.31 459 LEU A N 1
ATOM 3595 C CA . LEU A 1 459 ? -7.011 13.704 88.789 1.00 46.31 459 LEU A CA 1
ATOM 3596 C C . LEU A 1 459 ? -7.441 15.025 88.116 1.00 46.31 459 LEU A C 1
ATOM 3598 O O . LEU A 1 459 ? -7.039 15.278 86.977 1.00 46.31 459 LEU A O 1
ATOM 3602 N N . PRO A 1 460 ? -8.220 15.897 88.789 1.00 41.41 460 PRO A N 1
ATOM 3603 C CA . PRO A 1 460 ? -8.568 17.209 88.249 1.00 41.41 460 PRO A CA 1
ATOM 3604 C C . PRO A 1 460 ? -7.324 18.104 88.159 1.00 41.41 460 PRO A C 1
ATOM 3606 O O . PRO A 1 460 ? -6.863 18.637 89.162 1.00 41.41 460 PRO A O 1
ATOM 3609 N N . GLY A 1 461 ? -6.774 18.251 86.953 1.00 56.09 461 GLY A N 1
ATOM 3610 C CA . GLY A 1 461 ? -5.605 19.094 86.680 1.00 56.09 461 GLY A CA 1
ATOM 3611 C C . GLY A 1 461 ? -4.624 18.498 85.670 1.00 56.09 461 GLY A C 1
ATOM 3612 O O . GLY A 1 461 ? -3.904 19.251 85.018 1.00 56.09 461 GLY A O 1
ATOM 3613 N N . ASP A 1 462 ? -4.620 17.175 85.482 1.00 42.28 462 ASP A N 1
ATOM 3614 C CA . ASP A 1 462 ? -3.637 16.533 84.607 1.00 42.28 462 ASP A CA 1
ATOM 3615 C C . ASP A 1 462 ? -3.928 16.801 83.117 1.00 42.28 462 ASP A C 1
ATOM 3617 O O . ASP A 1 462 ? -4.927 16.353 82.548 1.00 42.28 462 ASP A O 1
ATOM 3621 N N . ARG A 1 463 ? -3.038 17.580 82.493 1.00 46.69 463 ARG A N 1
ATOM 3622 C CA . ARG A 1 463 ? -3.046 17.936 81.065 1.00 46.69 463 ARG A CA 1
ATOM 3623 C C . ARG A 1 463 ? -1.950 17.213 80.270 1.00 46.69 463 ARG A C 1
ATOM 3625 O O . ARG A 1 463 ? -1.704 17.572 79.118 1.00 46.69 463 ARG A O 1
ATOM 3632 N N . SER A 1 464 ? -1.288 16.211 80.853 1.00 41.97 464 SER A N 1
ATOM 3633 C CA . SER A 1 464 ? -0.205 15.480 80.195 1.00 41.97 464 SER A CA 1
ATOM 3634 C C . SER A 1 464 ? -0.720 14.445 79.179 1.00 41.97 464 SER A C 1
ATOM 3636 O O . SER A 1 464 ? -1.678 13.703 79.402 1.00 41.97 464 SER A O 1
ATOM 3638 N N . GLY A 1 465 ? -0.089 14.406 78.002 1.00 49.25 465 GLY A N 1
ATOM 3639 C CA . GLY A 1 465 ? -0.446 13.477 76.930 1.00 49.25 465 GLY A CA 1
ATOM 3640 C C . GLY A 1 465 ? 0.109 12.077 77.184 1.00 49.25 465 GLY A C 1
ATOM 3641 O O . GLY A 1 465 ? 1.256 11.799 76.833 1.00 49.25 465 GLY A O 1
ATOM 3642 N N . GLY A 1 466 ? -0.702 11.186 77.760 1.00 35.81 466 GLY A N 1
ATOM 3643 C CA . GLY A 1 466 ? -0.316 9.800 78.042 1.00 35.81 466 GLY A CA 1
ATOM 3644 C C . GLY A 1 466 ? 0.139 9.031 76.794 1.00 35.81 466 GLY A C 1
ATOM 3645 O O . GLY A 1 466 ? -0.680 8.631 75.965 1.00 35.81 466 GLY A O 1
ATOM 3646 N N . LYS A 1 467 ? 1.454 8.795 76.671 1.00 38.66 467 LYS A N 1
ATOM 3647 C CA . LYS A 1 467 ? 2.048 7.965 75.610 1.00 38.66 467 LYS A CA 1
ATOM 3648 C C . LYS A 1 467 ? 1.530 6.525 75.707 1.00 38.66 467 LYS A C 1
ATOM 3650 O O . LYS A 1 467 ? 1.447 5.957 76.794 1.00 38.66 467 LYS A O 1
ATOM 3655 N N . ALA A 1 468 ? 1.214 5.919 74.565 1.00 34.31 468 ALA A N 1
ATOM 3656 C CA . ALA A 1 468 ? 0.710 4.552 74.521 1.00 34.31 468 ALA A CA 1
ATOM 3657 C C . ALA A 1 468 ? 1.783 3.535 74.951 1.00 34.31 468 ALA A C 1
ATOM 3659 O O . ALA A 1 468 ? 2.886 3.525 74.407 1.00 34.31 468 ALA A O 1
ATOM 3660 N N . ARG A 1 469 ? 1.432 2.626 75.870 1.00 33.06 469 ARG A N 1
ATOM 3661 C CA . ARG A 1 469 ? 2.146 1.354 76.051 1.00 33.06 469 ARG A CA 1
ATOM 3662 C C . ARG A 1 469 ? 1.502 0.286 75.169 1.00 33.06 469 ARG A C 1
ATOM 3664 O O . ARG A 1 469 ? 0.278 0.161 75.141 1.00 33.06 469 ARG A O 1
ATOM 3671 N N . GLN A 1 470 ? 2.325 -0.489 74.469 1.00 39.41 470 GLN A N 1
ATOM 3672 C CA . GLN A 1 470 ? 1.885 -1.727 73.827 1.00 39.41 470 GLN A CA 1
ATOM 3673 C C . GLN A 1 470 ? 1.559 -2.780 74.897 1.00 39.41 470 GLN A C 1
ATOM 3675 O O . GLN A 1 470 ? 2.191 -2.826 75.950 1.00 39.41 470 GLN A O 1
ATOM 3680 N N . GLY A 1 471 ? 0.572 -3.628 74.615 1.00 31.58 471 GLY A N 1
ATOM 3681 C CA . GLY A 1 471 ? 0.159 -4.727 75.483 1.00 31.58 471 GLY A CA 1
ATOM 3682 C C . GLY A 1 471 ? -0.868 -5.596 74.766 1.00 31.58 471 GLY A C 1
ATOM 3683 O O . GLY A 1 471 ? -1.987 -5.153 74.505 1.00 31.58 471 GLY A O 1
ATOM 3684 N N . PHE A 1 472 ? -0.472 -6.811 74.393 1.00 32.81 472 PHE A N 1
ATOM 3685 C CA . PHE A 1 472 ? -1.319 -7.752 73.662 1.00 32.81 472 PHE A CA 1
ATOM 3686 C C . PHE A 1 472 ? -2.193 -8.544 74.643 1.00 32.81 472 PHE A C 1
ATOM 3688 O O . PHE A 1 472 ? -1.671 -9.221 75.523 1.00 32.81 472 PHE A O 1
ATOM 3695 N N . SER A 1 473 ? -3.517 -8.507 74.478 1.00 31.50 473 SER A N 1
ATOM 3696 C CA . SER A 1 473 ? -4.416 -9.526 75.036 1.00 31.50 473 SER A CA 1
ATOM 3697 C C . SER A 1 473 ? -5.732 -9.578 74.255 1.00 31.50 473 SER A C 1
ATOM 3699 O O . SER A 1 473 ? -6.256 -8.547 73.821 1.00 31.50 473 SER A O 1
ATOM 3701 N N . LYS A 1 474 ? -6.255 -10.790 74.038 1.00 41.75 474 LYS A N 1
ATOM 3702 C CA . LYS A 1 474 ? -7.481 -11.040 73.267 1.00 41.75 474 LYS A CA 1
ATOM 3703 C C . LYS A 1 474 ? -8.714 -10.877 74.162 1.00 41.75 474 LYS A C 1
ATOM 3705 O O . LYS A 1 474 ? -9.035 -11.761 74.944 1.00 41.75 474 LYS A O 1
ATOM 3710 N N . GLY A 1 475 ? -9.455 -9.788 73.974 1.00 33.94 475 GLY A N 1
ATOM 3711 C CA . GLY A 1 475 ? -10.802 -9.611 74.525 1.00 33.94 475 GLY A CA 1
ATOM 3712 C C . GLY A 1 475 ? -11.712 -8.938 73.500 1.00 33.94 475 GLY A C 1
ATOM 3713 O O . GLY A 1 475 ? -11.324 -7.925 72.911 1.00 33.94 475 GLY A O 1
ATOM 3714 N N . LYS A 1 476 ? -12.910 -9.495 73.260 1.00 45.38 476 LYS A N 1
ATOM 3715 C CA . LYS A 1 476 ? -13.893 -8.933 72.313 1.00 45.38 476 LYS A CA 1
ATOM 3716 C C . LYS A 1 476 ? -14.290 -7.519 72.755 1.00 45.38 476 LYS A C 1
ATOM 3718 O O . LYS A 1 476 ? -15.084 -7.347 73.675 1.00 45.38 476 LYS A O 1
ATOM 3723 N N . LYS A 1 477 ? -13.766 -6.491 72.080 1.00 43.53 477 LYS A N 1
ATOM 3724 C CA . LYS A 1 477 ? -14.303 -5.127 72.192 1.00 43.53 477 LYS A CA 1
ATOM 3725 C C . LYS A 1 477 ? -15.703 -5.127 71.558 1.00 43.53 477 LYS A C 1
ATOM 3727 O O . LYS A 1 477 ? -15.812 -5.599 70.427 1.00 43.53 477 LYS A O 1
ATOM 3732 N N . PRO A 1 478 ? -16.750 -4.597 72.219 1.00 43.94 478 PRO A N 1
ATOM 3733 C CA . PRO A 1 478 ? -18.053 -4.440 71.580 1.00 43.94 478 PRO A CA 1
ATOM 3734 C C . PRO A 1 478 ? -17.898 -3.540 70.352 1.00 43.94 478 PRO A C 1
ATOM 3736 O O . PRO A 1 478 ? -17.108 -2.585 70.376 1.00 43.94 478 PRO A O 1
ATOM 3739 N N . ASN A 1 479 ? -18.612 -3.859 69.272 1.00 47.69 479 ASN A N 1
ATOM 3740 C CA . ASN A 1 479 ? -18.346 -3.257 67.974 1.00 47.69 479 ASN A CA 1
ATOM 3741 C C . ASN A 1 479 ? -18.790 -1.783 67.956 1.00 47.69 479 ASN A C 1
ATOM 3743 O O . ASN A 1 479 ? -19.942 -1.437 67.692 1.00 47.69 479 ASN A O 1
ATOM 3747 N N . LYS A 1 480 ? -17.845 -0.880 68.257 1.00 58.41 480 LYS A N 1
ATOM 3748 C CA . LYS A 1 480 ? -18.063 0.577 68.327 1.00 58.41 480 LYS A CA 1
ATOM 3749 C C . LYS A 1 480 ? -18.567 1.187 67.015 1.00 58.41 480 LYS A C 1
ATOM 3751 O O . LYS A 1 480 ? -18.935 2.360 67.024 1.00 58.41 480 LYS A O 1
ATOM 3756 N N . ARG A 1 481 ? -18.539 0.437 65.909 1.00 54.53 481 ARG A N 1
ATOM 3757 C CA . ARG A 1 481 ? -19.112 0.831 64.622 1.00 54.53 481 ARG A CA 1
ATOM 3758 C C . ARG A 1 481 ? -20.626 0.612 64.635 1.00 54.53 481 ARG A C 1
ATOM 3760 O O . ARG A 1 481 ? -21.353 1.594 64.699 1.00 54.53 481 ARG A O 1
ATOM 3767 N N . GLU A 1 482 ? -21.081 -0.632 64.789 1.00 57.91 482 GLU A N 1
ATOM 3768 C CA . GLU A 1 482 ? -22.501 -0.996 64.959 1.00 57.91 482 GLU A CA 1
ATOM 3769 C C . GLU A 1 482 ? -23.199 -0.162 66.044 1.00 57.91 482 GLU A C 1
ATOM 3771 O O . GLU A 1 482 ? -24.253 0.411 65.793 1.00 57.91 482 GLU A O 1
ATOM 3776 N N . SER A 1 483 ? -22.585 0.009 67.225 1.00 60.91 483 SER A N 1
ATOM 3777 C CA . SER A 1 483 ? -23.177 0.797 68.323 1.00 60.91 483 SER A CA 1
ATOM 3778 C C . SER A 1 483 ? -23.203 2.320 68.079 1.00 60.91 483 SER A C 1
ATOM 3780 O O . SER A 1 483 ? -23.749 3.067 68.900 1.00 60.91 483 SER A O 1
ATOM 3782 N N . ARG A 1 484 ? -22.563 2.809 67.010 1.00 57.78 484 ARG A N 1
ATOM 3783 C CA . ARG A 1 484 ? -22.645 4.202 66.541 1.00 57.78 484 ARG A CA 1
ATOM 3784 C C . ARG A 1 484 ? -23.580 4.317 65.350 1.00 57.78 484 ARG A C 1
ATOM 3786 O O . ARG A 1 484 ? -24.368 5.254 65.323 1.00 57.78 484 ARG A O 1
ATOM 3793 N N . ASP A 1 485 ? -23.527 3.375 64.419 1.00 64.62 485 ASP A N 1
ATOM 3794 C CA . ASP A 1 485 ? -24.365 3.378 63.225 1.00 64.62 485 ASP A CA 1
ATOM 3795 C C . ASP A 1 485 ? -25.837 3.073 63.585 1.00 64.62 485 ASP A C 1
ATOM 3797 O O . ASP A 1 485 ? -26.731 3.720 63.048 1.00 64.62 485 ASP A O 1
ATOM 3801 N N . SER A 1 486 ? -26.113 2.253 64.610 1.00 60.34 486 SER A N 1
ATOM 3802 C CA . SER A 1 486 ? -27.467 2.095 65.180 1.00 60.34 486 SER A CA 1
ATOM 3803 C C . SER A 1 486 ? -27.990 3.347 65.900 1.00 60.34 486 SER A C 1
ATOM 3805 O O . SER A 1 486 ? -29.198 3.564 65.978 1.00 60.34 486 SER A O 1
ATOM 3807 N N . LYS A 1 487 ? -27.093 4.203 66.412 1.00 59.12 487 LYS A N 1
ATOM 3808 C CA . LYS A 1 487 ? -27.444 5.424 67.160 1.00 59.12 487 LYS A CA 1
ATOM 3809 C C . LYS A 1 487 ? -27.478 6.696 66.300 1.00 59.12 487 LYS A C 1
ATOM 3811 O O . LYS A 1 487 ? -28.130 7.666 66.684 1.00 59.12 487 LYS A O 1
ATOM 3816 N N . PHE A 1 488 ? -26.774 6.714 65.167 1.00 57.69 488 PHE A N 1
ATOM 3817 C CA . PHE A 1 488 ? -26.564 7.912 64.342 1.00 57.69 488 PHE A CA 1
ATOM 3818 C C . PHE A 1 488 ? -26.701 7.692 62.823 1.00 57.69 488 PHE A C 1
ATOM 3820 O O . PHE A 1 488 ? -26.612 8.671 62.081 1.00 57.69 488 PHE A O 1
ATOM 3827 N N . GLY A 1 489 ? -26.922 6.458 62.362 1.00 62.28 489 GLY A N 1
ATOM 3828 C CA . GLY A 1 489 ? -26.811 6.072 60.952 1.00 62.28 489 GLY A CA 1
ATOM 3829 C C . GLY A 1 489 ? -25.357 5.851 60.515 1.00 62.28 489 GLY A C 1
ATOM 3830 O O . GLY A 1 489 ? -24.421 6.342 61.155 1.00 62.28 489 GLY A O 1
ATOM 3831 N N . PHE A 1 490 ? -25.174 5.117 59.411 1.00 51.31 490 PHE A N 1
ATOM 3832 C CA . PHE A 1 490 ? -23.857 4.841 58.830 1.00 51.31 490 PHE A CA 1
ATOM 3833 C C . PHE A 1 490 ? -23.076 6.134 58.558 1.00 51.31 490 PHE A C 1
ATOM 3835 O O . PHE A 1 490 ? -23.479 6.962 57.743 1.00 51.31 490 PHE A O 1
ATOM 3842 N N . GLY A 1 491 ? -21.922 6.286 59.215 1.00 56.41 491 GLY A N 1
ATOM 3843 C CA . GLY A 1 491 ? -21.059 7.469 59.065 1.00 56.41 491 GLY A CA 1
ATOM 3844 C C . GLY A 1 491 ? -21.190 8.510 60.183 1.00 56.41 491 GLY A C 1
ATOM 3845 O O . GLY A 1 491 ? -20.879 9.684 59.974 1.00 56.41 491 GLY A O 1
ATOM 3846 N N . GLY A 1 492 ? -21.623 8.093 61.378 1.00 52.06 492 GLY A N 1
ATOM 3847 C CA . GLY A 1 492 ? -21.913 8.972 62.515 1.00 52.06 492 GLY A CA 1
ATOM 3848 C C . GLY A 1 492 ? -20.850 10.042 62.833 1.00 52.06 492 GLY A C 1
ATOM 3849 O O . GLY A 1 492 ? -19.750 9.722 63.292 1.00 52.06 492 GLY A O 1
ATOM 3850 N N . ARG A 1 493 ? -21.255 11.311 62.648 1.00 47.25 493 ARG A N 1
ATOM 3851 C CA . ARG A 1 493 ? -20.628 12.600 63.026 1.00 47.25 493 ARG A CA 1
ATOM 3852 C C . ARG A 1 493 ? -19.087 12.624 62.992 1.00 47.25 493 ARG A C 1
ATOM 3854 O O . ARG A 1 493 ? -18.421 12.360 63.996 1.00 47.25 493 ARG A O 1
ATOM 3861 N N . LYS A 1 494 ? -18.524 13.032 61.844 1.00 51.69 494 LYS A N 1
ATOM 3862 C CA . LYS A 1 494 ? -17.118 13.465 61.733 1.00 51.69 494 LYS A CA 1
ATOM 3863 C C . LYS A 1 494 ? -16.857 14.590 62.745 1.00 51.69 494 LYS A C 1
ATOM 3865 O O . LYS A 1 494 ? -17.578 15.584 62.757 1.00 51.69 494 LYS A O 1
ATOM 3870 N N . GLY A 1 495 ? -15.837 14.430 63.587 1.00 45.06 495 GLY A N 1
ATOM 3871 C CA . GLY A 1 495 ? -15.316 15.536 64.390 1.00 45.06 495 GLY A CA 1
ATOM 3872 C C . GLY A 1 495 ? -14.562 16.515 63.492 1.00 45.06 495 GLY A C 1
ATOM 3873 O O . GLY A 1 495 ? -13.858 16.081 62.580 1.00 45.06 495 GLY A O 1
ATOM 3874 N N . LEU A 1 496 ? -14.711 17.815 63.746 1.00 40.38 496 LEU A N 1
ATOM 3875 C CA . LEU A 1 496 ? -13.940 18.855 63.067 1.00 40.38 496 LEU A CA 1
ATOM 3876 C C . LEU A 1 496 ? -12.444 18.608 63.320 1.00 40.38 496 LEU A C 1
ATOM 3878 O O . LEU A 1 496 ? -12.000 18.605 64.470 1.00 40.38 496 LEU A O 1
ATOM 3882 N N . LYS A 1 497 ? -11.668 18.373 62.254 1.00 41.97 497 LYS A N 1
ATOM 3883 C CA . LYS A 1 497 ? -10.204 18.447 62.340 1.00 41.97 497 LYS A CA 1
ATOM 3884 C C . LYS A 1 497 ? -9.827 19.907 62.585 1.00 41.97 497 LYS A C 1
ATOM 3886 O O . LYS A 1 497 ? -10.418 20.794 61.975 1.00 41.97 497 LYS A O 1
ATOM 3891 N N . LYS A 1 498 ? -8.826 20.147 63.434 1.00 46.81 498 LYS A N 1
ATOM 3892 C CA . LYS A 1 498 ? -8.174 21.459 63.498 1.00 46.81 498 LYS A CA 1
ATOM 3893 C C . LYS A 1 498 ? -7.565 21.771 62.130 1.00 46.81 498 LYS A C 1
ATOM 3895 O O . LYS A 1 498 ? -6.887 20.913 61.567 1.00 46.81 498 LYS A O 1
ATOM 3900 N N . GLN A 1 499 ? -7.802 22.977 61.632 1.00 38.88 499 GLN A N 1
ATOM 3901 C CA . GLN A 1 499 ? -6.950 23.589 60.618 1.00 38.88 499 GLN A CA 1
ATOM 3902 C C . GLN A 1 499 ? -5.729 24.172 61.340 1.00 38.88 499 GLN A C 1
ATOM 3904 O O . GLN A 1 499 ? -5.882 24.774 62.404 1.00 38.88 499 GLN A O 1
ATOM 3909 N N . ASN A 1 500 ? -4.540 23.981 60.774 1.00 43.97 500 ASN A N 1
ATOM 3910 C CA . ASN A 1 500 ? -3.354 24.752 61.134 1.00 43.97 500 ASN A CA 1
ATOM 3911 C C . ASN A 1 500 ? -3.167 25.803 60.031 1.00 43.97 500 ASN A C 1
ATOM 3913 O O . ASN A 1 500 ? -3.226 25.442 58.856 1.00 43.97 500 ASN A O 1
ATOM 3917 N N . THR A 1 501 ? -2.964 27.070 60.392 1.00 46.53 501 THR A N 1
ATOM 3918 C CA . THR A 1 501 ? -2.598 28.138 59.447 1.00 46.53 501 THR A CA 1
ATOM 3919 C C . THR A 1 501 ? -1.079 28.186 59.233 1.00 46.53 501 THR A C 1
ATOM 3921 O O . THR A 1 501 ? -0.312 27.585 59.991 1.00 46.53 501 THR A O 1
ATOM 3924 N N . ALA A 1 502 ? -0.638 28.868 58.173 1.00 41.91 502 ALA A N 1
ATOM 3925 C CA . ALA A 1 502 ? 0.756 28.862 57.715 1.00 41.91 502 ALA A CA 1
ATOM 3926 C C . ALA A 1 502 ? 1.744 29.589 58.657 1.00 41.91 502 ALA A C 1
ATOM 3928 O O . ALA A 1 502 ? 2.956 29.381 58.572 1.00 41.91 502 ALA A O 1
ATOM 3929 N N . ASP A 1 503 ? 1.244 30.386 59.601 1.00 45.62 503 ASP A N 1
ATOM 3930 C CA . ASP A 1 503 ? 2.045 31.278 60.455 1.00 45.62 503 ASP A CA 1
ATOM 3931 C C . ASP A 1 503 ? 2.860 30.547 61.540 1.00 45.62 503 ASP A C 1
ATOM 3933 O O . ASP A 1 503 ? 3.637 31.158 62.267 1.00 45.62 503 ASP A O 1
ATOM 3937 N N . THR A 1 504 ? 2.714 29.222 61.659 1.00 45.34 504 THR A N 1
ATOM 3938 C CA . THR A 1 504 ? 3.453 28.401 62.643 1.00 45.34 504 THR A CA 1
ATOM 3939 C C . THR A 1 504 ? 4.763 27.795 62.123 1.00 45.34 504 THR A C 1
ATOM 3941 O O . THR A 1 504 ? 5.376 26.987 62.818 1.00 45.34 504 THR A O 1
ATOM 3944 N N . THR A 1 505 ? 5.208 28.169 60.917 1.00 41.81 505 THR A N 1
ATOM 3945 C CA . THR A 1 505 ? 6.346 27.519 60.229 1.00 41.81 505 THR A CA 1
ATOM 3946 C C . THR A 1 505 ? 7.665 28.308 60.221 1.00 41.81 505 THR A C 1
ATOM 3948 O O . THR A 1 505 ? 8.663 27.799 59.717 1.00 41.81 505 THR A O 1
ATOM 3951 N N . TYR A 1 506 ? 7.722 29.494 60.840 1.00 40.28 506 TYR A N 1
ATOM 3952 C CA . TYR A 1 506 ? 8.956 30.281 61.000 1.00 40.28 506 TYR A CA 1
ATOM 3953 C C . TYR A 1 506 ? 9.332 30.466 62.476 1.00 40.28 506 TYR A C 1
ATOM 3955 O O . TYR A 1 506 ? 8.986 31.464 63.101 1.00 40.28 506 TYR A O 1
ATOM 3963 N N . GLY A 1 507 ? 10.074 29.505 63.038 1.00 42.03 507 GLY A N 1
ATOM 3964 C CA . GLY A 1 507 ? 10.606 29.648 64.397 1.00 42.03 507 GLY A CA 1
ATOM 3965 C C . GLY A 1 507 ? 11.123 28.373 65.062 1.00 42.03 507 GLY A C 1
ATOM 3966 O O . GLY A 1 507 ? 10.464 27.852 65.950 1.00 42.03 507 GLY A O 1
ATOM 3967 N N . ILE A 1 508 ? 12.322 27.915 64.680 1.00 35.84 508 ILE A N 1
ATOM 3968 C CA . ILE A 1 508 ? 13.317 27.235 65.541 1.00 35.84 508 ILE A CA 1
ATOM 3969 C C . ILE A 1 508 ? 14.644 27.193 64.766 1.00 35.84 508 ILE A C 1
ATOM 3971 O O . ILE A 1 508 ? 14.652 26.955 63.561 1.00 35.84 508 ILE A O 1
ATOM 3975 N N . ASN A 1 509 ? 15.766 27.464 65.437 1.00 36.00 509 ASN A N 1
ATOM 3976 C CA . ASN A 1 509 ? 17.070 27.650 64.796 1.00 36.00 509 ASN A CA 1
ATOM 3977 C C . ASN A 1 509 ? 18.176 26.959 65.617 1.00 36.00 509 ASN A C 1
ATOM 3979 O O . ASN A 1 509 ? 18.225 27.153 66.826 1.00 36.00 509 ASN A O 1
ATOM 3983 N N . LYS A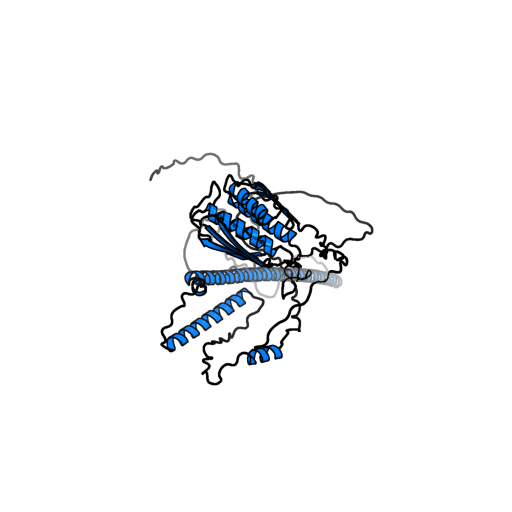 1 510 ? 19.065 26.213 64.938 1.00 35.19 510 LYS A N 1
ATOM 3984 C CA . LYS A 1 510 ? 20.290 25.534 65.435 1.00 35.19 510 LYS A CA 1
ATOM 3985 C C . LYS A 1 510 ? 20.144 24.521 66.596 1.00 35.19 510 LYS A C 1
ATOM 3987 O O . LYS A 1 510 ? 19.764 24.851 67.710 1.00 35.19 510 LYS A O 1
ATOM 3992 N N . GLY A 1 511 ? 20.622 23.295 66.359 1.00 31.05 511 GLY A N 1
ATOM 3993 C CA . GLY A 1 511 ? 20.875 22.269 67.382 1.00 31.05 511 GLY A CA 1
ATOM 3994 C C . GLY A 1 511 ? 21.757 21.152 66.813 1.00 31.05 511 GLY A C 1
ATOM 3995 O O . GLY A 1 511 ? 21.414 20.562 65.794 1.00 31.05 511 GLY A O 1
ATOM 3996 N N . SER A 1 512 ? 22.927 20.915 67.408 1.00 33.00 512 SER A N 1
ATOM 3997 C CA . SER A 1 512 ? 23.992 20.068 66.852 1.00 33.00 512 SER A CA 1
ATOM 3998 C C . SER A 1 512 ? 23.838 18.571 67.152 1.00 33.00 512 SER A C 1
ATOM 4000 O O . SER A 1 512 ? 23.447 18.178 68.248 1.00 33.00 512 SER A O 1
ATOM 4002 N N . ALA A 1 513 ? 24.269 17.728 66.209 1.00 35.03 513 ALA A N 1
ATOM 4003 C CA . ALA A 1 513 ? 24.672 16.342 66.458 1.00 35.03 513 ALA A CA 1
ATOM 4004 C C . ALA A 1 513 ? 25.764 15.930 65.452 1.00 35.03 513 ALA A C 1
ATOM 4006 O O . ALA A 1 513 ? 25.742 16.357 64.297 1.00 35.03 513 ALA A O 1
ATOM 4007 N N . GLN A 1 514 ? 26.745 15.139 65.893 1.00 33.34 514 GLN A N 1
ATOM 4008 C CA . GLN A 1 514 ? 27.893 14.734 65.072 1.00 33.34 514 GLN A CA 1
ATOM 4009 C C . GLN A 1 514 ? 27.602 13.453 64.279 1.00 33.34 514 GLN A C 1
ATOM 4011 O O . GLN A 1 514 ? 26.848 12.588 64.718 1.00 33.34 514 GLN A O 1
ATOM 4016 N N . GLY A 1 515 ? 28.201 13.354 63.091 1.00 30.95 515 GLY A N 1
ATOM 4017 C CA . GLY A 1 515 ? 27.897 12.300 62.126 1.00 30.95 515 GLY A CA 1
ATOM 4018 C C . GLY A 1 515 ? 28.420 10.904 62.463 1.00 30.95 515 GLY A C 1
ATOM 4019 O O . GLY A 1 515 ? 29.040 10.654 63.493 1.00 30.95 515 GLY A O 1
ATOM 4020 N N . ASN A 1 516 ? 28.273 10.006 61.489 1.00 34.78 516 ASN A N 1
ATOM 4021 C CA . ASN A 1 516 ? 29.246 8.937 61.316 1.00 34.78 516 ASN A CA 1
ATOM 4022 C C . ASN A 1 516 ? 29.470 8.625 59.829 1.00 34.78 516 ASN A C 1
ATOM 4024 O O . ASN A 1 516 ? 28.561 8.752 59.011 1.00 34.78 516 ASN A O 1
ATOM 4028 N N . LYS A 1 517 ? 30.696 8.230 59.476 1.00 38.78 517 LYS A N 1
ATOM 4029 C CA . LYS A 1 517 ? 31.075 7.824 58.116 1.00 38.78 517 LYS A CA 1
ATOM 4030 C C . LYS A 1 517 ? 30.921 6.309 57.980 1.00 38.78 517 LYS A C 1
ATOM 4032 O O . LYS A 1 517 ? 31.541 5.572 58.739 1.00 38.78 517 LYS A O 1
ATOM 4037 N N . LYS A 1 518 ? 30.253 5.841 56.925 1.00 36.88 518 LYS A N 1
ATOM 4038 C CA . LYS A 1 518 ? 30.610 4.577 56.255 1.00 36.88 518 LYS A CA 1
ATOM 4039 C C . LYS A 1 518 ? 30.646 4.800 54.743 1.00 36.88 518 LYS A C 1
ATOM 4041 O O . LYS A 1 518 ? 29.962 5.677 54.226 1.00 36.88 518 LYS A O 1
ATOM 4046 N N . ARG A 1 519 ? 31.557 4.097 54.072 1.00 40.59 519 ARG A N 1
ATOM 4047 C CA . ARG A 1 519 ? 32.012 4.360 52.698 1.00 40.59 519 ARG A CA 1
ATOM 4048 C C . ARG A 1 519 ? 32.505 3.039 52.105 1.00 40.59 519 ARG A C 1
ATOM 4050 O O . ARG A 1 519 ? 33.218 2.334 52.817 1.00 40.59 519 ARG A O 1
ATOM 4057 N N . LYS A 1 520 ? 32.227 2.792 50.817 1.00 38.16 520 LYS A N 1
ATOM 4058 C CA . LYS A 1 520 ? 32.536 1.548 50.075 1.00 38.16 520 LYS A CA 1
ATOM 4059 C C . LYS A 1 520 ? 31.724 0.325 50.564 1.00 38.16 520 LYS A C 1
ATOM 4061 O O . LYS A 1 520 ? 31.276 0.298 51.708 1.00 38.16 520 LYS A O 1
ATOM 4066 N N . ARG A 1 521 ? 31.523 -0.709 49.743 1.00 38.25 521 ARG A N 1
ATOM 4067 C CA . ARG A 1 521 ? 31.956 -0.857 48.336 1.00 38.25 521 ARG A CA 1
ATOM 4068 C C . ARG A 1 521 ? 31.055 -0.101 47.372 1.00 38.25 521 ARG A C 1
ATOM 4070 O O . ARG A 1 521 ? 29.831 -0.273 47.491 1.00 38.25 521 ARG A O 1
#